Protein AF-A0A1F3W9L9-F1 (afdb_monomer)

Radius of gyration: 32.65 Å; Cα contacts (8 Å, |Δi|>4): 916; chains: 1; bounding box: 76×107×87 Å

Nearest PDB structures (foldseek):
  7aek-assembly1_3A  TM=8.208E-01  e=1.697E-48  Algoriphagus machipongonensis
  7ae0-assembly1_3A  TM=8.235E-01  e=1.722E-38  Algoriphagus machipongonensis
  7b5h-assembly1_AO  TM=8.063E-01  e=1.128E-24  Nostoc sp. PCC 7120 = FACHB-418
  7b5h-assembly1_AP  TM=7.882E-01  e=9.220E-25  Nostoc sp. PCC 7120 = FACHB-418
  7a0g-assembly1_DDD  TM=2.285E-01  e=7.499E-01  Serratia marcescens

Solvent-accessible surface area (backbone atoms only — not comparable to full-atom values): 30531 Å² total; per-residue (Å²): 132,88,85,82,90,69,97,74,92,83,85,80,85,75,80,82,65,73,78,84,68,76,84,72,82,72,50,21,39,30,42,31,29,50,28,56,44,39,34,44,98,87,69,48,74,31,64,60,38,74,39,80,41,69,48,70,69,54,41,39,70,33,26,42,58,57,70,58,44,76,41,46,41,38,43,33,42,38,44,79,49,100,91,44,75,48,75,48,76,47,66,48,73,50,79,60,68,71,59,65,34,34,48,63,34,50,54,34,12,49,61,30,42,36,58,49,33,31,42,22,31,48,44,57,64,92,72,78,66,56,54,67,67,41,50,51,52,28,54,59,45,51,69,78,48,86,74,51,22,30,42,40,53,62,28,46,60,46,37,92,43,69,67,56,42,34,46,51,51,45,51,48,22,49,51,18,51,75,67,69,63,33,33,34,47,37,58,48,70,44,61,47,74,90,80,41,56,37,69,57,51,50,58,66,53,51,72,68,53,76,82,26,53,75,26,49,50,36,40,37,39,27,29,29,22,71,50,65,78,44,58,53,45,68,66,28,47,28,44,25,42,18,77,62,46,35,21,51,59,52,32,43,56,50,44,54,50,51,49,52,52,50,53,50,52,55,50,48,45,64,56,81,81,69,84,85,62,104,62,86,70,79,67,16,48,63,54,41,53,51,48,65,70,36,62,63,55,60,70,69,58,77,46,74,68,51,54,55,54,49,51,50,24,49,49,47,39,47,51,54,47,52,50,50,55,50,50,48,55,53,48,51,44,34,50,42,17,38,47,44,38,28,56,78,51,44,84,85,28,52,69,61,47,56,52,46,54,54,31,50,55,59,41,46,32,48,30,80,30,96,85,28,41,52,60,54,41,42,52,52,50,54,50,52,52,49,51,56,70,66,41,89,46,68,66,53,39,46,42,49,60,76,64,38,95,66,43,61,67,57,50,58,40,48,60,57,44,35,67,70,63,97,86,42,78,45,47,51,58,60,51,46,54,49,29,52,50,49,42,44,53,56,53,70,68,54,57,53,89,72,37,31,76,35,28,15,75,54,20,32,28,33,50,63,61,32,52,84,77,40,48,70,58,37,54,48,52,54,54,47,54,54,64,45,64,43,76,40,68,39,42,37,38,49,52,3,38,47,21,35,37,35,71,74,72,34,80,90,53,77,94,66,98,69,89,71,48,66,51,78,44,49,75,42,89,62,54,75,68,61,42,51,65,33,55,65,37,97,86,69,70,38,34,48,73,51,66,83,66,90,90,71,74,135

Mean predicted aligned error: 10.73 Å

Foldseek 3Di:
DDDDDDDDDDDDDDPPPPPPDDQDQQLAEEEEEAFQAAADPVGDGCAQPKDKDFALVVCCRGGNADDAQQQWEKEWEWDQDPVGTDIDIDIDDRPDDQLGCVRVLRVQLVLLQHGMYIYHHLYHCVVSATDLVSRVSSLVSCLVPQRHAEYHYFSLLRHPDLLSSLVSVLVVLVSCLVVVSHAYEHEFSAADPVVHDRQVSNVVNSPDAPSRCVRYAFADDWFWFLDFGHHDLQSHFYAYFAQDFCALVLLLVQLVVLLVVLVVLLCQQVDPPPPPDPPDPAAHLVRLLVLLPDCVLLVVDDDPVSLVRNLVRLVRHLVSLVVNVVSLVSNVLSLLSLLQLQPVLPPVRVVLNVQLVVLNVQLVLLDVNPQHPSVVLSVLSVVLSVQSVPDPDDVSNVCSAPPPPRHNSVSSVSQQWDDPPPDDIDGSSVSNSVSSVSNSVSSVPDDCVNRTNTGDNRHSGRLVPVCVVPVPVSVVNVVNSSVRIDITTCRSNVSSLCSNCCNPPNNPDDSPPDDRGRGPFRPDAADPVNQVPQADDPSPNHHHYDHDDPPPDD

Structure (mmCIF, N/CA/C/O backbone):
data_AF-A0A1F3W9L9-F1
#
_entry.id   AF-A0A1F3W9L9-F1
#
loop_
_atom_site.group_PDB
_atom_site.id
_atom_site.type_symbol
_atom_site.label_atom_id
_atom_site.label_alt_id
_atom_site.label_comp_id
_atom_site.label_asym_id
_atom_site.label_entity_id
_atom_site.label_seq_id
_atom_site.pdbx_PDB_ins_code
_atom_site.Cartn_x
_atom_site.Cartn_y
_atom_site.Cartn_z
_atom_site.occupancy
_atom_site.B_iso_or_equiv
_atom_site.auth_seq_id
_atom_site.auth_comp_id
_atom_site.auth_asym_id
_atom_site.auth_atom_id
_atom_site.pdbx_PDB_model_num
ATOM 1 N N . MET A 1 1 ? -12.726 -58.773 -26.319 1.00 47.09 1 MET A N 1
ATOM 2 C CA . MET A 1 1 ? -11.944 -59.366 -27.427 1.00 47.09 1 MET A CA 1
ATOM 3 C C . MET A 1 1 ? -12.920 -59.977 -28.413 1.00 47.09 1 MET A C 1
ATOM 5 O O . MET A 1 1 ? -13.779 -60.743 -27.987 1.00 47.09 1 MET A O 1
ATOM 9 N N . ALA A 1 2 ? -12.864 -59.571 -29.681 1.00 46.50 2 ALA A N 1
ATOM 10 C CA . ALA A 1 2 ? -13.741 -60.105 -30.719 1.00 46.50 2 ALA A CA 1
ATOM 11 C C . ALA A 1 2 ? -13.406 -61.583 -30.996 1.00 46.50 2 ALA A C 1
ATOM 13 O O . ALA A 1 2 ? -12.244 -61.976 -30.962 1.00 46.50 2 ALA A O 1
ATOM 14 N N . ASN A 1 3 ? -14.428 -62.410 -31.227 1.00 45.91 3 ASN A N 1
ATOM 15 C CA . ASN A 1 3 ? -14.287 -63.854 -31.424 1.00 45.91 3 ASN A CA 1
ATOM 16 C C . ASN A 1 3 ? -14.466 -64.182 -32.916 1.00 45.91 3 ASN A C 1
ATOM 18 O O . ASN A 1 3 ? -15.595 -64.224 -33.410 1.00 45.91 3 ASN A O 1
ATOM 22 N N . TYR A 1 4 ? -13.366 -64.400 -33.640 1.00 56.25 4 TYR A N 1
ATOM 23 C CA . TYR A 1 4 ? -13.391 -64.730 -35.069 1.00 56.25 4 TYR A CA 1
ATOM 24 C C . TYR A 1 4 ? -13.589 -66.247 -35.266 1.00 56.25 4 TYR A C 1
ATOM 26 O O . TYR A 1 4 ? -12.823 -67.053 -34.746 1.00 56.25 4 TYR A O 1
ATOM 34 N N . LYS A 1 5 ? -14.645 -66.656 -35.989 1.00 53.62 5 LYS A N 1
ATOM 35 C CA . LYS A 1 5 ? -15.079 -68.069 -36.133 1.00 53.62 5 LYS A CA 1
ATOM 36 C C . LYS A 1 5 ? -14.692 -68.744 -37.459 1.00 53.62 5 LYS A C 1
ATOM 38 O O . LYS A 1 5 ? -15.241 -69.793 -37.788 1.00 53.62 5 LYS A O 1
ATOM 43 N N . THR A 1 6 ? -13.752 -68.192 -38.218 1.00 48.81 6 THR A N 1
ATOM 44 C CA . THR A 1 6 ? -13.290 -68.786 -39.487 1.00 48.81 6 THR A CA 1
ATOM 45 C C . THR A 1 6 ? -11.769 -68.714 -39.610 1.00 48.81 6 THR A C 1
ATOM 47 O O . THR A 1 6 ? -11.204 -67.684 -39.248 1.00 48.81 6 THR A O 1
ATOM 50 N N . PRO A 1 7 ? -11.088 -69.758 -40.125 1.00 45.88 7 PRO A N 1
ATOM 51 C CA . PRO A 1 7 ? -9.643 -69.715 -40.332 1.00 45.88 7 PRO A CA 1
ATOM 52 C C . PRO A 1 7 ? -9.288 -68.694 -41.423 1.00 45.88 7 PRO A C 1
ATOM 54 O O . PRO A 1 7 ? -9.678 -68.858 -42.578 1.00 45.88 7 PRO A O 1
ATOM 57 N N . GLY A 1 8 ? -8.552 -67.647 -41.055 1.00 62.88 8 GLY A N 1
ATOM 58 C CA . GLY A 1 8 ? -8.065 -66.594 -41.947 1.00 62.88 8 GLY A CA 1
ATOM 59 C C . GLY A 1 8 ? -7.031 -65.709 -41.243 1.00 62.88 8 GLY A C 1
ATOM 60 O O . GLY A 1 8 ? -6.913 -65.749 -40.019 1.00 62.88 8 GLY A O 1
ATOM 61 N N . VAL A 1 9 ? -6.260 -64.937 -42.013 1.00 56.47 9 VAL A N 1
ATOM 62 C CA . VAL A 1 9 ? -5.343 -63.916 -41.478 1.00 56.47 9 VAL A CA 1
ATOM 63 C C . VAL A 1 9 ? -6.119 -62.607 -41.352 1.00 56.47 9 VAL A C 1
ATOM 65 O O . VAL A 1 9 ? -6.656 -62.120 -42.345 1.00 56.47 9 VAL A O 1
ATOM 68 N N . TYR A 1 10 ? -6.175 -62.049 -40.144 1.00 63.72 10 TYR A N 1
ATOM 69 C CA . TYR A 1 10 ? -6.811 -60.762 -39.862 1.00 63.72 10 TYR A CA 1
ATOM 70 C C . TYR A 1 10 ? -5.734 -59.721 -39.553 1.00 63.72 10 TYR A C 1
ATOM 72 O O . TYR A 1 10 ? -4.790 -60.004 -38.816 1.00 63.72 10 TYR A O 1
ATOM 80 N N . VAL A 1 11 ? -5.876 -58.522 -40.117 1.00 60.47 11 VAL A N 1
ATOM 81 C CA . VAL A 1 11 ? -5.090 -57.347 -39.731 1.00 60.47 11 VAL A CA 1
ATOM 82 C C . VAL A 1 11 ? -5.999 -56.476 -38.875 1.00 60.47 11 VAL A C 1
ATOM 84 O O . VAL A 1 11 ? -7.005 -55.973 -39.369 1.00 60.47 11 VAL A O 1
ATOM 87 N N . GLU A 1 12 ? -5.662 -56.330 -37.596 1.00 52.31 12 GLU A N 1
ATOM 88 C CA . GLU A 1 12 ? -6.276 -55.327 -36.726 1.00 52.31 12 GLU A CA 1
ATOM 89 C C . GLU A 1 12 ? -5.429 -54.053 -36.785 1.00 52.31 12 GLU A C 1
ATOM 91 O O . GLU A 1 12 ? -4.214 -54.082 -36.571 1.00 52.31 12 GLU A O 1
ATOM 96 N N . GLU A 1 13 ? -6.065 -52.930 -37.110 1.00 48.06 13 GLU A N 1
ATOM 97 C CA . GLU A 1 13 ? -5.430 -51.619 -37.057 1.00 48.06 13 GLU A CA 1
ATOM 98 C C . GLU A 1 13 ? -5.276 -51.212 -35.588 1.00 48.06 13 GLU A C 1
ATOM 100 O O . GLU A 1 13 ? -6.225 -50.794 -34.927 1.00 48.06 13 GLU A O 1
ATOM 105 N N . ILE A 1 14 ? -4.066 -51.364 -35.052 1.00 51.84 14 ILE A N 1
ATOM 106 C CA . ILE A 1 14 ? -3.719 -50.783 -33.758 1.00 51.84 14 ILE A CA 1
ATOM 107 C C . ILE A 1 14 ? -3.533 -49.287 -34.006 1.00 51.84 14 ILE A C 1
ATOM 109 O O . ILE A 1 14 ? -2.544 -48.883 -34.622 1.00 51.84 14 ILE A O 1
ATOM 113 N N . THR A 1 15 ? -4.461 -48.452 -33.537 1.00 44.66 15 THR A N 1
ATOM 114 C CA . THR A 1 15 ? -4.269 -47.000 -33.546 1.00 44.66 15 THR A CA 1
ATOM 115 C C . THR A 1 15 ? -3.031 -46.658 -32.719 1.00 44.66 15 THR A C 1
ATOM 117 O O . THR A 1 15 ? -3.077 -46.641 -31.490 1.00 44.66 15 THR A O 1
ATOM 120 N N . LYS A 1 16 ? -1.913 -46.366 -33.393 1.00 47.66 16 LYS A N 1
ATOM 121 C CA . LYS A 1 16 ? -0.747 -45.686 -32.818 1.00 47.66 16 LYS A CA 1
ATOM 122 C C . LYS A 1 16 ? -1.057 -44.195 -32.679 1.00 47.66 16 LYS A C 1
ATOM 124 O O . LYS A 1 16 ? -0.392 -43.363 -33.289 1.00 47.66 16 LYS A O 1
ATOM 129 N N . PHE A 1 17 ? -2.062 -43.840 -31.887 1.00 42.50 17 PHE A N 1
ATOM 130 C CA . PHE A 1 17 ? -1.971 -42.538 -31.246 1.00 42.50 17 PHE A CA 1
ATOM 131 C C . PHE A 1 17 ? -0.954 -42.720 -30.120 1.00 42.50 17 PHE A C 1
ATOM 133 O O . PHE A 1 17 ? -1.131 -43.639 -29.313 1.00 42.50 17 PHE A O 1
ATOM 140 N N . PRO A 1 18 ? 0.155 -41.954 -30.090 1.00 42.69 18 PRO A N 1
ATOM 141 C CA . PRO A 1 18 ? 0.978 -41.931 -28.892 1.00 42.69 18 PRO A CA 1
ATOM 142 C C . PRO A 1 18 ? 0.052 -41.645 -27.701 1.00 42.69 18 PRO A C 1
ATOM 144 O O . PRO A 1 18 ? -0.929 -40.911 -27.877 1.00 42.69 18 PRO A O 1
ATOM 147 N N . PRO A 1 19 ? 0.294 -42.238 -26.517 1.00 36.94 19 PRO A N 1
ATOM 148 C CA . PRO A 1 19 ? -0.439 -41.819 -25.334 1.00 36.94 19 PRO A CA 1
ATOM 149 C C . PRO A 1 19 ? -0.342 -40.295 -25.272 1.00 36.94 19 PRO A C 1
ATOM 151 O O . PRO A 1 19 ? 0.749 -39.746 -25.429 1.00 36.94 19 PRO A O 1
ATOM 154 N N . SER A 1 20 ? -1.483 -39.620 -25.132 1.00 42.19 20 SER A N 1
ATOM 155 C CA . SER A 1 20 ? -1.494 -38.201 -24.801 1.00 42.19 20 SER A CA 1
ATOM 156 C C . SER A 1 20 ? -0.785 -38.091 -23.459 1.00 42.19 20 SER A C 1
ATOM 158 O O . SER A 1 20 ? -1.376 -38.379 -22.421 1.00 42.19 20 SER A O 1
ATOM 160 N N . VAL A 1 21 ? 0.513 -37.799 -23.486 1.00 40.03 21 VAL A N 1
ATOM 161 C CA . VAL A 1 21 ? 1.273 -37.496 -22.282 1.00 40.03 21 VAL A CA 1
ATOM 162 C C . VAL A 1 21 ? 0.632 -36.222 -21.760 1.00 40.03 21 VAL A C 1
ATOM 164 O O . VAL A 1 21 ? 0.587 -35.226 -22.481 1.00 40.03 21 VAL A O 1
ATOM 167 N N . ALA A 1 22 ? 0.038 -36.278 -20.568 1.00 40.41 22 ALA A N 1
ATOM 168 C CA . ALA A 1 22 ? -0.351 -35.059 -19.878 1.00 40.41 22 ALA A CA 1
ATOM 169 C C . ALA A 1 22 ? 0.894 -34.166 -19.852 1.00 40.41 22 ALA A C 1
ATOM 171 O O . ALA A 1 22 ? 1.948 -34.630 -19.413 1.00 40.41 22 ALA A O 1
ATOM 172 N N . GLN A 1 23 ? 0.813 -32.958 -20.413 1.00 52.81 23 GLN A N 1
ATOM 173 C CA . GLN A 1 23 ? 1.910 -32.003 -20.306 1.00 52.81 23 GLN A CA 1
ATOM 174 C C . GLN A 1 23 ? 2.104 -31.738 -18.815 1.00 52.81 23 GLN A C 1
ATOM 176 O O . GLN A 1 23 ? 1.252 -31.130 -18.174 1.00 52.81 23 GLN A O 1
ATOM 181 N N . VAL A 1 24 ? 3.172 -32.300 -18.256 1.00 59.25 24 VAL A N 1
ATOM 182 C CA . VAL A 1 24 ? 3.659 -31.923 -16.936 1.00 59.25 24 VAL A CA 1
ATOM 183 C C . VAL A 1 24 ? 4.387 -30.612 -17.157 1.00 59.25 24 VAL A C 1
ATOM 185 O O . VAL A 1 24 ? 5.250 -30.538 -18.031 1.00 59.25 24 VAL A O 1
ATOM 188 N N . GLU A 1 25 ? 3.978 -29.578 -16.439 1.00 68.50 25 GLU A N 1
ATOM 189 C CA . GLU A 1 25 ? 4.624 -28.271 -16.486 1.00 68.50 25 GLU A CA 1
ATOM 190 C C . GLU A 1 25 ? 6.091 -28.444 -16.072 1.00 68.50 25 GLU A C 1
ATOM 192 O O . GLU A 1 25 ? 6.387 -29.046 -15.042 1.00 68.50 25 GLU A O 1
ATOM 197 N N . THR A 1 26 ? 7.015 -27.982 -16.909 1.00 77.31 26 THR A N 1
ATOM 198 C CA . THR A 1 26 ? 8.465 -28.093 -16.687 1.00 77.31 26 THR A CA 1
ATOM 199 C C . THR A 1 26 ? 9.114 -26.748 -16.377 1.00 77.31 26 THR A C 1
ATOM 201 O O . THR A 1 26 ? 10.250 -26.712 -15.912 1.00 77.31 26 THR A O 1
ATOM 204 N N . ALA A 1 27 ? 8.402 -25.640 -16.587 1.00 86.31 27 ALA A N 1
ATOM 205 C CA . ALA A 1 27 ? 8.792 -24.299 -16.166 1.00 86.31 27 ALA A CA 1
ATOM 206 C C . ALA A 1 27 ? 8.023 -23.895 -14.895 1.00 86.31 27 ALA A C 1
ATOM 208 O O . ALA A 1 27 ? 6.982 -23.247 -14.977 1.00 86.31 27 ALA A O 1
ATOM 209 N N . ILE A 1 28 ? 8.543 -24.293 -13.730 1.00 94.56 28 ILE A N 1
ATOM 210 C CA . ILE A 1 28 ? 7.958 -24.009 -12.414 1.00 94.56 28 ILE A CA 1
ATOM 211 C C . ILE A 1 28 ? 8.902 -23.056 -11.675 1.00 94.56 28 ILE A C 1
ATOM 213 O O . ILE A 1 28 ? 9.947 -23.484 -11.178 1.00 94.56 28 ILE A O 1
ATOM 217 N N . PRO A 1 29 ? 8.592 -21.751 -11.636 1.00 97.25 29 PRO A N 1
ATOM 218 C CA . PRO A 1 29 ? 9.444 -20.776 -10.979 1.00 97.25 29 PRO A CA 1
ATOM 219 C C . PRO A 1 29 ? 9.335 -20.814 -9.461 1.00 97.25 29 PRO A C 1
ATOM 221 O O . PRO A 1 29 ? 8.277 -21.093 -8.904 1.00 97.25 29 PRO A O 1
ATOM 224 N N . ALA A 1 30 ? 10.433 -20.463 -8.804 1.00 98.38 30 ALA A N 1
ATOM 225 C CA . ALA A 1 30 ? 10.489 -20.079 -7.410 1.00 98.38 30 ALA A CA 1
ATOM 226 C C . ALA A 1 30 ? 10.830 -18.591 -7.302 1.00 98.38 30 ALA A C 1
ATOM 228 O O . ALA A 1 30 ? 11.895 -18.156 -7.746 1.00 98.38 30 ALA A O 1
ATOM 229 N N . PHE A 1 31 ? 9.917 -17.838 -6.699 1.00 98.75 31 PHE A N 1
ATOM 230 C CA . PHE A 1 31 ? 10.074 -16.428 -6.384 1.00 98.75 31 PHE A CA 1
ATOM 231 C C . PHE A 1 31 ? 10.563 -16.288 -4.944 1.00 98.75 31 PHE A C 1
ATOM 233 O O . PHE A 1 31 ? 9.927 -16.792 -4.015 1.00 98.75 31 PHE A O 1
ATOM 240 N N . ILE A 1 32 ? 11.700 -15.619 -4.772 1.00 98.69 32 ILE A N 1
ATOM 241 C CA . ILE A 1 32 ? 12.347 -15.402 -3.476 1.00 98.69 32 ILE A CA 1
ATOM 242 C C . ILE A 1 32 ? 12.351 -13.903 -3.186 1.00 98.69 32 ILE A C 1
ATOM 244 O O . ILE A 1 32 ? 12.879 -13.127 -3.983 1.00 98.69 32 ILE A O 1
ATOM 248 N N . GLY A 1 33 ? 11.759 -13.502 -2.062 1.00 97.94 33 GLY A N 1
ATOM 249 C CA . GLY A 1 33 ? 11.661 -12.095 -1.677 1.00 97.94 33 GLY A CA 1
ATOM 250 C C . GLY A 1 33 ? 10.683 -11.853 -0.533 1.00 97.94 33 GLY A C 1
ATOM 251 O O . GLY A 1 33 ? 10.265 -12.790 0.150 1.00 97.94 33 GLY A O 1
ATOM 252 N N . TYR A 1 34 ? 10.377 -10.591 -0.286 1.00 98.19 34 TYR A N 1
ATOM 253 C CA . TYR A 1 34 ? 9.593 -10.129 0.853 1.00 98.19 34 TYR A CA 1
ATOM 254 C C . TYR A 1 34 ? 8.101 -10.163 0.533 1.00 98.19 34 TYR A C 1
ATOM 256 O O . TYR A 1 34 ? 7.682 -10.015 -0.616 1.00 98.19 34 TYR A O 1
ATOM 264 N N . THR A 1 35 ? 7.283 -10.382 1.555 1.00 98.00 35 THR A N 1
ATOM 265 C CA . THR A 1 35 ? 5.821 -10.444 1.437 1.00 98.00 35 THR A CA 1
ATOM 266 C C . THR A 1 35 ? 5.185 -9.724 2.619 1.00 98.00 35 THR A C 1
ATOM 268 O O . THR A 1 35 ? 5.824 -9.583 3.652 1.00 98.00 35 THR A O 1
ATOM 271 N N . GLU A 1 36 ? 3.930 -9.289 2.510 1.00 96.94 36 GLU A N 1
ATOM 272 C CA . GLU A 1 36 ? 3.240 -8.596 3.613 1.00 96.94 36 GLU A CA 1
ATOM 273 C C . GLU A 1 36 ? 3.144 -9.490 4.853 1.00 96.94 36 GLU A C 1
ATOM 275 O O . GLU A 1 36 ? 3.453 -9.091 5.971 1.00 96.94 36 GLU A O 1
ATOM 280 N N . LYS A 1 37 ? 2.747 -10.741 4.625 1.00 95.94 37 LYS A N 1
ATOM 281 C CA . LYS A 1 37 ? 2.620 -11.782 5.643 1.00 95.94 37 LYS A CA 1
ATOM 282 C C . LYS A 1 37 ? 3.157 -13.100 5.112 1.00 95.94 37 LYS A C 1
ATOM 284 O O . LYS A 1 37 ? 3.467 -13.227 3.930 1.00 95.94 37 LYS A O 1
ATOM 289 N N . ALA A 1 38 ? 3.257 -14.105 5.970 1.00 96.81 38 ALA A N 1
ATOM 290 C CA . ALA A 1 38 ? 3.601 -15.462 5.561 1.00 96.81 38 ALA A CA 1
ATOM 291 C C . ALA A 1 38 ? 2.951 -16.457 6.521 1.00 96.81 38 ALA A C 1
ATOM 293 O O . ALA A 1 38 ? 3.578 -16.922 7.473 1.00 96.81 38 ALA A O 1
ATOM 294 N N . GLU A 1 39 ? 1.680 -16.774 6.283 1.00 96.19 39 GLU A N 1
ATOM 295 C CA . GLU A 1 39 ? 0.860 -17.548 7.218 1.00 96.19 39 GLU A CA 1
ATOM 296 C C . GLU A 1 39 ? -0.083 -18.510 6.496 1.00 96.19 39 GLU A C 1
ATOM 298 O O . GLU A 1 39 ? -0.641 -18.215 5.443 1.00 96.19 39 GLU A O 1
ATOM 303 N N . LYS A 1 40 ? -0.287 -19.694 7.074 1.00 93.19 40 LYS A N 1
ATOM 304 C CA . LYS A 1 40 ? -1.323 -20.640 6.656 1.00 93.19 40 LYS A CA 1
ATOM 305 C C . LYS A 1 40 ? -2.675 -20.238 7.242 1.00 93.19 40 LYS A C 1
ATOM 307 O O . LYS A 1 40 ? -2.764 -19.557 8.254 1.00 93.19 40 LYS A O 1
ATOM 312 N N . LEU A 1 41 ? -3.743 -20.818 6.692 1.00 89.31 41 LEU A N 1
ATOM 313 C CA . LEU A 1 41 ? -5.121 -20.621 7.170 1.00 89.31 41 LEU A CA 1
ATOM 314 C C . LEU A 1 41 ? -5.355 -21.009 8.643 1.00 89.31 41 LEU A C 1
ATOM 316 O O . LEU A 1 41 ? -6.348 -20.596 9.228 1.00 89.31 41 LEU A O 1
ATOM 320 N N . ASN A 1 42 ? -4.489 -21.837 9.230 1.00 89.31 42 ASN A N 1
ATOM 321 C CA . ASN A 1 42 ? -4.554 -22.237 10.637 1.00 89.31 42 ASN A CA 1
ATOM 322 C C . ASN A 1 42 ? -3.651 -21.392 11.559 1.00 89.31 42 ASN A C 1
ATOM 324 O O . ASN A 1 42 ? -3.527 -21.745 12.728 1.00 89.31 42 ASN A O 1
ATOM 328 N N . GLY A 1 43 ? -3.011 -20.335 11.044 1.00 87.94 43 GLY A N 1
ATOM 329 C CA . GLY A 1 43 ? -2.093 -19.464 11.786 1.00 87.94 43 GLY A CA 1
ATOM 330 C C . GLY A 1 43 ? -0.644 -19.961 11.862 1.00 87.94 43 GLY A C 1
ATOM 331 O O . GLY A 1 43 ? 0.198 -19.294 12.453 1.00 87.94 43 GLY A O 1
ATOM 332 N N . ASP A 1 44 ? -0.314 -21.118 11.273 1.00 93.12 44 ASP A N 1
ATOM 333 C CA . ASP A 1 44 ? 1.085 -21.555 11.201 1.00 93.12 44 ASP A CA 1
ATOM 334 C C . ASP A 1 44 ? 1.872 -20.656 10.242 1.00 93.12 44 ASP A C 1
ATOM 336 O O . ASP A 1 44 ? 1.438 -20.417 9.114 1.00 93.12 44 ASP A O 1
ATOM 340 N N . THR A 1 45 ? 3.081 -20.261 10.626 1.00 95.50 45 THR A N 1
ATOM 341 C CA . THR A 1 45 ? 3.961 -19.477 9.752 1.00 95.50 45 THR A CA 1
ATOM 342 C C . THR A 1 45 ? 4.396 -20.243 8.488 1.00 95.50 45 THR A C 1
ATOM 344 O O . THR A 1 45 ? 4.561 -21.469 8.486 1.00 95.50 45 THR A O 1
ATOM 347 N N . LEU A 1 46 ? 4.584 -19.491 7.404 1.00 96.44 46 LEU A N 1
ATOM 348 C CA . LEU A 1 46 ? 5.205 -19.874 6.134 1.00 96.44 46 LEU A CA 1
ATOM 349 C C . LEU A 1 46 ? 6.522 -19.120 5.882 1.00 96.44 46 LEU A C 1
ATOM 351 O O . LEU A 1 46 ? 7.105 -19.270 4.809 1.00 96.44 46 LEU A O 1
ATOM 355 N N . ALA A 1 47 ? 7.004 -18.324 6.842 1.00 95.44 47 ALA A N 1
ATOM 356 C CA . ALA A 1 47 ? 8.274 -17.617 6.711 1.00 95.44 47 ALA A CA 1
ATOM 357 C C . ALA A 1 47 ? 9.409 -18.622 6.465 1.00 95.44 47 ALA A C 1
ATOM 359 O O . ALA A 1 47 ? 9.543 -19.611 7.189 1.00 95.44 47 ALA A O 1
ATOM 360 N N . MET A 1 48 ? 10.208 -18.390 5.422 1.00 96.69 48 MET A N 1
ATOM 361 C CA . MET A 1 48 ? 11.297 -19.270 4.978 1.00 96.69 48 MET A CA 1
ATOM 362 C C . MET A 1 48 ? 10.895 -20.709 4.626 1.00 96.69 48 MET A C 1
ATOM 364 O O . MET A 1 48 ? 11.750 -21.594 4.521 1.00 96.69 48 MET A O 1
ATOM 368 N N . ILE A 1 49 ? 9.603 -20.963 4.409 1.00 97.38 49 ILE A N 1
ATOM 369 C CA . ILE A 1 49 ? 9.088 -22.266 3.992 1.00 97.38 49 ILE A CA 1
ATOM 370 C C . ILE A 1 49 ? 8.603 -22.143 2.546 1.00 97.38 49 ILE A C 1
ATOM 372 O O . ILE A 1 49 ? 7.588 -21.484 2.308 1.00 97.38 49 ILE A O 1
ATOM 376 N N . PRO A 1 50 ? 9.278 -22.792 1.575 1.00 97.88 50 PRO A N 1
ATOM 377 C CA . PRO A 1 50 ? 8.814 -22.813 0.196 1.00 97.88 50 PRO A CA 1
ATOM 378 C C . PRO A 1 50 ? 7.376 -23.327 0.097 1.00 97.88 50 PRO A C 1
ATOM 380 O O . PRO A 1 50 ? 7.052 -24.441 0.513 1.00 97.88 50 PRO A O 1
ATOM 383 N N . LYS A 1 51 ? 6.496 -22.503 -0.467 1.00 97.62 51 LYS A N 1
ATOM 384 C CA . LYS A 1 51 ? 5.075 -22.809 -0.613 1.00 97.62 51 LYS A CA 1
ATOM 385 C C . LYS A 1 51 ? 4.695 -22.780 -2.081 1.00 97.62 51 LYS A C 1
ATOM 387 O O . LYS A 1 51 ? 4.746 -21.738 -2.728 1.00 97.62 51 LYS A O 1
ATOM 392 N N . ARG A 1 52 ? 4.247 -23.927 -2.582 1.00 97.31 52 ARG A N 1
ATOM 393 C CA . ARG A 1 52 ? 3.634 -24.030 -3.904 1.00 97.31 52 ARG A CA 1
ATOM 394 C C . ARG A 1 52 ? 2.263 -23.349 -3.908 1.00 97.31 52 ARG A C 1
ATOM 396 O O . ARG A 1 52 ? 1.433 -23.648 -3.041 1.00 97.31 52 ARG A O 1
ATOM 403 N N . ILE A 1 53 ? 2.036 -22.487 -4.893 1.00 96.50 53 ILE A N 1
ATOM 404 C CA . ILE A 1 53 ? 0.764 -21.820 -5.188 1.00 96.50 53 ILE A CA 1
ATOM 405 C C . ILE A 1 53 ? 0.424 -21.968 -6.674 1.00 96.50 53 ILE A C 1
ATOM 407 O O . ILE A 1 53 ? 1.278 -22.316 -7.491 1.00 96.50 53 ILE A O 1
ATOM 411 N N . THR A 1 54 ? -0.829 -21.706 -7.029 1.00 95.12 54 THR A N 1
ATOM 412 C CA . THR A 1 54 ? -1.341 -21.860 -8.401 1.00 95.12 54 THR A CA 1
ATOM 413 C C . THR A 1 54 ? -2.040 -20.622 -8.953 1.00 95.12 54 THR A C 1
ATOM 415 O O . THR A 1 54 ? -2.392 -20.595 -10.130 1.00 95.12 54 THR A O 1
ATOM 418 N N . SER A 1 55 ? -2.251 -19.593 -8.130 1.00 94.00 55 SER A N 1
ATOM 419 C CA . SER A 1 55 ? -2.950 -18.373 -8.530 1.00 94.00 55 SER A CA 1
ATOM 420 C C . SER A 1 55 ? -2.560 -17.180 -7.661 1.00 94.00 55 SER A C 1
ATOM 422 O O . SER A 1 55 ? -2.039 -17.352 -6.558 1.00 94.00 55 SER A O 1
ATOM 424 N N . ILE A 1 56 ? -2.884 -15.972 -8.130 1.00 94.19 56 ILE A N 1
ATOM 425 C CA . ILE A 1 56 ? -2.751 -14.743 -7.339 1.00 94.19 56 ILE A CA 1
ATOM 426 C C . ILE A 1 56 ? -3.654 -14.740 -6.093 1.00 94.19 56 ILE A C 1
ATOM 428 O O . ILE A 1 56 ? -3.230 -14.280 -5.044 1.00 94.19 56 ILE A O 1
ATOM 432 N N . LEU A 1 57 ? -4.844 -15.352 -6.150 1.00 95.69 57 LEU A N 1
ATOM 433 C CA . LEU A 1 57 ? -5.741 -15.437 -4.988 1.00 95.69 57 LEU A CA 1
ATOM 434 C C . LEU A 1 57 ? -5.131 -16.282 -3.858 1.00 95.69 57 LEU A C 1
ATOM 436 O O . LEU A 1 57 ? -5.266 -15.959 -2.678 1.00 95.69 57 LEU A O 1
ATOM 440 N N . GLU A 1 58 ? -4.439 -17.372 -4.207 1.00 97.06 58 GLU A N 1
ATOM 441 C CA . GLU A 1 58 ? -3.680 -18.146 -3.218 1.00 97.06 58 GLU A CA 1
ATOM 442 C C . GLU A 1 58 ? -2.486 -17.356 -2.676 1.00 97.06 58 GLU A C 1
ATOM 444 O O . GLU A 1 58 ? -2.191 -17.471 -1.486 1.00 97.06 58 GLU A O 1
ATOM 449 N N . TYR A 1 59 ? -1.825 -16.550 -3.517 1.00 97.88 59 TYR A N 1
ATOM 450 C CA . TYR A 1 59 ? -0.773 -15.646 -3.058 1.00 97.88 59 TYR A CA 1
ATOM 451 C C . TYR A 1 59 ? -1.321 -14.676 -2.006 1.00 97.88 59 TYR A C 1
ATOM 453 O O . TYR A 1 59 ? -0.840 -14.689 -0.882 1.00 97.88 59 TYR A O 1
ATOM 461 N N . GLU A 1 60 ? -2.376 -13.921 -2.313 1.00 97.06 60 GLU A N 1
ATOM 462 C CA . GLU A 1 60 ? -2.987 -12.948 -1.392 1.00 97.06 60 GLU A CA 1
ATOM 463 C C . GLU A 1 60 ? -3.435 -13.600 -0.076 1.00 97.06 60 GLU A C 1
ATOM 465 O O . GLU A 1 60 ? -3.232 -13.064 1.017 1.00 97.06 60 GLU A O 1
ATOM 470 N N . THR A 1 61 ? -3.983 -14.816 -0.161 1.00 96.38 61 THR A N 1
ATOM 471 C CA . THR A 1 61 ? -4.415 -15.579 1.015 1.00 96.38 61 THR A CA 1
ATOM 472 C C . THR A 1 61 ? -3.257 -15.847 1.981 1.00 96.38 61 THR A C 1
ATOM 474 O O . THR A 1 61 ? -3.409 -15.625 3.183 1.00 96.38 61 THR A O 1
ATOM 477 N N . TYR A 1 62 ? -2.115 -16.323 1.475 1.00 97.56 62 TYR A N 1
ATOM 478 C CA . TYR A 1 62 ? -0.984 -16.766 2.302 1.00 97.56 62 TYR A CA 1
ATOM 479 C C . TYR A 1 62 ? 0.071 -15.685 2.563 1.00 97.56 62 TYR A C 1
ATOM 481 O O . TYR A 1 62 ? 0.749 -15.735 3.590 1.00 97.56 62 TYR A O 1
ATOM 489 N N . PHE A 1 63 ? 0.212 -14.735 1.640 1.00 98.06 63 PHE A N 1
ATOM 490 C CA . PHE A 1 63 ? 1.329 -13.792 1.561 1.00 98.06 63 PHE A CA 1
ATOM 491 C C . PHE A 1 63 ? 0.920 -12.318 1.543 1.00 98.06 63 PHE A C 1
ATOM 493 O O . PHE A 1 63 ? 1.770 -11.466 1.788 1.00 98.06 63 PHE A O 1
ATOM 500 N N . GLY A 1 64 ? -0.367 -12.025 1.330 1.00 96.75 64 GLY A N 1
ATOM 501 C CA . GLY A 1 64 ? -0.905 -10.665 1.379 1.00 96.75 64 GLY A CA 1
ATOM 502 C C . GLY A 1 64 ? -0.723 -9.863 0.087 1.00 96.75 64 GLY A C 1
ATOM 503 O O . GLY A 1 64 ? -0.595 -10.442 -0.994 1.00 96.75 64 GLY A O 1
ATOM 504 N N . THR A 1 65 ? -0.772 -8.538 0.194 1.00 96.94 65 THR A N 1
ATOM 505 C CA . THR A 1 65 ? -0.748 -7.575 -0.919 1.00 96.94 65 THR A CA 1
ATOM 506 C C . THR A 1 65 ? 0.522 -6.717 -0.919 1.00 96.94 65 THR A C 1
ATOM 508 O O . THR A 1 65 ? 1.440 -6.949 -0.136 1.00 96.94 65 THR A O 1
ATOM 511 N N . ALA A 1 66 ? 0.635 -5.756 -1.839 1.00 96.50 66 ALA A N 1
ATOM 512 C CA . ALA A 1 66 ? 1.761 -4.821 -1.863 1.00 96.50 66 ALA A CA 1
ATOM 513 C C . ALA A 1 66 ? 1.812 -3.935 -0.609 1.00 96.50 66 ALA A C 1
ATOM 515 O O . ALA A 1 66 ? 0.790 -3.677 0.022 1.00 96.50 66 ALA A O 1
ATOM 516 N N . ALA A 1 67 ? 3.015 -3.453 -0.290 1.00 95.56 67 ALA A N 1
ATOM 517 C CA . ALA A 1 67 ? 3.203 -2.380 0.676 1.00 95.56 67 ALA A CA 1
ATOM 518 C C . ALA A 1 67 ? 2.575 -1.084 0.142 1.00 95.56 67 ALA A C 1
ATOM 520 O O . ALA A 1 67 ? 2.694 -0.787 -1.050 1.00 95.56 67 ALA A O 1
ATOM 521 N N . ASN A 1 68 ? 1.928 -0.325 1.025 1.00 95.00 68 ASN A N 1
ATOM 522 C CA . ASN A 1 68 ? 1.352 0.966 0.670 1.00 95.00 68 ASN A CA 1
ATOM 523 C C . ASN A 1 68 ? 2.459 1.990 0.404 1.00 95.00 68 ASN A C 1
ATOM 525 O O . ASN A 1 68 ? 3.377 2.146 1.206 1.00 95.00 68 ASN A O 1
ATOM 529 N N . GLU A 1 69 ? 2.349 2.708 -0.709 1.00 94.19 69 GLU A N 1
ATOM 530 C CA . GLU A 1 69 ? 3.144 3.903 -0.963 1.00 94.19 69 GLU A CA 1
ATOM 531 C C . GLU A 1 69 ? 2.691 5.036 -0.035 1.00 94.19 69 GLU A C 1
ATOM 533 O O . GLU A 1 69 ? 1.497 5.296 0.114 1.00 94.19 69 GLU A O 1
ATOM 538 N N . ASP A 1 70 ? 3.657 5.745 0.538 1.00 89.56 70 ASP A N 1
ATOM 539 C CA . ASP A 1 70 ? 3.478 6.819 1.523 1.00 89.56 70 ASP A CA 1
ATOM 540 C C . ASP A 1 70 ? 3.957 8.189 1.005 1.00 89.56 70 ASP A C 1
ATOM 542 O O . ASP A 1 70 ? 3.767 9.216 1.653 1.00 89.56 70 ASP A O 1
ATOM 546 N N . THR A 1 71 ? 4.562 8.231 -0.189 1.00 91.75 71 THR A N 1
ATOM 547 C CA . THR A 1 71 ? 5.132 9.456 -0.779 1.00 91.75 71 THR A CA 1
ATOM 548 C C . THR A 1 71 ? 4.441 9.929 -2.060 1.00 91.75 71 THR A C 1
ATOM 550 O O . THR A 1 71 ? 5.000 10.751 -2.796 1.00 91.75 71 THR A O 1
ATOM 553 N N . ILE A 1 72 ? 3.231 9.436 -2.345 1.00 93.62 72 ILE A N 1
ATOM 554 C CA . ILE A 1 72 ? 2.378 9.974 -3.416 1.00 93.62 72 ILE A CA 1
ATOM 555 C C . ILE A 1 72 ? 1.887 11.359 -2.993 1.00 93.62 72 ILE A C 1
ATOM 557 O O . ILE A 1 72 ? 1.291 11.517 -1.930 1.00 93.62 72 ILE A O 1
ATOM 561 N N . THR A 1 73 ? 2.094 12.364 -3.844 1.00 92.25 73 THR A N 1
ATOM 562 C CA . THR A 1 73 ? 1.610 13.726 -3.588 1.00 92.25 73 THR A CA 1
ATOM 563 C C . THR A 1 73 ? 0.630 14.181 -4.656 1.00 92.25 73 THR A C 1
ATOM 565 O O . THR A 1 73 ? 0.743 13.828 -5.835 1.00 92.25 73 THR A O 1
ATOM 568 N N . VAL A 1 74 ? -0.347 14.978 -4.227 1.00 96.44 74 VAL A N 1
ATOM 569 C CA . VAL A 1 74 ? -1.391 15.529 -5.088 1.00 96.44 74 VAL A CA 1
ATOM 570 C C . VAL A 1 74 ? -1.368 17.044 -4.974 1.00 96.44 74 VAL A C 1
ATOM 572 O O . VAL A 1 74 ? -1.568 17.596 -3.895 1.00 96.44 74 VAL A O 1
ATOM 575 N N . GLU A 1 75 ? -1.151 17.699 -6.106 1.00 95.88 75 GLU A N 1
ATOM 576 C CA . GLU A 1 75 ? -1.161 19.149 -6.263 1.00 95.88 75 GLU A CA 1
ATOM 577 C C . GLU A 1 75 ? -2.421 19.554 -7.042 1.00 95.88 75 GLU A C 1
ATOM 579 O O . GLU A 1 75 ? -2.723 19.004 -8.108 1.00 95.88 75 GLU A O 1
ATOM 584 N N . ILE A 1 76 ? -3.172 20.511 -6.507 1.00 96.44 76 ILE A N 1
ATOM 585 C CA . ILE A 1 76 ? -4.349 21.111 -7.133 1.00 96.44 76 ILE A CA 1
ATOM 586 C C . ILE A 1 76 ? -4.092 22.605 -7.286 1.00 96.44 76 ILE A C 1
ATOM 588 O O . ILE A 1 76 ? -3.785 23.279 -6.307 1.00 96.44 76 ILE A O 1
ATOM 592 N N . ASP A 1 77 ? -4.287 23.126 -8.494 1.00 95.38 77 ASP A N 1
ATOM 593 C CA . ASP A 1 77 ? -4.173 24.556 -8.777 1.00 95.38 77 ASP A CA 1
ATOM 594 C C . ASP A 1 77 ? -5.480 25.092 -9.369 1.00 95.38 77 ASP A C 1
ATOM 596 O O . ASP A 1 77 ? -5.869 24.725 -10.482 1.00 95.38 77 ASP A O 1
ATOM 600 N N . ASP A 1 78 ? -6.127 25.996 -8.635 1.00 94.44 78 ASP A N 1
ATOM 601 C CA . ASP A 1 78 ? -7.347 26.698 -9.025 1.00 94.44 78 ASP A CA 1
ATOM 602 C C . ASP A 1 78 ? -7.025 28.131 -9.483 1.00 94.44 78 ASP A C 1
ATOM 604 O O . ASP A 1 78 ? -6.757 29.047 -8.689 1.00 94.44 78 ASP A O 1
ATOM 608 N N . LEU A 1 79 ? -7.097 28.345 -10.797 1.00 90.31 79 LEU A N 1
ATOM 609 C CA . LEU A 1 79 ? -6.828 29.630 -11.439 1.00 90.31 79 LEU A CA 1
ATOM 610 C C . LEU A 1 79 ? -8.127 30.319 -11.850 1.00 90.31 79 LEU A C 1
ATOM 612 O O . LEU A 1 79 ? -8.963 29.748 -12.551 1.00 90.31 79 LEU A O 1
ATOM 616 N N . LEU A 1 80 ? -8.287 31.586 -11.461 1.00 87.62 80 LEU A N 1
ATOM 617 C CA . LEU A 1 80 ? -9.410 32.397 -11.922 1.00 87.62 80 LEU A CA 1
ATOM 618 C C . LEU A 1 80 ? -9.156 32.893 -13.353 1.00 87.62 80 LEU A C 1
ATOM 620 O O . LEU A 1 80 ? -8.233 33.669 -13.599 1.00 87.62 80 LEU A O 1
ATOM 624 N N . THR A 1 81 ? -10.008 32.481 -14.287 1.00 86.81 81 THR A N 1
ATOM 625 C CA . THR A 1 81 ? -10.003 32.928 -15.687 1.00 86.81 81 THR A CA 1
ATOM 626 C C . THR A 1 81 ? -11.252 33.754 -16.005 1.00 86.81 81 THR A C 1
ATOM 628 O O . THR A 1 81 ? -12.212 33.784 -15.231 1.00 86.81 81 THR A O 1
ATOM 631 N N . ASP A 1 82 ? -11.289 34.380 -17.186 1.00 86.06 82 ASP A N 1
ATOM 632 C CA . ASP A 1 82 ? -12.475 35.100 -17.680 1.00 86.06 82 ASP A CA 1
ATOM 633 C C . ASP A 1 82 ? -13.730 34.202 -17.780 1.00 86.06 82 ASP A C 1
ATOM 635 O O . ASP A 1 82 ? -14.853 34.708 -17.789 1.00 86.06 82 ASP A O 1
ATOM 639 N N . ASN A 1 83 ? -13.552 32.875 -17.830 1.00 81.69 83 ASN A N 1
ATOM 640 C CA . ASN A 1 83 ? -14.623 31.882 -17.944 1.00 81.69 83 ASN A CA 1
ATOM 641 C C . ASN A 1 83 ? -14.954 31.174 -16.614 1.00 81.69 83 ASN A C 1
ATOM 643 O O . ASN A 1 83 ? -15.742 30.227 -16.613 1.00 81.69 83 ASN A O 1
ATOM 647 N N . GLY A 1 84 ? -14.385 31.628 -15.493 1.00 84.06 84 GLY A N 1
ATOM 648 C CA . GLY A 1 84 ? -14.532 31.012 -14.173 1.00 84.06 84 GLY A CA 1
ATOM 649 C C . GLY A 1 84 ? -13.239 30.366 -13.676 1.00 84.06 84 GLY A C 1
ATOM 650 O O . GLY A 1 84 ? -12.159 30.621 -14.208 1.00 84.06 84 GLY A O 1
ATOM 651 N N . THR A 1 85 ? -13.342 29.551 -12.629 1.00 86.19 85 THR A N 1
ATOM 652 C CA . THR A 1 85 ? -12.190 28.845 -12.056 1.00 86.19 85 THR A CA 1
ATOM 653 C C . THR A 1 85 ? -11.835 27.627 -12.907 1.00 86.19 85 THR A C 1
ATOM 655 O O . THR A 1 85 ? -12.671 26.745 -13.105 1.00 86.19 85 THR A O 1
ATOM 658 N N . GLU A 1 86 ? -10.600 27.568 -13.400 1.00 90.94 86 GLU A N 1
ATOM 659 C CA . GLU A 1 86 ? -10.025 26.376 -14.024 1.00 90.94 86 GLU A CA 1
ATOM 660 C C . GLU A 1 86 ? -9.174 25.620 -13.001 1.00 90.94 86 GLU A C 1
ATOM 662 O O . GLU A 1 86 ? -8.280 26.204 -12.391 1.00 90.94 86 GLU A O 1
ATOM 667 N N . ARG A 1 87 ? -9.455 24.320 -12.838 1.00 93.69 87 ARG A N 1
ATOM 668 C CA . ARG A 1 87 ? -8.748 23.423 -11.917 1.00 93.69 87 ARG A CA 1
ATOM 669 C C . ARG A 1 87 ? -7.772 22.516 -12.656 1.00 93.69 87 ARG A C 1
ATOM 671 O O . ARG A 1 87 ? -8.190 21.660 -13.449 1.00 93.69 87 ARG A O 1
ATOM 678 N N . SER A 1 88 ? -6.491 22.640 -12.335 1.00 94.38 88 SER A N 1
ATOM 679 C CA . SER A 1 88 ? -5.460 21.662 -12.679 1.00 94.38 88 SER A CA 1
ATOM 680 C C . SER A 1 88 ? -5.273 20.683 -11.523 1.00 94.38 88 SER A C 1
ATOM 682 O O . SER A 1 88 ? -5.327 21.078 -10.365 1.00 94.38 88 SER A O 1
ATOM 684 N N . ILE A 1 89 ? -5.079 19.403 -11.837 1.00 96.44 89 ILE A N 1
ATOM 685 C CA . ILE A 1 89 ? -4.745 18.368 -10.853 1.00 96.44 89 ILE A CA 1
ATOM 686 C C . ILE A 1 89 ? -3.510 17.661 -11.375 1.00 96.44 89 ILE A C 1
ATOM 688 O O . ILE A 1 89 ? -3.500 17.211 -12.523 1.00 96.44 89 ILE A O 1
ATOM 692 N N . ARG A 1 90 ? -2.490 17.564 -10.532 1.00 95.56 90 ARG A N 1
ATOM 693 C CA . ARG A 1 90 ? -1.251 16.861 -10.814 1.00 95.56 90 ARG A CA 1
ATOM 694 C C . ARG A 1 90 ? -0.995 15.867 -9.694 1.00 95.56 90 ARG A C 1
ATOM 696 O O . ARG A 1 90 ? -0.879 16.241 -8.534 1.00 95.56 90 ARG A O 1
ATOM 703 N N . VAL A 1 91 ? -0.904 14.597 -10.063 1.00 95.81 91 VAL A N 1
ATOM 704 C CA . VAL A 1 91 ? -0.471 13.535 -9.158 1.00 95.81 91 VAL A CA 1
ATOM 705 C C . VAL A 1 91 ? 0.974 13.208 -9.492 1.00 95.81 91 VAL A C 1
ATOM 707 O O . VAL A 1 91 ? 1.313 12.956 -10.651 1.00 95.81 91 VAL A O 1
ATOM 710 N N . ASN A 1 92 ? 1.832 13.249 -8.483 1.00 91.62 92 ASN A N 1
ATOM 711 C CA . ASN A 1 92 ? 3.236 12.910 -8.632 1.00 91.62 92 ASN A CA 1
ATOM 712 C C . ASN A 1 92 ? 3.464 11.427 -8.340 1.00 91.62 92 ASN A C 1
ATOM 714 O O . ASN A 1 92 ? 2.836 10.846 -7.457 1.00 91.62 92 ASN A O 1
ATOM 718 N N . GLN A 1 93 ? 4.411 10.835 -9.069 1.00 88.94 93 GLN A N 1
ATOM 719 C CA . GLN A 1 93 ? 4.977 9.532 -8.717 1.00 88.94 93 GLN A CA 1
ATOM 720 C C . GLN A 1 93 ? 5.513 9.560 -7.275 1.00 88.94 93 GLN A C 1
ATOM 722 O O . GLN A 1 93 ? 6.025 10.610 -6.867 1.00 88.94 93 GLN A O 1
ATOM 727 N N . PRO A 1 94 ? 5.463 8.431 -6.538 1.00 89.69 94 PRO A N 1
ATOM 728 C CA . PRO A 1 94 ? 6.091 8.342 -5.227 1.00 89.69 94 PRO A CA 1
ATOM 729 C C . PRO A 1 94 ? 7.552 8.791 -5.313 1.00 89.69 94 PRO A C 1
ATOM 731 O O . PRO A 1 94 ? 8.316 8.303 -6.154 1.00 89.69 94 PRO A O 1
ATOM 734 N N . SER A 1 95 ? 7.925 9.756 -4.474 1.00 89.44 95 SER A N 1
ATOM 735 C CA . SER A 1 95 ? 9.288 10.305 -4.457 1.00 89.44 95 SER A CA 1
ATOM 736 C C . SER A 1 95 ? 10.314 9.314 -3.898 1.00 89.44 95 SER A C 1
ATOM 738 O O . SER A 1 95 ? 11.473 9.330 -4.312 1.00 89.44 95 SER A O 1
ATOM 740 N N . ALA A 1 96 ? 9.870 8.418 -3.017 1.00 89.88 96 ALA A N 1
ATOM 741 C CA . ALA A 1 96 ? 10.599 7.251 -2.548 1.00 89.88 96 ALA A CA 1
ATOM 742 C C . ALA A 1 96 ? 9.648 6.052 -2.617 1.00 89.88 96 ALA A C 1
ATOM 744 O O . ALA A 1 96 ? 8.711 5.963 -1.830 1.00 89.88 96 ALA A O 1
ATOM 745 N N . LYS A 1 97 ? 9.859 5.175 -3.602 1.00 91.19 97 LYS A N 1
ATOM 746 C CA . LYS A 1 97 ? 9.019 3.989 -3.809 1.00 91.19 97 LYS A CA 1
ATOM 747 C C . LYS A 1 97 ? 9.311 2.940 -2.746 1.00 91.19 97 LYS A C 1
ATOM 749 O O . LYS A 1 97 ? 10.477 2.742 -2.391 1.00 91.19 97 LYS A O 1
ATOM 754 N N . GLN A 1 98 ? 8.283 2.217 -2.319 1.00 93.62 98 GLN A N 1
ATOM 755 C CA . GLN A 1 98 ? 8.476 1.042 -1.477 1.00 93.62 98 GLN A CA 1
ATOM 756 C C . GLN A 1 98 ? 9.368 0.007 -2.195 1.00 93.62 98 GLN A C 1
ATOM 758 O O . GLN A 1 98 ? 9.192 -0.252 -3.391 1.00 93.62 98 GLN A O 1
ATOM 763 N N . PRO A 1 99 ? 10.338 -0.616 -1.500 1.00 93.81 99 PRO A N 1
ATOM 764 C CA . PRO A 1 99 ? 11.321 -1.486 -2.147 1.00 93.81 99 PRO A CA 1
ATOM 765 C C . PRO A 1 99 ? 10.783 -2.893 -2.472 1.00 93.81 99 PRO A C 1
ATOM 767 O O . PRO A 1 99 ? 11.485 -3.698 -3.090 1.00 93.81 99 PRO A O 1
ATOM 770 N N . PHE A 1 100 ? 9.558 -3.210 -2.053 1.00 96.31 100 PHE A N 1
ATOM 771 C CA . PHE A 1 100 ? 8.961 -4.541 -2.131 1.00 96.31 100 PHE A CA 1
ATOM 772 C C . PHE A 1 100 ? 8.141 -4.709 -3.421 1.00 96.31 100 PHE A C 1
ATOM 774 O O . PHE A 1 100 ? 7.013 -4.234 -3.541 1.00 96.31 100 PHE A O 1
ATOM 781 N N . LEU A 1 101 ? 8.709 -5.407 -4.403 1.00 96.44 101 LEU A N 1
ATOM 782 C CA . LEU A 1 101 ? 8.159 -5.610 -5.745 1.00 96.44 101 LEU A CA 1
ATOM 783 C C . LEU A 1 101 ? 7.516 -6.990 -5.945 1.00 96.44 101 LEU A C 1
ATOM 785 O O . LEU A 1 101 ? 6.906 -7.228 -6.992 1.00 96.44 101 LEU A O 1
ATOM 789 N N . MET A 1 102 ? 7.643 -7.903 -4.978 1.00 97.25 102 MET A N 1
ATOM 790 C CA . MET A 1 102 ? 7.141 -9.278 -5.059 1.00 97.25 102 MET A CA 1
ATOM 791 C C . MET A 1 102 ? 5.669 -9.365 -5.494 1.00 97.25 102 MET A C 1
ATOM 793 O O . MET A 1 102 ? 5.370 -10.069 -6.458 1.00 97.25 102 MET A O 1
ATOM 797 N N . TYR A 1 103 ? 4.746 -8.645 -4.847 1.00 98.12 103 TYR A N 1
ATOM 798 C CA . TYR A 1 103 ? 3.316 -8.720 -5.187 1.00 98.12 103 TYR A CA 1
ATOM 799 C C . TYR A 1 103 ? 3.034 -8.277 -6.632 1.00 98.12 103 TYR A C 1
ATOM 801 O O . TYR A 1 103 ? 2.404 -9.008 -7.400 1.00 98.12 103 TYR A O 1
ATOM 809 N N . TYR A 1 104 ? 3.576 -7.129 -7.045 1.00 98.00 104 TYR A N 1
ATOM 810 C CA . TYR A 1 104 ? 3.428 -6.627 -8.414 1.00 98.00 104 TYR A CA 1
ATOM 811 C C . TYR A 1 104 ? 4.070 -7.570 -9.445 1.00 98.00 104 TYR A C 1
ATOM 813 O O . TYR A 1 104 ? 3.516 -7.826 -10.517 1.00 98.00 104 TYR A O 1
ATOM 821 N N . SER A 1 105 ? 5.211 -8.167 -9.097 1.00 97.88 105 SER A N 1
ATOM 822 C CA . SER A 1 105 ? 5.864 -9.206 -9.892 1.00 97.88 105 SER A CA 1
ATOM 823 C C . SER A 1 105 ? 4.993 -10.447 -10.070 1.00 97.88 105 SER A C 1
ATOM 825 O O . SER A 1 105 ? 4.918 -10.984 -11.177 1.00 97.88 105 SER A O 1
ATOM 827 N N . MET A 1 106 ? 4.280 -10.876 -9.027 1.00 98.06 106 MET A N 1
ATOM 828 C CA . MET A 1 106 ? 3.338 -11.991 -9.115 1.00 98.06 106 MET A CA 1
ATOM 829 C C . MET A 1 106 ? 2.154 -11.670 -10.028 1.00 98.06 106 MET A C 1
ATOM 831 O O . MET A 1 106 ? 1.776 -12.506 -10.855 1.00 98.06 106 MET A O 1
ATOM 835 N N . GLN A 1 107 ? 1.602 -10.456 -9.945 1.00 97.88 107 GLN A N 1
ATOM 836 C CA . GLN A 1 107 ? 0.556 -10.005 -10.867 1.00 97.88 107 GLN A CA 1
ATOM 837 C C . GLN A 1 107 ? 1.052 -10.038 -12.318 1.00 97.88 107 GLN A C 1
ATOM 839 O O . GLN A 1 107 ? 0.376 -10.585 -13.195 1.00 97.88 107 GLN A O 1
ATOM 844 N N . LEU A 1 108 ? 2.262 -9.529 -12.570 1.00 97.00 108 LEU A N 1
ATOM 845 C CA . LEU A 1 108 ? 2.870 -9.522 -13.899 1.00 97.00 108 LEU A CA 1
ATOM 846 C C . LEU A 1 108 ? 3.151 -10.942 -14.421 1.00 97.00 108 LEU A C 1
ATOM 848 O O . LEU A 1 108 ? 2.906 -11.224 -15.597 1.00 97.00 108 LEU A O 1
ATOM 852 N N . TYR A 1 109 ? 3.610 -11.853 -13.559 1.00 97.69 109 TYR A N 1
ATOM 853 C CA . TYR A 1 109 ? 3.837 -13.263 -13.881 1.00 97.69 109 TYR A CA 1
ATOM 854 C C . TYR A 1 109 ? 2.547 -13.961 -14.333 1.00 97.69 109 TYR A C 1
ATOM 856 O O . TYR A 1 109 ? 2.486 -14.506 -15.442 1.00 97.69 109 TYR A O 1
ATOM 864 N N . PHE A 1 110 ? 1.487 -13.903 -13.519 1.00 96.19 110 PHE A N 1
ATOM 865 C CA . PHE A 1 110 ? 0.212 -14.543 -13.850 1.00 96.19 110 PHE A CA 1
ATOM 866 C C . PHE A 1 110 ? -0.459 -13.890 -15.067 1.00 96.19 110 PHE A C 1
ATOM 868 O O . PHE A 1 110 ? -0.959 -14.604 -15.940 1.00 96.19 110 PHE A O 1
ATOM 875 N N . ALA A 1 111 ? -0.386 -12.560 -15.210 1.00 94.94 111 ALA A N 1
ATOM 876 C CA . ALA A 1 111 ? -0.895 -11.856 -16.390 1.00 94.94 111 ALA A CA 1
ATOM 877 C C . ALA A 1 111 ? -0.218 -12.323 -17.692 1.00 94.94 111 ALA A C 1
ATOM 879 O O . ALA A 1 111 ? -0.846 -12.352 -18.754 1.00 94.94 111 ALA A O 1
ATOM 880 N N . ASN A 1 112 ? 1.049 -12.745 -17.628 1.00 94.12 112 ASN A N 1
ATOM 881 C CA . ASN A 1 112 ? 1.813 -13.242 -18.774 1.00 94.12 112 ASN A CA 1
ATOM 882 C C . ASN A 1 112 ? 1.684 -14.759 -19.014 1.00 94.12 112 ASN A C 1
ATOM 884 O O . ASN A 1 112 ? 2.342 -15.297 -19.908 1.00 94.12 112 ASN A O 1
ATOM 888 N N . GLY A 1 113 ? 0.758 -15.427 -18.318 1.00 90.06 113 GLY A N 1
ATOM 889 C CA . GLY A 1 113 ? 0.472 -16.856 -18.470 1.00 90.06 113 GLY A CA 1
ATOM 890 C C . GLY A 1 113 ? 1.286 -17.750 -17.540 1.00 90.06 113 GLY A C 1
ATOM 891 O O . GLY A 1 113 ? 1.546 -18.903 -17.884 1.00 90.06 113 GLY A O 1
ATOM 892 N N . GLY A 1 114 ? 1.685 -17.209 -16.389 1.00 91.50 114 GLY A N 1
ATOM 893 C CA . GLY A 1 114 ? 2.257 -17.974 -15.294 1.00 91.50 114 GLY A CA 1
ATOM 894 C C . GLY A 1 114 ? 1.355 -19.128 -14.854 1.00 91.50 114 GLY A C 1
ATOM 895 O O . GLY A 1 114 ? 0.133 -18.992 -14.789 1.00 91.50 114 GLY A O 1
ATOM 896 N N . GLY A 1 115 ? 1.979 -20.269 -14.580 1.00 91.12 115 GLY A N 1
ATOM 897 C CA . GLY A 1 115 ? 1.351 -21.441 -13.977 1.00 91.12 115 GLY A CA 1
ATOM 898 C C . GLY A 1 115 ? 1.733 -21.574 -12.500 1.00 91.12 115 GLY A C 1
ATOM 899 O O . GLY A 1 115 ? 2.137 -20.589 -11.874 1.00 91.12 115 GLY A O 1
ATOM 900 N N . PRO A 1 116 ? 1.650 -22.783 -11.930 1.00 95.12 116 PRO A N 1
ATOM 901 C CA . PRO A 1 116 ? 2.119 -23.055 -10.584 1.00 95.12 116 PRO A CA 1
ATOM 902 C C . PRO A 1 116 ? 3.553 -22.595 -10.340 1.00 95.12 116 PRO A C 1
ATOM 904 O O . PRO A 1 116 ? 4.426 -22.729 -11.196 1.00 95.12 116 PRO A O 1
ATOM 907 N N . CYS A 1 117 ? 3.787 -22.061 -9.151 1.00 97.12 117 CYS A N 1
ATOM 908 C CA . CYS A 1 117 ? 5.079 -21.538 -8.740 1.00 97.12 117 CYS A CA 1
ATOM 909 C C . CYS A 1 117 ? 5.278 -21.721 -7.237 1.00 97.12 117 CYS A C 1
ATOM 911 O O . CYS A 1 117 ? 4.334 -21.985 -6.489 1.00 97.12 117 CYS A O 1
ATOM 913 N N . TYR A 1 118 ? 6.516 -21.566 -6.795 1.00 98.38 118 TYR A N 1
ATOM 914 C CA . TYR A 1 118 ? 6.891 -21.545 -5.393 1.00 98.38 118 TYR A CA 1
ATOM 915 C C . TYR A 1 118 ? 7.126 -20.115 -4.935 1.00 98.38 118 TYR A C 1
ATOM 917 O O . TYR A 1 118 ? 7.764 -19.334 -5.635 1.00 98.38 118 TYR A O 1
ATOM 925 N N . ILE A 1 119 ? 6.639 -19.798 -3.742 1.00 98.62 119 ILE A N 1
ATOM 926 C CA . ILE A 1 119 ? 6.933 -18.550 -3.044 1.00 98.62 119 ILE A CA 1
ATOM 927 C C . ILE A 1 119 ? 7.790 -18.877 -1.831 1.00 98.62 119 ILE A C 1
ATOM 929 O O . ILE A 1 119 ? 7.480 -19.801 -1.072 1.00 98.62 119 ILE A O 1
ATOM 933 N N . ILE A 1 120 ? 8.869 -18.122 -1.670 1.00 98.50 120 ILE A N 1
ATOM 934 C CA . ILE A 1 120 ? 9.732 -18.151 -0.501 1.00 98.50 120 ILE A CA 1
ATOM 935 C C . ILE A 1 120 ? 9.715 -16.740 0.077 1.00 98.50 120 ILE A C 1
ATOM 937 O O . ILE A 1 120 ? 10.397 -15.853 -0.434 1.00 98.50 120 ILE A O 1
ATOM 941 N N . SER A 1 121 ? 8.909 -16.553 1.124 1.00 97.88 121 SER A N 1
ATOM 942 C CA . SER A 1 121 ? 8.886 -15.309 1.894 1.00 97.88 121 SER A CA 1
ATOM 943 C C . SER A 1 121 ? 10.104 -15.257 2.808 1.00 97.88 121 SER A C 1
ATOM 945 O O . SER A 1 121 ? 10.259 -16.126 3.674 1.00 97.88 121 SER A O 1
ATOM 947 N N . VAL A 1 122 ? 10.969 -14.266 2.596 1.00 97.25 122 VAL A N 1
ATOM 948 C CA . VAL A 1 122 ? 12.200 -14.079 3.383 1.00 97.25 122 VAL A CA 1
ATOM 949 C C . VAL A 1 122 ? 12.044 -13.061 4.516 1.00 97.25 122 VAL A C 1
ATOM 951 O O . VAL A 1 122 ? 12.902 -12.994 5.389 1.00 97.25 122 VAL A O 1
ATOM 954 N N . GLY A 1 123 ? 10.936 -12.317 4.545 1.00 95.56 123 GLY A N 1
ATOM 955 C CA . GLY A 1 123 ? 10.651 -11.300 5.554 1.00 95.56 123 GLY A CA 1
ATOM 956 C C . GLY A 1 123 ? 9.374 -10.509 5.258 1.00 95.56 123 GLY A C 1
ATOM 957 O O . GLY A 1 123 ? 8.825 -10.601 4.157 1.00 95.56 123 GLY A O 1
ATOM 958 N N . GLY A 1 124 ? 8.927 -9.750 6.264 1.00 95.25 124 GLY A N 1
ATOM 959 C CA . GLY A 1 124 ? 7.820 -8.790 6.189 1.00 95.25 124 GLY A CA 1
ATOM 960 C C . GLY A 1 124 ? 8.260 -7.395 5.732 1.00 95.25 124 GLY A C 1
ATOM 961 O O . GLY A 1 124 ? 9.456 -7.130 5.597 1.00 95.25 124 GLY A O 1
ATOM 962 N N . TYR A 1 125 ? 7.309 -6.477 5.557 1.00 94.50 125 TYR A N 1
ATOM 963 C CA . TYR A 1 125 ? 7.604 -5.092 5.156 1.00 94.50 125 TYR A CA 1
ATOM 964 C C . TYR A 1 125 ? 8.189 -4.219 6.281 1.00 94.50 125 TYR A C 1
ATOM 966 O O . TYR A 1 125 ? 8.807 -3.196 5.995 1.00 94.50 125 TYR A O 1
ATOM 974 N N . ASP A 1 126 ? 8.084 -4.654 7.541 1.00 80.88 126 ASP A N 1
ATOM 975 C CA . ASP A 1 126 ? 8.454 -3.891 8.748 1.00 80.88 126 ASP A CA 1
ATOM 976 C C . ASP A 1 126 ? 9.919 -3.411 8.791 1.00 80.88 126 ASP A C 1
ATOM 978 O O . ASP A 1 126 ? 10.258 -2.487 9.530 1.00 80.88 126 ASP A O 1
ATOM 982 N N . GLY A 1 127 ? 10.812 -4.034 8.014 1.00 71.44 127 GLY A N 1
ATOM 983 C CA . GLY A 1 127 ? 12.222 -3.644 7.913 1.00 71.44 127 GLY A CA 1
ATOM 984 C C . GLY A 1 127 ? 12.507 -2.514 6.917 1.00 71.44 127 GLY A C 1
ATOM 985 O O . GLY A 1 127 ? 13.610 -1.970 6.937 1.00 71.44 127 GLY A O 1
ATOM 986 N N . GLY A 1 128 ? 11.560 -2.188 6.028 1.00 81.25 128 GLY A N 1
ATOM 987 C CA . GLY A 1 128 ? 11.664 -1.114 5.028 1.00 81.25 128 GLY A CA 1
ATOM 988 C C . GLY A 1 128 ? 12.854 -1.207 4.061 1.00 81.25 128 GLY A C 1
ATOM 989 O O . GLY A 1 128 ? 13.177 -0.236 3.383 1.00 81.25 128 GLY A O 1
ATOM 990 N N . THR A 1 129 ? 13.587 -2.321 4.023 1.00 90.94 129 THR A N 1
ATOM 991 C CA . THR A 1 129 ? 14.816 -2.480 3.232 1.00 90.94 129 THR A CA 1
ATOM 992 C C . THR A 1 129 ? 15.019 -3.944 2.859 1.00 90.94 129 THR A C 1
ATOM 994 O O . THR A 1 129 ? 14.714 -4.839 3.644 1.00 90.94 129 THR A O 1
ATOM 997 N N . ILE A 1 130 ? 15.576 -4.179 1.670 1.00 95.38 130 ILE A N 1
ATOM 998 C CA . ILE A 1 130 ? 15.928 -5.511 1.171 1.00 95.38 130 ILE A CA 1
ATOM 999 C C . ILE A 1 130 ? 17.337 -5.870 1.637 1.00 95.38 130 ILE A C 1
ATOM 1001 O O . ILE A 1 130 ? 18.296 -5.140 1.375 1.00 95.38 130 ILE A O 1
ATOM 1005 N N . LEU A 1 131 ? 17.480 -7.012 2.308 1.00 95.69 131 LEU A N 1
ATOM 1006 C CA . LEU A 1 131 ? 18.761 -7.497 2.807 1.00 95.69 131 LEU A CA 1
ATOM 1007 C C . LEU A 1 131 ? 19.294 -8.636 1.936 1.00 95.69 131 LEU A C 1
ATOM 1009 O O . LEU A 1 131 ? 18.610 -9.621 1.664 1.00 95.69 131 LEU A O 1
ATOM 1013 N N . PHE A 1 132 ? 20.570 -8.534 1.555 1.00 97.38 132 PHE A N 1
ATOM 1014 C CA . PHE A 1 132 ? 21.263 -9.577 0.793 1.00 97.38 132 PHE A CA 1
ATOM 1015 C C . PHE A 1 132 ? 21.212 -10.943 1.496 1.00 97.38 132 PHE A C 1
ATOM 1017 O O . PHE A 1 132 ? 20.950 -11.960 0.857 1.00 97.38 132 PHE A O 1
ATOM 1024 N N . GLY A 1 133 ? 21.423 -10.960 2.818 1.00 97.44 133 GLY A N 1
ATOM 1025 C CA . GLY A 1 133 ? 21.396 -12.183 3.627 1.00 97.44 133 GLY A CA 1
ATOM 1026 C C . GLY A 1 133 ? 20.059 -12.920 3.550 1.00 97.44 133 GLY A C 1
ATOM 1027 O O . GLY A 1 133 ? 20.050 -14.129 3.333 1.00 97.44 133 GLY A O 1
ATOM 1028 N N . ASP A 1 134 ? 18.947 -12.189 3.620 1.00 97.31 134 ASP A N 1
ATOM 1029 C CA . ASP A 1 134 ? 17.601 -12.768 3.602 1.00 97.31 134 ASP A CA 1
ATOM 1030 C C . ASP A 1 134 ? 17.318 -13.463 2.258 1.00 97.31 134 ASP A C 1
ATOM 1032 O O . ASP A 1 134 ? 16.833 -14.597 2.221 1.00 97.31 134 ASP A O 1
ATOM 1036 N N . LEU A 1 135 ? 17.706 -12.839 1.136 1.00 98.31 135 LEU A N 1
ATOM 1037 C CA . LEU A 1 135 ? 17.566 -13.435 -0.200 1.00 98.31 135 LEU A CA 1
ATOM 1038 C C . LEU A 1 135 ? 18.473 -14.662 -0.397 1.00 98.31 135 LEU A C 1
ATOM 1040 O O . LEU A 1 135 ? 18.061 -15.641 -1.027 1.00 98.31 135 LEU A O 1
ATOM 1044 N N . VAL A 1 136 ? 19.690 -14.646 0.158 1.00 98.50 136 VAL A N 1
ATOM 1045 C CA . VAL A 1 136 ? 20.601 -15.806 0.146 1.00 98.50 136 VAL A CA 1
ATOM 1046 C C . VAL A 1 136 ? 20.037 -16.963 0.969 1.00 98.50 136 VAL A C 1
ATOM 1048 O O . VAL A 1 136 ? 20.082 -18.114 0.527 1.00 98.50 136 VAL A O 1
ATOM 1051 N N . ASP A 1 137 ? 19.462 -16.681 2.133 1.00 98.44 137 ASP A N 1
ATOM 1052 C CA . ASP A 1 137 ? 18.834 -17.703 2.964 1.00 98.44 137 ASP A CA 1
ATOM 1053 C C . ASP A 1 137 ? 17.575 -18.278 2.285 1.00 98.44 137 ASP A C 1
ATOM 1055 O O . ASP A 1 137 ? 17.349 -19.493 2.315 1.00 98.44 137 ASP A O 1
ATOM 1059 N N . GLY A 1 138 ? 16.807 -17.450 1.567 1.00 98.38 138 GLY A N 1
ATOM 1060 C CA . GLY A 1 138 ? 15.708 -17.901 0.711 1.00 98.38 138 GLY A CA 1
ATOM 1061 C C . GLY A 1 138 ? 16.170 -18.803 -0.446 1.00 98.38 138 GLY A C 1
ATOM 1062 O O . GLY A 1 138 ? 15.558 -19.842 -0.719 1.00 98.38 138 GLY A O 1
ATOM 1063 N N . LEU A 1 139 ? 17.305 -18.478 -1.077 1.00 98.56 139 LEU A N 1
ATOM 1064 C CA . LEU A 1 139 ? 17.950 -19.329 -2.085 1.00 98.56 139 LEU A CA 1
ATOM 1065 C C . LEU A 1 139 ? 18.387 -20.686 -1.493 1.00 98.56 139 LEU A C 1
ATOM 1067 O O . LEU A 1 139 ? 18.201 -21.742 -2.110 1.00 98.56 139 LEU A O 1
ATOM 1071 N N . ALA A 1 140 ? 18.903 -20.688 -0.263 1.00 98.31 140 ALA A N 1
ATOM 1072 C CA . ALA A 1 140 ? 19.235 -21.916 0.454 1.00 98.31 140 ALA A CA 1
ATOM 1073 C C . ALA A 1 140 ? 17.987 -22.738 0.831 1.00 98.31 140 ALA A C 1
ATOM 1075 O O . ALA A 1 140 ? 18.048 -23.972 0.857 1.00 98.31 140 ALA A O 1
ATOM 1076 N N . ALA A 1 141 ? 16.850 -22.088 1.101 1.00 98.12 141 ALA A N 1
ATOM 1077 C CA . ALA A 1 141 ? 15.584 -22.758 1.379 1.00 98.12 141 ALA A CA 1
ATOM 1078 C C . ALA A 1 141 ? 15.044 -23.489 0.140 1.00 98.12 141 ALA A C 1
ATOM 1080 O O . ALA A 1 141 ? 14.780 -24.691 0.219 1.00 98.12 141 ALA A O 1
ATOM 1081 N N . VAL A 1 142 ? 14.974 -22.822 -1.022 1.00 97.56 142 VAL A N 1
ATOM 1082 C CA . VAL A 1 142 ? 14.486 -23.443 -2.274 1.00 97.56 142 VAL A CA 1
ATOM 1083 C C . VAL A 1 142 ? 15.388 -24.578 -2.769 1.00 97.56 142 VAL A C 1
ATOM 1085 O O . VAL A 1 142 ? 14.950 -25.455 -3.512 1.00 97.56 142 VAL A O 1
ATOM 1088 N N . ARG A 1 143 ? 16.659 -24.606 -2.350 1.00 97.25 143 ARG A N 1
ATOM 1089 C CA . ARG A 1 143 ? 17.589 -25.701 -2.663 1.00 97.25 143 ARG A CA 1
ATOM 1090 C C . ARG A 1 143 ? 17.083 -27.070 -2.189 1.00 97.25 143 ARG A C 1
ATOM 1092 O O . ARG A 1 143 ? 17.509 -28.088 -2.721 1.00 97.25 143 ARG A O 1
ATOM 1099 N N . LYS A 1 144 ? 16.223 -27.100 -1.167 1.00 95.94 144 LYS A N 1
ATOM 1100 C CA . LYS A 1 144 ? 15.671 -28.328 -0.572 1.00 95.94 144 LYS A CA 1
ATOM 1101 C C . LYS A 1 144 ? 14.438 -28.856 -1.314 1.00 95.94 144 LYS A C 1
ATOM 1103 O O . LYS A 1 144 ? 13.970 -29.937 -0.974 1.00 95.94 144 LYS A O 1
ATOM 1108 N N . GLU A 1 145 ? 13.926 -28.099 -2.284 1.00 95.94 145 GLU A N 1
ATOM 1109 C CA . GLU A 1 145 ? 12.762 -28.454 -3.092 1.00 95.94 145 GLU A CA 1
ATOM 1110 C C . GLU A 1 145 ? 13.196 -28.941 -4.481 1.00 95.94 145 GLU A C 1
ATOM 1112 O O . GLU A 1 145 ? 14.018 -28.298 -5.147 1.00 95.94 145 GLU A O 1
ATOM 1117 N N . ASP A 1 146 ? 12.602 -30.054 -4.921 1.00 91.62 146 ASP A N 1
ATOM 1118 C CA . ASP A 1 146 ? 12.948 -30.735 -6.179 1.00 91.62 146 ASP A CA 1
ATOM 1119 C C . ASP A 1 146 ? 12.158 -30.214 -7.399 1.00 91.62 146 ASP A C 1
ATOM 1121 O O . ASP A 1 146 ? 12.589 -30.385 -8.534 1.00 91.62 146 ASP A O 1
ATOM 1125 N N . GLU A 1 147 ? 10.975 -29.620 -7.196 1.00 93.12 147 GLU A N 1
ATOM 1126 C CA . GLU A 1 147 ? 10.083 -29.183 -8.289 1.00 93.12 147 GLU A CA 1
ATOM 1127 C C . GLU A 1 147 ? 10.491 -27.851 -8.965 1.00 93.12 147 GLU A C 1
ATOM 1129 O O . GLU A 1 147 ? 10.284 -27.733 -10.175 1.00 93.12 147 GLU A O 1
ATOM 1134 N N . PRO A 1 148 ? 11.056 -26.842 -8.263 1.00 96.12 148 PRO A N 1
ATOM 1135 C CA . PRO A 1 148 ? 11.435 -25.578 -8.893 1.00 96.12 148 PRO A CA 1
ATOM 1136 C C . PRO A 1 148 ? 12.507 -25.713 -9.980 1.00 96.12 148 PRO A C 1
ATOM 1138 O O . PRO A 1 148 ? 13.619 -26.169 -9.721 1.00 96.12 148 PRO A O 1
ATOM 1141 N N . THR A 1 149 ? 12.207 -25.200 -11.173 1.00 95.62 149 THR A N 1
ATOM 1142 C CA . THR A 1 149 ? 13.116 -25.198 -12.330 1.00 95.62 149 THR A CA 1
ATOM 1143 C C . THR A 1 149 ? 13.566 -23.802 -12.752 1.00 95.62 149 THR A C 1
ATOM 1145 O O . THR A 1 149 ? 14.549 -23.679 -13.484 1.00 95.62 149 THR A O 1
ATOM 1148 N N . LEU A 1 150 ? 12.901 -22.740 -12.283 1.00 97.31 150 LEU A N 1
ATOM 1149 C CA . LEU A 1 150 ? 13.338 -21.355 -12.486 1.00 97.31 150 LEU A CA 1
ATOM 1150 C C . LEU A 1 150 ? 13.566 -20.653 -11.143 1.00 97.31 150 LEU A C 1
ATOM 1152 O O . LEU A 1 150 ? 12.799 -20.859 -10.208 1.00 97.31 150 LEU A O 1
ATOM 1156 N N . LEU A 1 151 ? 14.593 -19.811 -11.052 1.00 98.50 151 LEU A N 1
ATOM 1157 C CA . LEU A 1 151 ? 14.880 -18.971 -9.884 1.00 98.50 151 LEU A CA 1
ATOM 1158 C C . LEU A 1 151 ? 14.705 -17.492 -10.240 1.00 98.50 151 LEU A C 1
ATOM 1160 O O . LEU A 1 151 ? 15.211 -17.053 -11.277 1.00 98.50 151 LEU A O 1
ATOM 1164 N N . LEU A 1 152 ? 13.989 -16.756 -9.386 1.00 98.25 152 LEU A N 1
ATOM 1165 C CA . LEU A 1 152 ? 13.698 -15.331 -9.542 1.00 98.25 152 LEU A CA 1
ATOM 1166 C C . LEU A 1 152 ? 13.825 -14.584 -8.211 1.00 98.25 152 LEU A C 1
ATOM 1168 O O . LEU A 1 152 ? 13.454 -15.112 -7.160 1.00 98.25 152 LEU A O 1
ATOM 1172 N N . PHE A 1 153 ? 14.268 -13.327 -8.292 1.00 98.06 153 PHE A N 1
ATOM 1173 C CA . PHE A 1 153 ? 14.436 -12.429 -7.148 1.00 98.06 153 PHE A CA 1
ATOM 1174 C C . PHE A 1 153 ? 13.779 -11.064 -7.423 1.00 98.06 153 PHE A C 1
ATOM 1176 O O . PHE A 1 153 ? 14.486 -10.103 -7.727 1.00 98.06 153 PHE A O 1
ATOM 1183 N N . PRO A 1 154 ? 12.438 -10.962 -7.346 1.00 96.00 154 PRO A N 1
ATOM 1184 C CA . PRO A 1 154 ? 11.697 -9.738 -7.667 1.00 96.00 154 PRO A CA 1
ATOM 1185 C C . PRO A 1 154 ? 12.200 -8.463 -6.988 1.00 96.00 154 PRO A C 1
ATOM 1187 O O . PRO A 1 154 ? 12.209 -7.406 -7.609 1.00 96.00 154 PRO A O 1
ATOM 1190 N N . ASP A 1 155 ? 12.630 -8.572 -5.731 1.00 96.06 155 ASP A N 1
ATOM 1191 C CA . ASP A 1 155 ? 13.023 -7.420 -4.913 1.00 96.06 155 ASP A CA 1
ATOM 1192 C C . ASP A 1 155 ? 14.515 -7.080 -5.026 1.00 96.06 155 ASP A C 1
ATOM 1194 O O . ASP A 1 155 ? 14.969 -6.088 -4.457 1.00 96.06 155 ASP A O 1
ATOM 1198 N N . ALA A 1 156 ? 15.306 -7.893 -5.739 1.00 95.75 156 ALA A N 1
ATOM 1199 C CA . ALA A 1 156 ? 16.762 -7.762 -5.739 1.00 95.75 156 ALA A CA 1
ATOM 1200 C C . ALA A 1 156 ? 17.229 -6.389 -6.234 1.00 95.75 156 ALA A C 1
ATOM 1202 O O . ALA A 1 156 ? 18.235 -5.889 -5.748 1.00 95.75 156 ALA A O 1
ATOM 1203 N N . THR A 1 157 ? 16.499 -5.747 -7.150 1.00 93.06 157 THR A N 1
ATOM 1204 C CA . THR A 1 157 ? 16.866 -4.428 -7.696 1.00 93.06 157 THR A CA 1
ATOM 1205 C C . THR A 1 157 ? 16.857 -3.308 -6.658 1.00 93.06 157 THR A C 1
ATOM 1207 O O . THR A 1 157 ? 17.387 -2.238 -6.926 1.00 93.06 157 THR A O 1
ATOM 1210 N N . ASN A 1 158 ? 16.278 -3.549 -5.478 1.00 92.88 158 ASN A N 1
ATOM 1211 C CA . ASN A 1 158 ? 16.307 -2.633 -4.338 1.00 92.88 158 ASN A CA 1
ATOM 1212 C C . ASN A 1 158 ? 17.353 -3.032 -3.276 1.00 92.88 158 ASN A C 1
ATOM 1214 O O . ASN A 1 158 ? 17.310 -2.543 -2.146 1.00 92.88 158 ASN A O 1
ATOM 1218 N N . LEU A 1 159 ? 18.307 -3.911 -3.613 1.00 93.19 159 LEU A N 1
ATOM 1219 C CA . LEU A 1 159 ? 19.519 -4.102 -2.817 1.00 93.19 159 LEU A CA 1
ATOM 1220 C C . LEU A 1 159 ? 20.380 -2.835 -2.870 1.00 93.19 159 LEU A C 1
ATOM 1222 O O . LEU A 1 159 ? 20.531 -2.206 -3.910 1.00 93.19 159 LEU A O 1
ATOM 1226 N N . GLY A 1 160 ? 20.981 -2.469 -1.738 1.00 82.81 160 GLY A N 1
ATOM 1227 C CA . GLY A 1 160 ? 21.678 -1.185 -1.603 1.00 82.81 160 GLY A CA 1
ATOM 1228 C C . GLY A 1 160 ? 22.998 -1.049 -2.374 1.00 82.81 160 GLY A C 1
ATOM 1229 O O . GLY A 1 160 ? 23.635 -0.002 -2.263 1.00 82.81 160 GLY A O 1
ATOM 1230 N N . ASN A 1 161 ? 23.463 -2.088 -3.079 1.00 89.50 161 ASN A N 1
ATOM 1231 C CA . ASN A 1 161 ? 24.673 -2.024 -3.898 1.00 89.50 161 ASN A CA 1
ATOM 1232 C C . ASN A 1 161 ? 24.761 -3.127 -4.973 1.00 89.50 161 ASN A C 1
ATOM 1234 O O . ASN A 1 161 ? 24.300 -4.258 -4.792 1.00 89.50 161 ASN A O 1
ATOM 1238 N N . THR A 1 162 ? 25.510 -2.803 -6.026 1.00 92.06 162 THR A N 1
ATOM 1239 C CA . THR A 1 162 ? 25.778 -3.638 -7.202 1.00 92.06 162 THR A CA 1
ATOM 1240 C C . THR A 1 162 ? 26.480 -4.962 -6.901 1.00 92.06 162 THR A C 1
ATOM 1242 O O . THR A 1 162 ? 26.232 -5.968 -7.573 1.00 92.06 162 THR A O 1
ATOM 1245 N N . ASP A 1 163 ? 27.383 -4.986 -5.914 1.00 93.56 163 ASP A N 1
ATOM 1246 C CA . ASP A 1 163 ? 28.145 -6.193 -5.576 1.00 93.56 163 ASP A CA 1
ATOM 1247 C C . ASP A 1 163 ? 27.244 -7.261 -4.949 1.00 93.56 163 ASP A C 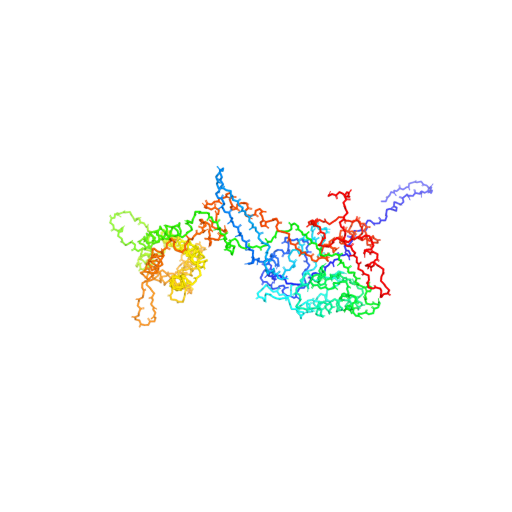1
ATOM 1249 O O . ASP A 1 163 ? 27.337 -8.431 -5.323 1.00 93.56 163 ASP A O 1
ATOM 1253 N N . ASP A 1 164 ? 26.330 -6.862 -4.067 1.00 95.69 164 ASP A N 1
ATOM 1254 C CA . ASP A 1 164 ? 25.327 -7.747 -3.479 1.00 95.69 164 ASP A CA 1
ATOM 1255 C C . ASP A 1 164 ? 24.302 -8.195 -4.531 1.00 95.69 164 ASP A C 1
ATOM 1257 O O . ASP A 1 164 ? 23.990 -9.387 -4.611 1.00 95.69 164 ASP A O 1
ATOM 1261 N N . PHE A 1 165 ? 23.834 -7.283 -5.395 1.00 96.50 165 PHE A N 1
ATOM 1262 C CA . PHE A 1 165 ? 22.888 -7.606 -6.470 1.00 96.50 165 PHE A CA 1
ATOM 1263 C C . PHE A 1 165 ? 23.410 -8.716 -7.392 1.00 96.50 165 PHE A C 1
ATOM 1265 O O . PHE A 1 165 ? 22.801 -9.783 -7.519 1.00 96.50 165 PHE A O 1
ATOM 1272 N N . TYR A 1 166 ? 24.577 -8.519 -8.011 1.00 96.50 166 TYR A N 1
ATOM 1273 C CA . TYR A 1 166 ? 25.153 -9.539 -8.890 1.00 96.50 166 TYR A CA 1
ATOM 1274 C C . TYR A 1 166 ? 25.789 -10.695 -8.109 1.00 96.50 166 TYR A C 1
ATOM 1276 O O . TYR A 1 166 ? 25.878 -11.810 -8.629 1.00 96.50 166 TYR A O 1
ATOM 1284 N N . GLY A 1 167 ? 26.189 -10.478 -6.854 1.00 96.94 167 GLY A N 1
ATOM 1285 C CA . GLY A 1 167 ? 26.598 -11.526 -5.922 1.00 96.94 167 GLY A CA 1
ATOM 1286 C C . GLY A 1 167 ? 25.505 -12.577 -5.732 1.00 96.94 167 GLY A C 1
ATOM 1287 O O . GLY A 1 167 ? 25.785 -13.774 -5.824 1.00 96.94 167 GLY A O 1
ATOM 1288 N N . LEU A 1 168 ? 24.251 -12.142 -5.580 1.00 98.00 168 LEU A N 1
ATOM 1289 C CA . LEU A 1 168 ? 23.088 -13.021 -5.447 1.00 98.00 168 LEU A CA 1
ATOM 1290 C C . LEU A 1 168 ? 22.889 -13.872 -6.707 1.00 98.00 168 LEU A C 1
ATOM 1292 O O . LEU A 1 168 ? 22.730 -15.092 -6.622 1.00 98.00 168 LEU A O 1
ATOM 1296 N N . TYR A 1 169 ? 22.983 -13.261 -7.890 1.00 97.81 169 TYR A N 1
ATOM 1297 C CA . TYR A 1 169 ? 22.884 -13.991 -9.155 1.00 97.81 169 TYR A CA 1
ATOM 1298 C C . TYR A 1 169 ? 24.053 -14.956 -9.390 1.00 97.81 169 TYR A C 1
ATOM 1300 O O . TYR A 1 169 ? 23.828 -16.058 -9.892 1.00 97.81 169 TYR A O 1
ATOM 1308 N N . ASN A 1 170 ? 25.281 -14.610 -8.986 1.00 97.38 170 ASN A N 1
ATOM 1309 C CA . ASN A 1 170 ? 26.423 -15.531 -9.037 1.00 97.38 170 ASN A CA 1
ATOM 1310 C C . ASN A 1 170 ? 26.190 -16.765 -8.134 1.00 97.38 170 ASN A C 1
ATOM 1312 O O . ASN A 1 170 ? 26.508 -17.897 -8.519 1.00 97.38 170 ASN A O 1
ATOM 1316 N N . LEU A 1 171 ? 25.589 -16.580 -6.950 1.00 97.88 171 LEU A N 1
ATOM 1317 C CA . LEU A 1 171 ? 25.194 -17.683 -6.063 1.00 97.88 171 LEU A CA 1
ATOM 1318 C C . LEU A 1 171 ? 24.079 -18.537 -6.682 1.00 97.88 171 LEU A C 1
ATOM 1320 O O . LEU A 1 171 ? 24.178 -19.766 -6.678 1.00 97.88 171 LEU A O 1
ATOM 1324 N N . ALA A 1 172 ? 23.069 -17.910 -7.289 1.00 98.06 172 ALA A N 1
ATOM 1325 C CA . ALA A 1 172 ? 21.998 -18.616 -7.988 1.00 98.06 172 ALA A CA 1
ATOM 1326 C C . ALA A 1 172 ? 22.538 -19.456 -9.159 1.00 98.06 172 ALA A C 1
ATOM 1328 O O . ALA A 1 172 ? 22.228 -20.641 -9.256 1.00 98.06 172 ALA A O 1
ATOM 1329 N N . LEU A 1 173 ? 23.413 -18.890 -9.999 1.00 98.00 173 LEU A N 1
ATOM 1330 C CA . LEU A 1 173 ? 24.088 -19.605 -11.093 1.00 98.00 173 LEU A CA 1
ATOM 1331 C C . LEU A 1 173 ? 24.922 -20.788 -10.590 1.00 98.00 173 LEU A C 1
ATOM 1333 O O . LEU A 1 173 ? 24.953 -21.844 -11.227 1.00 98.00 173 LEU A O 1
ATOM 1337 N N . THR A 1 174 ? 25.586 -20.624 -9.444 1.00 97.69 174 THR A N 1
ATOM 1338 C CA . THR A 1 174 ? 26.341 -21.698 -8.789 1.00 97.69 174 THR A CA 1
ATOM 1339 C C . THR A 1 174 ? 25.413 -22.840 -8.389 1.00 97.69 174 THR A C 1
ATOM 1341 O O . THR A 1 174 ? 25.653 -23.984 -8.769 1.00 97.69 174 THR A O 1
ATOM 1344 N N . GLN A 1 175 ? 24.300 -22.537 -7.720 1.00 97.69 175 GLN A N 1
ATOM 1345 C CA . GLN A 1 175 ? 23.307 -23.544 -7.354 1.00 97.69 175 GLN A CA 1
ATOM 1346 C C . GLN A 1 175 ? 22.690 -24.234 -8.580 1.00 97.69 175 GLN A C 1
ATOM 1348 O O . GLN A 1 175 ? 22.548 -25.457 -8.577 1.00 97.69 175 GLN A O 1
ATOM 1353 N N . CYS A 1 176 ? 22.370 -23.487 -9.642 1.00 97.06 176 CYS A N 1
ATOM 1354 C CA . CYS A 1 176 ? 21.876 -24.064 -10.892 1.00 97.06 176 CYS A CA 1
ATOM 1355 C C . CYS A 1 176 ? 22.883 -25.044 -11.514 1.00 97.06 176 CYS A C 1
ATOM 1357 O O . CYS A 1 176 ? 22.499 -26.114 -11.984 1.00 97.06 176 CYS A O 1
ATOM 1359 N N . ASN A 1 177 ? 24.177 -24.710 -11.495 1.00 96.50 177 ASN A N 1
ATOM 1360 C CA . ASN A 1 177 ? 25.227 -25.592 -12.003 1.00 96.50 177 ASN A CA 1
ATOM 1361 C C . ASN A 1 177 ? 25.380 -26.876 -11.177 1.00 96.50 177 ASN A C 1
ATOM 1363 O O . ASN A 1 177 ? 25.580 -27.944 -11.757 1.00 96.50 177 ASN A O 1
ATOM 1367 N N . GLU A 1 178 ? 25.286 -26.768 -9.853 1.00 96.50 178 GLU A N 1
ATOM 1368 C CA . GLU A 1 178 ? 25.437 -27.897 -8.935 1.00 96.50 178 GLU A CA 1
ATOM 1369 C C . GLU A 1 178 ? 24.267 -28.881 -9.015 1.00 96.50 178 GLU A C 1
ATOM 1371 O O . GLU A 1 178 ? 24.491 -30.091 -9.011 1.00 96.50 178 GLU A O 1
ATOM 1376 N N . LEU A 1 179 ? 23.033 -28.372 -9.074 1.00 96.00 179 LEU A N 1
ATOM 1377 C CA . LEU A 1 179 ? 21.828 -29.205 -9.076 1.00 96.00 179 LEU A CA 1
ATOM 1378 C C . LEU A 1 179 ? 21.413 -29.659 -10.481 1.00 96.00 179 LEU A C 1
ATOM 1380 O O . LEU A 1 179 ? 20.825 -30.726 -10.627 1.00 96.00 179 LEU A O 1
ATOM 1384 N N . GLN A 1 180 ? 21.774 -28.897 -11.520 1.00 94.38 180 GLN A N 1
ATOM 1385 C CA . GLN A 1 180 ? 21.518 -29.205 -12.936 1.00 94.38 180 GLN A CA 1
ATOM 1386 C C . GLN A 1 180 ? 20.035 -29.372 -13.313 1.00 94.38 180 GLN A C 1
ATOM 1388 O O . GLN A 1 180 ? 19.727 -29.842 -14.408 1.00 94.38 180 GLN A O 1
ATOM 1393 N N . ASP A 1 181 ? 19.126 -28.967 -12.429 1.00 91.56 181 ASP A N 1
ATOM 1394 C CA . ASP A 1 181 ? 17.669 -29.074 -12.557 1.00 91.56 181 ASP A CA 1
ATOM 1395 C C . ASP A 1 181 ? 16.974 -27.708 -12.683 1.00 91.56 181 ASP A C 1
ATOM 1397 O O . ASP A 1 181 ? 15.781 -27.645 -12.972 1.00 91.56 181 ASP A O 1
ATOM 1401 N N . ARG A 1 182 ? 17.718 -26.610 -12.501 1.00 93.88 182 ARG A N 1
ATOM 1402 C CA . ARG A 1 182 ? 17.176 -25.251 -12.442 1.00 93.88 182 ARG A CA 1
ATOM 1403 C C . ARG A 1 182 ? 17.984 -24.232 -13.231 1.00 93.88 182 ARG A C 1
ATOM 1405 O O . ARG A 1 182 ? 19.145 -24.447 -13.580 1.00 93.88 182 ARG A O 1
ATOM 1412 N N . PHE A 1 183 ? 17.334 -23.114 -13.518 1.00 96.12 183 PHE A N 1
ATOM 1413 C CA . PHE A 1 183 ? 17.827 -22.025 -14.347 1.00 96.12 183 PHE A CA 1
ATOM 1414 C C . PHE A 1 183 ? 17.445 -20.680 -13.715 1.00 96.12 183 PHE A C 1
ATOM 1416 O O . PHE A 1 183 ? 16.360 -20.551 -13.165 1.00 96.12 183 PHE A O 1
ATOM 1423 N N . THR A 1 184 ? 18.303 -19.664 -13.774 1.00 97.38 184 THR A N 1
ATOM 1424 C CA . THR A 1 184 ? 18.010 -18.348 -13.174 1.00 97.38 184 THR A CA 1
ATOM 1425 C C . THR A 1 184 ? 17.712 -17.294 -14.239 1.00 97.38 184 THR A C 1
ATOM 1427 O O . THR A 1 184 ? 18.395 -17.218 -15.263 1.00 97.38 184 THR A O 1
ATOM 1430 N N . ILE A 1 185 ? 16.672 -16.489 -14.029 1.00 97.38 185 ILE A N 1
ATOM 1431 C CA . ILE A 1 185 ? 16.367 -15.347 -14.897 1.00 97.38 185 ILE A CA 1
ATOM 1432 C C . ILE A 1 185 ? 16.956 -14.108 -14.234 1.00 97.38 185 ILE A C 1
ATOM 1434 O O . ILE A 1 185 ? 16.637 -13.815 -13.088 1.00 97.38 185 ILE A O 1
ATOM 1438 N N . ILE A 1 186 ? 17.845 -13.424 -14.949 1.00 96.50 186 ILE A N 1
ATOM 1439 C CA . ILE A 1 186 ? 18.671 -12.344 -14.413 1.00 96.50 186 ILE A CA 1
ATOM 1440 C C . ILE A 1 186 ? 18.130 -11.005 -14.910 1.00 96.50 186 ILE A C 1
ATOM 1442 O O . ILE A 1 186 ? 18.031 -10.779 -16.118 1.00 96.50 186 ILE A O 1
ATOM 1446 N N . ASP A 1 187 ? 17.811 -10.111 -13.984 1.00 95.38 187 ASP A N 1
ATOM 1447 C CA . ASP A 1 187 ? 17.546 -8.707 -14.291 1.00 95.38 187 ASP A CA 1
ATOM 1448 C C . ASP A 1 187 ? 18.847 -7.894 -14.279 1.00 95.38 187 ASP A C 1
ATOM 1450 O O . ASP A 1 187 ? 19.843 -8.282 -13.664 1.00 95.38 187 ASP A O 1
ATOM 1454 N N . THR A 1 188 ? 18.850 -6.747 -14.954 1.00 93.31 188 THR A N 1
ATOM 1455 C CA . THR A 1 188 ? 19.859 -5.711 -14.701 1.00 93.31 188 THR A CA 1
ATOM 1456 C C . THR A 1 188 ? 19.528 -4.975 -13.402 1.00 93.31 188 THR A C 1
ATOM 1458 O O . THR A 1 188 ? 18.364 -4.887 -13.025 1.00 93.31 188 THR A O 1
ATOM 1461 N N . GLU A 1 189 ? 20.532 -4.442 -12.706 1.00 89.88 189 GLU A N 1
ATOM 1462 C CA . GLU A 1 189 ? 20.303 -3.697 -11.451 1.00 89.88 189 GLU A CA 1
ATOM 1463 C C . GLU A 1 189 ? 19.505 -2.409 -11.693 1.00 89.88 189 GLU A C 1
ATOM 1465 O O . GLU A 1 189 ? 18.582 -2.065 -10.958 1.00 89.88 189 GLU A O 1
ATOM 1470 N N . HIS A 1 190 ? 19.837 -1.728 -12.786 1.00 83.88 190 HIS A N 1
ATOM 1471 C CA . HIS A 1 190 ? 19.222 -0.481 -13.214 1.00 83.88 190 HIS A CA 1
ATOM 1472 C C . HIS A 1 190 ? 18.733 -0.611 -14.658 1.00 83.88 190 HIS A C 1
ATOM 1474 O O . HIS A 1 190 ? 19.042 -1.592 -15.347 1.00 83.88 190 HIS A O 1
ATOM 1480 N N . TYR A 1 191 ? 17.957 0.362 -15.135 1.00 79.00 191 TYR A N 1
ATOM 1481 C CA . TYR A 1 191 ? 17.417 0.331 -16.496 1.00 79.00 191 TYR A CA 1
ATOM 1482 C C . TYR A 1 191 ? 17.926 1.448 -17.407 1.00 79.00 191 TYR A C 1
ATOM 1484 O O . TYR A 1 191 ? 17.894 1.259 -18.621 1.00 79.00 191 TYR A O 1
ATOM 1492 N N . ASP A 1 192 ? 18.410 2.569 -16.876 1.00 72.31 192 ASP A N 1
ATOM 1493 C CA . ASP A 1 192 ? 18.936 3.683 -17.668 1.00 72.31 192 ASP A CA 1
ATOM 1494 C C . ASP A 1 192 ? 20.391 4.015 -17.305 1.00 72.31 192 ASP A C 1
ATOM 1496 O O . ASP A 1 192 ? 20.932 3.532 -16.310 1.00 72.31 192 ASP A O 1
ATOM 1500 N N . GLU A 1 193 ? 21.033 4.813 -18.164 1.00 63.88 193 GLU A N 1
ATOM 1501 C CA . GLU A 1 193 ? 22.415 5.266 -17.967 1.00 63.88 193 GLU A CA 1
ATOM 1502 C C . GLU A 1 193 ? 22.533 6.453 -16.990 1.00 63.88 193 GLU A C 1
ATOM 1504 O O . GLU A 1 193 ? 23.635 6.842 -16.605 1.00 63.88 193 GLU A O 1
ATOM 1509 N N . GLU A 1 194 ? 21.403 7.045 -16.586 1.00 63.72 194 GLU A N 1
ATOM 1510 C CA . GLU A 1 194 ? 21.370 8.116 -15.583 1.00 63.72 194 GLU A CA 1
ATOM 1511 C C . GLU A 1 194 ? 21.533 7.548 -14.167 1.00 63.72 194 GLU A C 1
ATOM 1513 O O . GLU A 1 194 ? 22.115 8.196 -13.295 1.00 63.72 194 GLU A O 1
ATOM 1518 N N . THR A 1 195 ? 21.056 6.320 -13.961 1.00 59.97 195 THR A N 1
ATOM 1519 C CA . THR A 1 195 ? 21.080 5.586 -12.693 1.00 59.97 195 THR A CA 1
ATOM 1520 C C . THR A 1 195 ? 22.238 4.588 -12.576 1.00 59.97 195 THR A C 1
ATOM 1522 O O . THR A 1 195 ? 22.544 4.168 -11.464 1.00 59.97 195 THR A O 1
ATOM 1525 N N . GLY A 1 196 ? 22.939 4.248 -13.667 1.00 70.31 196 GLY A N 1
ATOM 1526 C CA . GLY A 1 196 ? 24.128 3.384 -13.631 1.00 70.31 196 GLY A CA 1
ATOM 1527 C C . GLY A 1 196 ? 24.607 2.943 -15.013 1.00 70.31 196 GLY A C 1
ATOM 1528 O O . GLY A 1 196 ? 24.267 3.554 -16.013 1.00 70.31 196 GLY A O 1
ATOM 1529 N N . THR A 1 197 ? 25.391 1.869 -15.107 1.00 84.00 197 THR A N 1
ATOM 1530 C CA . THR A 1 197 ? 25.848 1.308 -16.393 1.00 84.00 197 THR A CA 1
ATOM 1531 C C . THR A 1 197 ? 25.359 -0.134 -16.540 1.00 84.00 197 THR A C 1
ATOM 1533 O O . THR A 1 197 ? 26.158 -1.071 -16.548 1.00 84.00 197 THR A O 1
ATOM 1536 N N . PRO A 1 198 ? 24.037 -0.363 -16.688 1.00 85.88 198 PRO A N 1
ATOM 1537 C CA . PRO A 1 198 ? 23.413 -1.664 -16.416 1.00 85.88 198 PRO A CA 1
ATOM 1538 C C . PRO A 1 198 ? 23.981 -2.825 -17.239 1.00 85.88 198 PRO A C 1
ATOM 1540 O O . PRO A 1 198 ? 24.047 -3.963 -16.773 1.00 85.88 198 PRO A O 1
ATOM 1543 N N . ILE A 1 199 ? 24.413 -2.544 -18.468 1.00 88.94 199 ILE A N 1
ATOM 1544 C CA . ILE A 1 199 ? 24.996 -3.536 -19.374 1.00 88.94 199 ILE A CA 1
ATOM 1545 C C . ILE A 1 199 ? 26.441 -3.875 -18.994 1.00 88.94 199 ILE A C 1
ATOM 1547 O O . ILE A 1 199 ? 26.828 -5.045 -19.047 1.00 88.94 199 ILE A O 1
ATOM 1551 N N . GLU A 1 200 ? 27.243 -2.869 -18.646 1.00 89.25 200 GLU A N 1
ATOM 1552 C CA . GLU A 1 200 ? 28.647 -3.039 -18.260 1.00 89.25 200 GLU A CA 1
ATOM 1553 C C . GLU A 1 200 ? 28.737 -3.684 -16.877 1.00 89.25 200 GLU A C 1
ATOM 1555 O O . GLU A 1 200 ? 29.414 -4.700 -16.731 1.00 89.25 200 GLU A O 1
ATOM 1560 N N . ASP A 1 201 ? 27.945 -3.200 -15.917 1.00 91.31 201 ASP A N 1
ATOM 1561 C CA . ASP A 1 201 ? 27.887 -3.727 -14.554 1.00 91.31 201 ASP A CA 1
ATOM 1562 C C . ASP A 1 201 ? 27.533 -5.218 -14.546 1.00 91.31 201 ASP A C 1
ATOM 1564 O O . ASP A 1 201 ? 28.248 -6.024 -13.946 1.00 91.31 201 ASP A O 1
ATOM 1568 N N . LEU A 1 202 ? 26.512 -5.634 -15.307 1.00 92.81 202 LEU A N 1
ATOM 1569 C CA . LEU A 1 202 ? 26.178 -7.054 -15.458 1.00 92.81 202 LEU A CA 1
ATOM 1570 C C . LEU A 1 202 ? 27.355 -7.848 -16.034 1.00 92.81 202 LEU A C 1
ATOM 1572 O O . LEU A 1 202 ? 27.700 -8.931 -15.546 1.00 92.81 202 LEU A O 1
ATOM 1576 N N . ARG A 1 203 ? 27.980 -7.333 -17.096 1.00 90.69 203 ARG A N 1
ATOM 1577 C CA . ARG A 1 203 ? 29.077 -8.019 -17.789 1.00 90.69 203 ARG A CA 1
ATOM 1578 C C . ARG A 1 203 ? 30.340 -8.104 -16.945 1.00 90.69 203 ARG A C 1
ATOM 1580 O O . ARG A 1 203 ? 31.072 -9.080 -17.116 1.00 90.69 203 ARG A O 1
ATOM 1587 N N . ASP A 1 204 ? 30.581 -7.168 -16.043 1.00 91.56 204 ASP A N 1
ATOM 1588 C CA . ASP A 1 204 ? 31.773 -7.140 -15.203 1.00 91.56 204 ASP A CA 1
ATOM 1589 C C . ASP A 1 204 ? 31.575 -7.923 -13.901 1.00 91.56 204 ASP A C 1
ATOM 1591 O O . ASP A 1 204 ? 32.473 -8.661 -13.484 1.00 91.56 204 ASP A O 1
ATOM 1595 N N . LYS A 1 205 ? 30.385 -7.841 -13.295 1.00 93.00 205 LYS A N 1
ATOM 1596 C CA . LYS A 1 205 ? 30.103 -8.390 -11.959 1.00 93.00 205 LYS A CA 1
ATOM 1597 C C . LYS A 1 205 ? 29.579 -9.824 -11.963 1.00 93.00 205 LYS A C 1
ATOM 1599 O O . LYS A 1 205 ? 29.815 -10.558 -10.999 1.00 93.00 205 LYS A O 1
ATOM 1604 N N . ILE A 1 206 ? 28.947 -10.285 -13.048 1.00 91.94 206 ILE A N 1
ATOM 1605 C CA . ILE A 1 206 ? 28.691 -11.723 -13.231 1.00 91.94 206 ILE A CA 1
ATOM 1606 C C . ILE A 1 206 ? 30.029 -12.408 -13.502 1.00 91.94 206 ILE A C 1
ATOM 1608 O O . ILE A 1 206 ? 30.550 -12.365 -14.615 1.00 91.94 206 ILE A O 1
ATOM 1612 N N . SER A 1 207 ? 30.630 -13.008 -12.481 1.00 85.81 207 SER A N 1
ATOM 1613 C CA . SER A 1 207 ? 32.038 -13.424 -12.497 1.00 85.81 207 SER A CA 1
ATOM 1614 C C . SER A 1 207 ? 32.237 -14.908 -12.804 1.00 85.81 207 SER A C 1
ATOM 1616 O O . SER A 1 207 ? 33.362 -15.323 -13.092 1.00 85.81 207 SER A O 1
ATOM 1618 N N . ASN A 1 208 ? 31.169 -15.714 -12.786 1.00 84.88 208 ASN A N 1
ATOM 1619 C CA . ASN A 1 208 ? 31.292 -17.147 -13.018 1.00 84.88 208 ASN A CA 1
ATOM 1620 C C . ASN A 1 208 ? 31.758 -17.496 -14.448 1.00 84.88 208 ASN A C 1
ATOM 1622 O O . ASN A 1 208 ? 31.509 -16.788 -15.427 1.00 84.88 208 ASN A O 1
ATOM 1626 N N . GLU A 1 209 ? 32.401 -18.657 -14.574 1.00 86.75 209 GLU A N 1
ATOM 1627 C CA . GLU A 1 209 ? 32.870 -19.189 -15.854 1.00 86.75 209 GLU A CA 1
ATOM 1628 C C . GLU A 1 209 ? 31.724 -19.706 -16.745 1.00 86.75 209 GLU A C 1
ATOM 1630 O O . GLU A 1 209 ? 30.579 -19.870 -16.314 1.00 86.75 209 GLU A O 1
ATOM 1635 N N . LYS A 1 210 ? 32.055 -20.039 -18.002 1.00 84.31 210 LYS A N 1
ATOM 1636 C CA . LYS A 1 210 ? 31.108 -20.512 -19.031 1.00 84.31 210 LYS A CA 1
ATOM 1637 C C . LYS A 1 210 ? 30.226 -21.680 -18.584 1.00 84.31 210 LYS A C 1
ATOM 1639 O O . LYS A 1 210 ? 29.080 -21.772 -19.016 1.00 84.31 210 LYS A O 1
ATOM 1644 N N . ASP A 1 211 ? 30.741 -22.556 -17.724 1.00 88.06 211 ASP A N 1
ATOM 1645 C CA . ASP A 1 211 ? 29.983 -23.701 -17.224 1.00 88.06 211 ASP A CA 1
ATOM 1646 C C . ASP A 1 211 ? 28.867 -23.336 -16.244 1.00 88.06 211 ASP A C 1
ATOM 1648 O O . ASP A 1 211 ? 27.926 -24.112 -16.094 1.00 88.06 211 ASP A O 1
ATOM 1652 N N . TYR A 1 212 ? 28.922 -22.159 -15.629 1.00 92.62 212 TYR A N 1
ATOM 1653 C CA . TYR A 1 212 ? 27.899 -21.667 -14.710 1.00 92.62 212 TYR A CA 1
ATOM 1654 C C . TYR A 1 212 ? 26.912 -20.752 -15.430 1.00 92.62 212 TYR A C 1
ATOM 1656 O O . TYR A 1 212 ? 25.709 -20.980 -15.366 1.00 92.62 212 TYR A O 1
ATOM 1664 N N . ILE A 1 213 ? 27.409 -19.771 -16.194 1.00 91.44 213 ILE A N 1
ATOM 1665 C CA . ILE A 1 213 ? 26.557 -18.764 -16.854 1.00 91.44 213 ILE A CA 1
ATOM 1666 C C . ILE A 1 213 ? 25.596 -19.366 -17.893 1.00 91.44 213 ILE A C 1
ATOM 1668 O O . ILE A 1 213 ? 24.598 -18.742 -18.231 1.00 91.44 213 ILE A O 1
ATOM 1672 N N . LYS A 1 214 ? 25.842 -20.597 -18.370 1.00 92.00 214 LYS A N 1
ATOM 1673 C CA . LYS A 1 214 ? 24.910 -21.328 -19.250 1.00 92.00 214 LYS A CA 1
ATOM 1674 C C . LYS A 1 214 ? 23.568 -21.675 -18.587 1.00 92.00 214 LYS A C 1
ATOM 1676 O O . LYS A 1 214 ? 22.645 -22.063 -19.297 1.00 92.00 214 LYS A O 1
ATOM 1681 N N . TYR A 1 215 ? 23.473 -21.556 -17.262 1.00 95.31 215 TYR A N 1
ATOM 1682 C CA . TYR A 1 215 ? 22.255 -21.777 -16.481 1.00 95.31 215 TYR A CA 1
ATOM 1683 C C . TYR A 1 215 ? 21.501 -20.481 -16.139 1.00 95.31 215 TYR A C 1
ATOM 1685 O O . TYR A 1 215 ? 20.657 -20.490 -15.242 1.00 95.31 215 TYR A O 1
ATOM 1693 N N . GLY A 1 216 ? 21.793 -19.367 -16.818 1.00 94.69 216 GLY A N 1
ATOM 1694 C CA . GLY A 1 216 ? 21.014 -18.143 -16.665 1.00 94.69 216 GLY A CA 1
ATOM 1695 C C . GLY A 1 216 ? 20.760 -17.395 -17.967 1.00 94.69 216 GLY A C 1
ATOM 1696 O O . GLY A 1 216 ? 21.455 -17.588 -18.966 1.00 94.69 216 GLY A O 1
ATOM 1697 N N . ALA A 1 217 ? 19.733 -16.546 -17.959 1.00 94.38 217 ALA A N 1
ATOM 1698 C CA . ALA A 1 217 ? 19.411 -15.642 -19.060 1.00 94.38 217 ALA A CA 1
ATOM 1699 C C . ALA A 1 217 ? 19.126 -14.246 -18.518 1.00 94.38 217 ALA A C 1
ATOM 1701 O O . ALA A 1 217 ? 18.229 -14.081 -17.695 1.00 94.38 217 ALA A O 1
ATOM 1702 N N . ALA A 1 218 ? 19.865 -13.256 -19.016 1.00 94.75 218 ALA A N 1
ATOM 1703 C CA . ALA A 1 218 ? 19.663 -11.860 -18.660 1.00 94.75 218 ALA A CA 1
ATOM 1704 C C . ALA A 1 218 ? 18.628 -11.186 -19.569 1.00 94.75 218 ALA A C 1
ATOM 1706 O O . ALA A 1 218 ? 18.633 -11.435 -20.781 1.00 94.75 218 ALA A O 1
ATOM 1707 N N . TYR A 1 219 ? 17.786 -10.320 -19.006 1.00 94.50 219 TYR A N 1
ATOM 1708 C CA . TYR A 1 219 ? 16.775 -9.542 -19.726 1.00 94.50 219 TYR A CA 1
ATOM 1709 C C . TYR A 1 219 ? 16.886 -8.048 -19.413 1.00 94.50 219 TYR A C 1
ATOM 1711 O O . TYR A 1 219 ? 17.114 -7.658 -18.275 1.00 94.50 219 TYR A O 1
ATOM 1719 N N . TYR A 1 220 ? 16.720 -7.219 -20.444 1.00 92.94 220 TYR A N 1
ATOM 1720 C CA . TYR A 1 220 ? 16.804 -5.758 -20.365 1.00 92.94 220 TYR A CA 1
ATOM 1721 C C . TYR A 1 220 ? 15.903 -5.122 -21.439 1.00 92.94 220 TYR A C 1
ATOM 1723 O O . TYR A 1 220 ? 15.827 -5.675 -22.542 1.00 92.94 220 TYR A O 1
ATOM 1731 N N . PRO A 1 221 ? 15.245 -3.973 -21.198 1.00 93.38 221 PRO A N 1
ATOM 1732 C CA . PRO A 1 221 ? 15.247 -3.157 -19.980 1.00 93.38 221 PRO A CA 1
ATOM 1733 C C . PRO A 1 221 ? 14.049 -3.469 -19.067 1.00 93.38 221 PRO A C 1
ATOM 1735 O O . PRO A 1 221 ? 13.323 -4.440 -19.296 1.00 93.38 221 PRO A O 1
ATOM 1738 N N . PHE A 1 222 ? 13.843 -2.640 -18.039 1.00 95.31 222 PHE A N 1
ATOM 1739 C CA . PHE A 1 222 ? 12.654 -2.692 -17.181 1.00 95.31 222 PHE A CA 1
ATOM 1740 C C . PHE A 1 222 ? 11.387 -2.339 -17.966 1.00 95.31 222 PHE A C 1
ATOM 1742 O O . PHE A 1 222 ? 11.430 -1.843 -19.097 1.00 95.31 222 PHE A O 1
ATOM 1749 N N . LEU A 1 223 ? 10.240 -2.627 -17.361 1.00 95.38 223 LEU A N 1
ATOM 1750 C CA . LEU A 1 223 ? 8.925 -2.530 -17.975 1.00 95.38 223 LEU A CA 1
ATOM 1751 C C . LEU A 1 223 ? 8.069 -1.531 -17.196 1.00 95.38 223 LEU A C 1
ATOM 1753 O O . LEU A 1 223 ? 7.894 -1.684 -15.992 1.00 95.38 223 LEU A O 1
ATOM 1757 N N . GLU A 1 224 ? 7.505 -0.539 -17.883 1.00 94.75 224 GLU A N 1
ATOM 1758 C CA . GLU A 1 224 ? 6.420 0.276 -17.329 1.00 94.75 224 GLU A CA 1
ATOM 1759 C C . GLU A 1 224 ? 5.108 -0.496 -17.471 1.00 94.75 224 GLU A C 1
ATOM 1761 O O . GLU A 1 224 ? 4.767 -0.953 -18.568 1.00 94.75 224 GLU A O 1
ATOM 1766 N N . THR A 1 225 ? 4.374 -0.649 -16.373 1.00 95.56 225 THR A N 1
ATOM 1767 C CA . THR A 1 225 ? 3.160 -1.468 -16.306 1.00 95.56 225 THR A CA 1
ATOM 1768 C C . THR A 1 225 ? 1.907 -0.639 -16.046 1.00 95.56 225 THR A C 1
ATOM 1770 O O . THR A 1 225 ? 1.991 0.518 -15.647 1.00 95.56 225 THR A O 1
ATOM 1773 N N . ILE A 1 226 ? 0.743 -1.245 -16.295 1.00 94.56 226 ILE A N 1
ATOM 1774 C CA . ILE A 1 226 ? -0.584 -0.688 -15.964 1.00 94.56 226 ILE A CA 1
ATOM 1775 C C . ILE A 1 226 ? -1.076 -1.120 -14.572 1.00 94.56 226 ILE A C 1
ATOM 1777 O O . ILE A 1 226 ? -2.277 -1.106 -14.322 1.00 94.56 226 ILE A O 1
ATOM 1781 N N . LEU A 1 227 ? -0.182 -1.644 -13.730 1.00 94.81 227 LEU A N 1
ATOM 1782 C CA . LEU A 1 227 ? -0.535 -2.069 -12.381 1.00 94.81 227 LEU A CA 1
ATOM 1783 C C . LEU A 1 227 ? -0.785 -0.842 -11.503 1.00 94.81 227 LEU A C 1
ATOM 1785 O O . LEU A 1 227 ? -0.098 0.165 -11.651 1.00 94.81 227 LEU A O 1
ATOM 1789 N N . ASP A 1 228 ? -1.741 -0.961 -10.588 1.00 94.44 228 ASP A N 1
ATOM 1790 C CA . ASP A 1 228 ? -2.098 0.110 -9.662 1.00 94.44 228 ASP A CA 1
ATOM 1791 C C . ASP A 1 228 ? -1.220 0.041 -8.409 1.00 94.44 228 ASP A C 1
ATOM 1793 O O . ASP A 1 228 ? -1.024 -1.039 -7.843 1.00 94.44 228 ASP A O 1
ATOM 1797 N N . TYR A 1 229 ? -0.717 1.192 -7.960 1.00 94.81 229 TYR A N 1
ATOM 1798 C CA . TYR A 1 229 ? -0.037 1.296 -6.672 1.00 94.81 229 TYR A CA 1
ATOM 1799 C C . TYR A 1 229 ? -1.004 0.957 -5.531 1.00 94.81 229 TYR A C 1
ATOM 1801 O O . TYR A 1 229 ? -2.159 1.383 -5.539 1.00 94.81 229 TYR A O 1
ATOM 1809 N N . ALA A 1 230 ? -0.527 0.222 -4.529 1.00 95.06 230 ALA A N 1
ATOM 1810 C CA . ALA A 1 230 ? -1.179 0.154 -3.228 1.00 95.06 230 ALA A CA 1
ATOM 1811 C C . ALA A 1 230 ? -0.864 1.438 -2.452 1.00 95.06 230 ALA A C 1
ATOM 1813 O O . ALA A 1 230 ? 0.278 1.894 -2.445 1.00 95.06 230 ALA A O 1
ATOM 1814 N N . TYR A 1 231 ? -1.872 2.043 -1.837 1.00 95.12 231 TYR A N 1
ATOM 1815 C CA . TYR A 1 231 ? -1.737 3.254 -1.035 1.00 95.12 231 TYR A CA 1
ATOM 1816 C C . TYR A 1 231 ? -2.924 3.362 -0.076 1.00 95.12 231 TYR A C 1
ATOM 1818 O O . TYR A 1 231 ? -3.996 2.809 -0.341 1.00 95.12 231 TYR A O 1
ATOM 1826 N N . ASP A 1 232 ? -2.750 4.109 1.012 1.00 94.62 232 ASP A N 1
ATOM 1827 C CA . ASP A 1 232 ? -3.854 4.508 1.881 1.00 94.62 232 ASP A CA 1
ATOM 1828 C C . ASP A 1 232 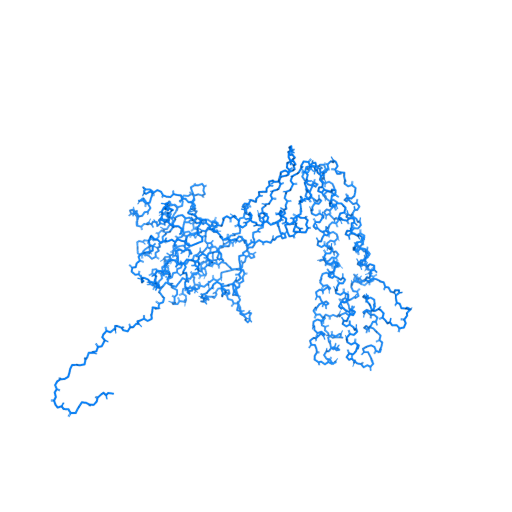? -4.329 5.918 1.494 1.00 94.62 232 ASP A C 1
ATOM 1830 O O . ASP A 1 232 ? -3.549 6.869 1.437 1.00 94.62 232 ASP A O 1
ATOM 1834 N N . GLU A 1 233 ? -5.628 6.079 1.219 1.00 93.94 233 GLU A N 1
ATOM 1835 C CA . GLU A 1 233 ? -6.229 7.396 0.965 1.00 93.94 233 GLU A CA 1
ATOM 1836 C C . GLU A 1 233 ? -6.109 8.327 2.187 1.00 93.94 233 GLU A C 1
ATOM 1838 O O . GLU A 1 233 ? -6.168 9.550 2.041 1.00 93.94 233 GLU A O 1
ATOM 1843 N N . GLY A 1 234 ? -5.949 7.766 3.388 1.00 90.75 234 GLY A N 1
ATOM 1844 C CA . GLY A 1 234 ? -5.610 8.495 4.598 1.00 90.75 234 GLY A CA 1
ATOM 1845 C C . GLY A 1 234 ? -4.259 9.193 4.488 1.00 90.75 234 GLY A C 1
ATOM 1846 O O . GLY A 1 234 ? -4.163 10.352 4.871 1.00 90.75 234 GLY A O 1
ATOM 1847 N N . ASP A 1 235 ? -3.233 8.568 3.924 1.00 89.88 235 ASP A N 1
ATOM 1848 C CA . ASP A 1 235 ? -1.866 9.110 3.959 1.00 89.88 235 ASP A CA 1
ATOM 1849 C C . ASP A 1 235 ? -1.580 10.147 2.866 1.00 89.88 235 ASP A C 1
ATOM 1851 O O . ASP A 1 235 ? -0.621 10.913 2.953 1.00 89.88 235 ASP A O 1
ATOM 1855 N N . ILE A 1 236 ? -2.456 10.249 1.864 1.00 92.31 236 ILE A N 1
ATOM 1856 C CA . ILE A 1 236 ? -2.314 11.225 0.782 1.00 92.31 236 ILE A CA 1
ATOM 1857 C C . ILE A 1 236 ? -2.865 12.584 1.219 1.00 92.31 236 ILE A C 1
ATOM 1859 O O . ILE A 1 236 ? -4.079 12.794 1.265 1.00 92.31 236 ILE A O 1
ATOM 1863 N N . ILE A 1 237 ? -1.964 13.533 1.470 1.00 90.56 237 ILE A N 1
ATOM 1864 C CA . ILE A 1 237 ? -2.296 14.929 1.778 1.00 90.56 237 ILE A CA 1
ATOM 1865 C C . ILE A 1 237 ? -2.384 15.747 0.484 1.00 90.56 237 ILE A C 1
ATOM 1867 O O . ILE A 1 237 ? -1.494 15.702 -0.369 1.00 90.56 237 ILE A O 1
ATOM 1871 N N . ILE A 1 238 ? -3.460 16.520 0.349 1.00 94.19 238 ILE A N 1
ATOM 1872 C CA . ILE A 1 238 ? -3.708 17.389 -0.801 1.00 94.19 238 ILE A CA 1
ATOM 1873 C C . ILE A 1 238 ? -3.034 18.746 -0.595 1.00 94.19 238 ILE A C 1
ATOM 1875 O O . ILE A 1 238 ? -3.311 19.446 0.378 1.00 94.19 238 ILE A O 1
ATOM 1879 N N . GLN A 1 239 ? -2.209 19.155 -1.553 1.00 94.06 239 GLN A N 1
ATOM 1880 C CA . GLN A 1 239 ? -1.727 20.528 -1.675 1.00 94.06 239 GLN A CA 1
ATOM 1881 C C . GLN A 1 239 ? -2.656 21.264 -2.634 1.00 94.06 239 GLN A C 1
ATOM 1883 O O . GLN A 1 239 ? -2.801 20.851 -3.783 1.00 94.06 239 GLN A O 1
ATOM 1888 N N . HIS A 1 240 ? -3.328 22.316 -2.173 1.00 94.75 240 HIS A N 1
ATOM 1889 C CA . HIS A 1 240 ? -4.302 23.034 -2.991 1.00 94.75 240 HIS A CA 1
ATOM 1890 C C . HIS A 1 240 ? -4.015 24.530 -2.988 1.00 94.75 240 HIS A C 1
ATOM 1892 O O . HIS A 1 240 ? -4.313 25.228 -2.022 1.00 94.75 240 HIS A O 1
ATOM 1898 N N . THR A 1 241 ? -3.530 25.026 -4.120 1.00 94.38 241 THR A N 1
ATOM 1899 C CA . THR A 1 241 ? -3.335 26.449 -4.379 1.00 94.38 241 THR A CA 1
ATOM 1900 C C . THR A 1 241 ? -4.566 27.032 -5.069 1.00 94.38 241 THR A C 1
ATOM 1902 O O . THR A 1 241 ? -5.026 26.513 -6.083 1.00 94.38 241 THR A O 1
ATOM 1905 N N . ALA A 1 242 ? -5.086 28.151 -4.576 1.00 93.12 242 ALA A N 1
ATOM 1906 C CA . ALA A 1 242 ? -6.210 28.870 -5.159 1.00 93.12 242 ALA A CA 1
ATOM 1907 C C . ALA A 1 242 ? -5.998 30.390 -5.125 1.00 93.12 242 ALA A C 1
ATOM 1909 O O . ALA A 1 242 ? -5.344 30.946 -4.248 1.00 93.12 242 ALA A O 1
ATOM 1910 N N . THR A 1 243 ? -6.627 31.099 -6.067 1.00 88.12 243 THR A N 1
ATOM 1911 C CA . THR A 1 243 ? -6.592 32.579 -6.101 1.00 88.12 243 THR A CA 1
ATOM 1912 C C . THR A 1 243 ? -7.374 33.218 -4.940 1.00 88.12 243 THR A C 1
ATOM 1914 O O . THR A 1 243 ? -7.122 34.365 -4.573 1.00 88.12 243 THR A O 1
ATOM 1917 N N . ASN A 1 244 ? -8.353 32.500 -4.383 1.00 86.75 244 ASN A N 1
ATOM 1918 C CA . ASN A 1 244 ? -9.146 32.941 -3.241 1.00 86.75 244 ASN A CA 1
ATOM 1919 C C . ASN A 1 244 ? -8.808 32.065 -2.022 1.00 86.75 244 ASN A C 1
ATOM 1921 O O . ASN A 1 244 ? -9.303 30.936 -1.977 1.00 86.75 244 ASN A O 1
ATOM 1925 N N . PRO A 1 245 ? -7.999 32.555 -1.065 1.00 88.44 245 PRO A N 1
ATOM 1926 C CA . PRO A 1 245 ? -7.626 31.782 0.113 1.00 88.44 245 PRO A CA 1
ATOM 1927 C C . PRO A 1 245 ? -8.836 31.542 1.017 1.00 88.44 245 PRO A C 1
ATOM 1929 O O . PRO A 1 245 ? -9.470 32.488 1.500 1.00 88.44 245 PRO A O 1
ATOM 1932 N N . ILE A 1 246 ? -9.190 30.272 1.206 1.00 91.38 246 ILE A N 1
ATOM 1933 C CA . ILE A 1 246 ? -10.342 29.858 2.020 1.00 91.38 246 ILE A CA 1
ATOM 1934 C C . ILE A 1 246 ? -10.054 28.659 2.925 1.00 91.38 246 ILE A C 1
ATOM 1936 O O . ILE A 1 246 ? -10.895 28.363 3.772 1.00 91.38 246 ILE A O 1
ATOM 1940 N N . ALA A 1 247 ? -8.898 28.000 2.798 1.00 92.38 247 ALA A N 1
ATOM 1941 C CA . ALA A 1 247 ? -8.560 26.792 3.551 1.00 92.38 247 ALA A CA 1
ATOM 1942 C C . ALA A 1 247 ? -8.701 26.992 5.066 1.00 92.38 247 ALA A C 1
ATOM 1944 O O . ALA A 1 247 ? -9.466 26.294 5.736 1.00 92.38 247 ALA A O 1
ATOM 1945 N N . LEU A 1 248 ? -8.027 28.015 5.599 1.00 91.75 248 LEU A N 1
ATOM 1946 C CA . LEU A 1 248 ? -7.999 28.291 7.030 1.00 91.75 248 LEU A CA 1
ATOM 1947 C C . LEU A 1 248 ? -9.364 28.763 7.534 1.00 91.75 248 LEU A C 1
ATOM 1949 O O . LEU A 1 248 ? -9.746 28.474 8.668 1.00 91.75 248 LEU A O 1
ATOM 1953 N N . LYS A 1 249 ? -10.114 29.491 6.698 1.00 91.81 249 LYS A N 1
ATOM 1954 C CA . LYS A 1 249 ? -11.473 29.930 7.030 1.00 91.81 249 LYS A CA 1
ATOM 1955 C C . LYS A 1 249 ? -12.416 28.731 7.166 1.00 91.81 249 LYS A C 1
ATOM 1957 O O . LYS A 1 249 ? -13.105 28.638 8.177 1.00 91.81 249 LYS A O 1
ATOM 1962 N N . THR A 1 250 ? -12.429 27.834 6.184 1.00 92.75 250 THR A N 1
ATOM 1963 C CA . THR A 1 250 ? -13.277 26.638 6.209 1.00 92.75 250 THR A CA 1
ATOM 1964 C C . THR A 1 250 ? -12.916 25.745 7.393 1.00 92.75 250 THR A C 1
ATOM 1966 O O . THR A 1 250 ? -13.801 25.329 8.134 1.00 92.75 250 THR A O 1
ATOM 1969 N N . ALA A 1 251 ? -11.624 25.516 7.642 1.00 93.00 251 ALA A N 1
ATOM 1970 C CA . ALA A 1 251 ? -11.200 24.667 8.751 1.00 93.00 251 ALA A CA 1
ATOM 1971 C C . ALA A 1 251 ? -11.582 25.240 10.131 1.00 93.00 251 ALA A C 1
ATOM 1973 O O . ALA A 1 251 ? -11.991 24.494 11.018 1.00 93.00 251 ALA A O 1
ATOM 1974 N N . LYS A 1 252 ? -11.540 26.572 10.306 1.00 92.25 252 LYS A N 1
ATOM 1975 C CA . LYS A 1 252 ? -12.081 27.247 11.505 1.00 92.25 252 LYS A CA 1
ATOM 1976 C C . LYS A 1 252 ? -13.568 26.950 11.702 1.00 92.25 252 LYS A C 1
ATOM 1978 O O . LYS A 1 252 ? -13.963 26.545 12.790 1.00 92.25 252 LYS A O 1
ATOM 1983 N N . GLU A 1 253 ? -14.378 27.163 10.663 1.00 93.56 253 GLU A N 1
ATOM 1984 C CA . GLU A 1 253 ? -15.832 26.956 10.717 1.00 93.56 253 GLU A CA 1
ATOM 1985 C C . GLU A 1 253 ? -16.170 25.486 11.033 1.00 93.56 253 GLU A C 1
ATOM 1987 O O . GLU A 1 253 ? -17.035 25.214 11.869 1.00 93.56 253 GLU A O 1
ATOM 1992 N N . ASN A 1 254 ? -15.433 24.540 10.443 1.00 94.12 254 ASN A N 1
ATOM 1993 C CA . ASN A 1 254 ? -15.607 23.110 10.699 1.00 94.12 254 ASN A CA 1
ATOM 1994 C C . ASN A 1 254 ? -15.197 22.713 12.124 1.00 94.12 254 ASN A C 1
ATOM 1996 O O . ASN A 1 254 ? -15.926 21.970 12.774 1.00 94.12 254 ASN A O 1
ATOM 2000 N N . LEU A 1 255 ? -14.078 23.226 12.650 1.00 95.31 255 LEU A N 1
ATOM 2001 C CA . LEU A 1 255 ? -13.652 22.952 14.030 1.00 95.31 255 LEU A CA 1
ATOM 2002 C C . LEU A 1 255 ? -14.638 23.501 15.066 1.00 95.31 255 LEU A C 1
ATOM 2004 O O . LEU A 1 255 ? -14.891 22.852 16.081 1.00 95.31 255 LEU A O 1
ATOM 2008 N N . GLU A 1 256 ? -15.225 24.673 14.816 1.00 93.88 256 GLU A N 1
ATOM 2009 C CA . GLU A 1 256 ? -16.280 25.225 15.672 1.00 93.88 256 GLU A CA 1
ATOM 2010 C C . GLU A 1 256 ? -17.529 24.327 15.671 1.00 93.88 256 GLU A C 1
ATOM 2012 O O . GLU A 1 256 ? -18.099 24.071 16.735 1.00 93.88 256 GLU A O 1
ATOM 2017 N N . ALA A 1 257 ? -17.929 23.798 14.509 1.00 94.69 257 ALA A N 1
ATOM 2018 C CA . ALA A 1 257 ? -19.042 22.856 14.399 1.00 94.69 257 ALA A CA 1
ATOM 2019 C C . ALA A 1 257 ? -18.748 21.519 15.105 1.00 94.69 257 ALA A C 1
ATOM 2021 O O . ALA A 1 257 ? -19.538 21.089 15.947 1.00 94.69 257 ALA A O 1
ATOM 2022 N N . LEU A 1 258 ? -17.583 20.917 14.844 1.00 94.12 258 LEU A N 1
ATOM 2023 C CA . LEU A 1 258 ? -17.146 19.661 15.464 1.00 94.12 258 LEU A CA 1
ATOM 2024 C C . LEU A 1 258 ? -17.053 19.777 16.988 1.00 94.12 258 LEU A C 1
ATOM 2026 O O . LEU A 1 258 ? -17.463 18.869 17.708 1.00 94.12 258 LEU A O 1
ATOM 2030 N N . SER A 1 259 ? -16.580 20.915 17.505 1.00 92.50 259 SER A N 1
ATOM 2031 C CA . SER A 1 259 ? -16.564 21.158 18.948 1.00 92.50 259 SER A CA 1
ATOM 2032 C C . SER A 1 259 ? -17.975 21.150 19.543 1.00 92.50 259 SER A C 1
ATOM 2034 O O . SER A 1 259 ? -18.183 20.581 20.613 1.00 92.50 259 SER A O 1
ATOM 2036 N N . LEU A 1 260 ? -18.972 21.725 18.862 1.00 89.31 260 LEU A N 1
ATOM 2037 C CA . LEU A 1 260 ? -20.364 21.695 19.324 1.00 89.31 260 LEU A CA 1
ATOM 2038 C C . LEU A 1 260 ? -20.966 20.283 19.279 1.00 89.31 260 LEU A C 1
ATOM 2040 O O . LEU A 1 260 ? -21.676 19.898 20.212 1.00 89.31 260 LEU A O 1
ATOM 2044 N N . GLU A 1 261 ? -20.679 19.516 18.229 1.00 90.06 261 GLU A N 1
ATOM 2045 C CA . GLU A 1 261 ? -21.118 18.121 18.079 1.00 90.06 261 GLU A CA 1
ATOM 2046 C C . GLU A 1 261 ? -20.526 17.226 19.173 1.00 90.06 261 GLU A C 1
ATOM 2048 O O . GLU A 1 261 ? -21.257 16.499 19.856 1.00 90.06 261 GLU A O 1
ATOM 2053 N N . MET A 1 262 ? -19.227 17.365 19.437 1.00 87.81 262 MET A N 1
ATOM 2054 C CA . MET A 1 262 ? -18.539 16.647 20.506 1.00 87.81 262 MET A CA 1
ATOM 2055 C C . MET A 1 262 ? -19.079 17.023 21.885 1.00 87.81 262 MET A C 1
ATOM 2057 O O . MET A 1 262 ? -19.382 16.146 22.695 1.00 87.81 262 MET A O 1
ATOM 2061 N N . ASN A 1 263 ? -19.319 18.315 22.134 1.00 82.88 263 ASN A N 1
ATOM 2062 C CA . ASN A 1 263 ? -19.956 18.774 23.370 1.00 82.88 263 ASN A CA 1
ATOM 2063 C C . ASN A 1 263 ? -21.341 18.140 23.564 1.00 82.88 263 ASN A C 1
ATOM 2065 O O . ASN A 1 263 ? -21.701 17.761 24.684 1.00 82.88 263 ASN A O 1
ATOM 2069 N N . SER A 1 264 ? -22.126 18.032 22.488 1.00 81.38 264 SER A N 1
ATOM 2070 C CA . SER A 1 264 ? -23.446 17.398 22.508 1.00 81.38 264 SER A CA 1
ATOM 2071 C C . SER A 1 264 ? -23.347 15.904 22.820 1.00 81.38 264 SER A C 1
ATOM 2073 O O . SER A 1 264 ? -24.079 15.418 23.681 1.00 81.38 264 SER A O 1
ATOM 2075 N N . THR A 1 265 ? -22.414 15.197 22.181 1.00 83.44 265 THR A N 1
ATOM 2076 C CA . THR A 1 265 ? -22.179 13.755 22.371 1.00 83.44 265 THR A CA 1
ATOM 2077 C C . THR A 1 265 ? -21.773 13.454 23.814 1.00 83.44 265 THR A C 1
ATOM 2079 O O . THR A 1 265 ? -22.431 12.672 24.502 1.00 83.44 265 THR A O 1
ATOM 2082 N N . ILE A 1 266 ? -20.785 14.188 24.334 1.00 78.12 266 ILE A N 1
ATOM 2083 C CA . ILE A 1 266 ? -20.332 14.094 25.729 1.00 78.12 266 ILE A CA 1
ATOM 2084 C C . ILE A 1 266 ? -21.475 14.401 26.705 1.00 78.12 266 ILE A C 1
ATOM 2086 O O . ILE A 1 266 ? -21.671 13.696 27.697 1.00 78.12 266 ILE A O 1
ATOM 2090 N N . SER A 1 267 ? -22.260 15.448 26.436 1.00 74.75 267 SER A N 1
ATOM 2091 C CA . SER A 1 267 ? -23.403 15.804 27.286 1.00 74.75 267 SER A CA 1
ATOM 2092 C C . SER A 1 267 ? -24.475 14.713 27.286 1.00 74.75 267 SER A C 1
ATOM 2094 O O . SER A 1 267 ? -25.060 14.440 28.335 1.00 74.75 267 SER A O 1
ATOM 2096 N N . GLY A 1 268 ? -24.711 14.078 26.134 1.00 70.25 268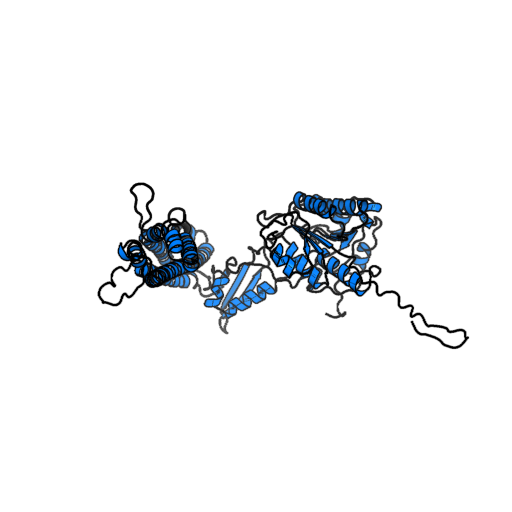 GLY A N 1
ATOM 2097 C CA . GLY A 1 268 ? -25.596 12.925 25.987 1.00 70.25 268 GLY A CA 1
ATOM 2098 C C . GLY A 1 268 ? -25.150 11.762 26.868 1.00 70.25 268 GLY A C 1
ATOM 2099 O O . GLY A 1 268 ? -25.929 11.297 27.696 1.00 70.25 268 GLY A O 1
ATOM 2100 N N . MET A 1 269 ? -23.871 11.386 26.792 1.00 72.69 269 MET A N 1
ATOM 2101 C CA . MET A 1 269 ? -23.283 10.312 27.604 1.00 72.69 269 MET A CA 1
ATOM 2102 C C . MET A 1 269 ? -23.411 10.553 29.119 1.00 72.69 269 MET A C 1
ATOM 2104 O O . MET A 1 269 ? -23.524 9.595 29.886 1.00 72.69 269 MET A O 1
ATOM 2108 N N . ARG A 1 270 ? -23.418 11.824 29.559 1.00 65.56 270 ARG A N 1
ATOM 2109 C CA . ARG A 1 270 ? -23.493 12.239 30.976 1.00 65.56 270 ARG A CA 1
ATOM 2110 C C . ARG A 1 270 ? -24.917 12.467 31.511 1.00 65.56 270 ARG A C 1
ATOM 2112 O O . ARG A 1 270 ? -25.071 12.724 32.710 1.00 65.56 270 ARG A O 1
ATOM 2119 N N . ASN A 1 271 ? -25.956 12.451 30.675 1.00 59.22 271 ASN A N 1
ATOM 2120 C CA . ASN A 1 271 ? -27.287 12.918 31.078 1.00 59.22 271 ASN A CA 1
ATOM 2121 C C . ASN A 1 271 ? -28.025 11.940 32.017 1.00 59.22 271 ASN A C 1
ATOM 2123 O O . ASN A 1 271 ? -28.635 10.973 31.587 1.00 59.22 271 ASN A O 1
ATOM 2127 N N . THR A 1 272 ? -28.078 12.266 33.308 1.00 47.16 272 THR A N 1
ATOM 2128 C CA . THR A 1 272 ? -28.778 11.497 34.360 1.00 47.16 272 THR A CA 1
ATOM 2129 C C . THR A 1 272 ? -30.259 11.883 34.562 1.00 47.16 272 THR A C 1
ATOM 2131 O O . THR A 1 272 ? -30.914 11.383 35.475 1.00 47.16 272 THR A O 1
ATOM 2134 N N . ALA A 1 273 ? -30.827 12.798 33.763 1.00 41.53 273 ALA A N 1
ATOM 2135 C CA . ALA A 1 273 ? -32.078 13.495 34.100 1.00 41.53 273 ALA A CA 1
ATOM 2136 C C . ALA A 1 273 ? -33.385 12.939 33.485 1.00 41.53 273 ALA A C 1
ATOM 2138 O O . ALA A 1 273 ? -34.414 13.609 33.584 1.00 41.53 273 ALA A O 1
ATOM 2139 N N . ASN A 1 274 ? -33.418 11.729 32.913 1.00 41.03 274 ASN A N 1
ATOM 2140 C CA . ASN A 1 274 ? -34.645 11.146 32.331 1.00 41.03 274 ASN A CA 1
ATOM 2141 C C . ASN A 1 274 ? -35.290 10.018 33.163 1.00 41.03 274 ASN A C 1
ATOM 2143 O O . ASN A 1 274 ? -35.869 9.077 32.624 1.00 41.03 274 ASN A O 1
ATOM 2147 N N . ILE A 1 275 ? -35.302 10.164 34.493 1.00 35.28 275 ILE A N 1
ATOM 2148 C CA . ILE A 1 275 ? -36.020 9.264 35.416 1.00 35.28 275 ILE A CA 1
ATOM 2149 C C . ILE A 1 275 ? -37.230 9.971 36.053 1.00 35.28 275 ILE A C 1
ATOM 2151 O O . ILE A 1 275 ? -37.356 10.023 37.270 1.00 35.28 275 ILE A O 1
ATOM 2155 N N . ILE A 1 276 ? -38.156 10.532 35.266 1.00 36.69 276 ILE A N 1
ATOM 2156 C CA . ILE A 1 276 ? -39.539 10.758 35.742 1.00 36.69 276 ILE A CA 1
ATOM 2157 C C . ILE A 1 276 ? -40.544 10.538 34.600 1.00 36.69 276 ILE A C 1
ATOM 2159 O O . ILE A 1 276 ? -41.221 11.459 34.155 1.00 36.69 276 ILE A O 1
ATOM 2163 N N . ALA A 1 277 ? -40.684 9.298 34.139 1.00 30.95 277 ALA A N 1
ATOM 2164 C CA . ALA A 1 277 ? -41.942 8.770 33.606 1.00 30.95 277 ALA A CA 1
ATOM 2165 C C . ALA A 1 277 ? -41.850 7.241 33.571 1.00 30.95 277 ALA A C 1
ATOM 2167 O O . ALA A 1 277 ? -40.803 6.683 33.276 1.00 30.95 277 ALA A O 1
ATOM 2168 N N . SER A 1 278 ? -42.940 6.556 33.902 1.00 34.69 278 SER A N 1
ATOM 2169 C CA . SER A 1 278 ? -43.059 5.103 34.099 1.00 34.69 278 SER A CA 1
ATOM 2170 C C . SER A 1 278 ? -42.934 4.244 32.824 1.00 34.69 278 SER A C 1
ATOM 2172 O O . SER A 1 278 ? -43.625 3.240 32.673 1.00 34.69 278 SER A O 1
ATOM 2174 N N . THR A 1 279 ? -42.049 4.630 31.915 1.00 35.12 279 THR A N 1
ATOM 2175 C CA . THR A 1 279 ? -41.540 3.848 30.788 1.00 35.12 279 THR A CA 1
ATOM 2176 C C . THR A 1 279 ? -40.069 4.236 30.658 1.00 35.12 279 THR A C 1
ATOM 2178 O O . THR A 1 279 ? -39.820 5.393 30.323 1.00 35.12 279 THR A O 1
ATOM 2181 N N . PRO A 1 280 ? -39.107 3.354 30.981 1.00 32.88 280 PRO A N 1
ATOM 2182 C CA . PRO A 1 280 ? -37.692 3.698 30.903 1.00 32.88 280 PRO A CA 1
ATOM 2183 C C . PRO A 1 280 ? -37.353 4.073 29.460 1.00 32.88 280 PRO A C 1
ATOM 2185 O O . PRO A 1 280 ? -37.445 3.246 28.554 1.00 32.88 280 PRO A O 1
ATOM 2188 N N . THR A 1 281 ? -37.019 5.339 29.244 1.00 41.09 281 THR A N 1
ATOM 2189 C CA . THR A 1 281 ? -36.295 5.773 28.050 1.00 41.09 281 THR A CA 1
ATOM 2190 C C . THR A 1 281 ? -34.826 5.553 28.384 1.00 41.09 281 THR A C 1
ATOM 2192 O O . THR A 1 281 ? -34.229 6.360 29.085 1.00 41.09 281 THR A O 1
ATOM 2195 N N . TYR A 1 282 ? -34.330 4.376 28.010 1.00 43.69 282 TYR A N 1
ATOM 2196 C CA . TYR A 1 282 ? -32.944 3.917 28.134 1.00 43.69 282 TYR A CA 1
ATOM 2197 C C . TYR A 1 282 ? -31.973 4.847 27.367 1.00 43.69 282 TYR A C 1
ATOM 2199 O O . TYR A 1 282 ? -32.403 5.386 26.345 1.00 43.69 282 TYR A O 1
ATOM 2207 N N . GLY A 1 283 ? -30.712 5.017 27.813 1.00 52.75 283 GLY A N 1
ATOM 2208 C CA . GLY A 1 283 ? -29.637 5.456 26.899 1.00 52.75 283 GLY A CA 1
ATOM 2209 C C . GLY A 1 283 ? -28.449 6.284 27.425 1.00 52.75 283 GLY A C 1
ATOM 2210 O O . GLY A 1 283 ? -28.031 7.192 26.713 1.00 52.75 283 GLY A O 1
ATOM 2211 N N . THR A 1 284 ? -27.868 6.027 28.607 1.00 61.66 284 THR A N 1
ATOM 2212 C CA . THR A 1 284 ? -26.577 6.641 29.018 1.00 61.66 284 THR A CA 1
ATOM 2213 C C . THR A 1 284 ? -25.622 5.659 29.715 1.00 61.66 284 THR A C 1
ATOM 2215 O O . THR A 1 284 ? -26.057 4.650 30.270 1.00 61.66 284 THR A O 1
ATOM 2218 N N 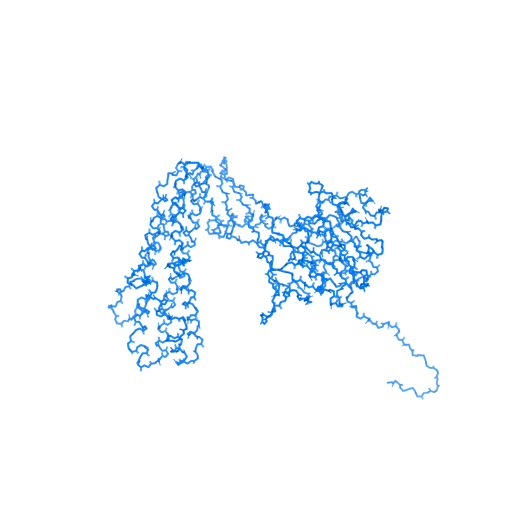. ILE A 1 285 ? -24.310 5.952 29.747 1.00 65.88 285 ILE A N 1
ATOM 2219 C CA . ILE A 1 285 ? -23.310 5.148 30.496 1.00 65.88 285 ILE A CA 1
ATOM 2220 C C . ILE A 1 285 ? -23.675 5.076 31.981 1.00 65.88 285 ILE A C 1
ATOM 2222 O O . ILE A 1 285 ? -23.519 4.034 32.616 1.00 65.88 285 ILE A O 1
ATOM 2226 N N . ALA A 1 286 ? -24.216 6.169 32.527 1.00 65.44 286 ALA A N 1
ATOM 2227 C CA . ALA A 1 286 ? -24.733 6.200 33.888 1.00 65.44 286 ALA A CA 1
ATOM 2228 C C . ALA A 1 286 ? -25.848 5.159 34.100 1.00 65.44 286 ALA A C 1
ATOM 2230 O O . ALA A 1 286 ? -25.828 4.453 35.108 1.00 65.44 286 ALA A O 1
ATOM 2231 N N . ASP A 1 287 ? -26.756 4.997 33.132 1.00 68.50 287 ASP A N 1
ATOM 2232 C CA . ASP A 1 287 ? -27.809 3.976 33.184 1.00 68.50 287 ASP A CA 1
ATOM 2233 C C . ASP A 1 287 ? -27.237 2.558 33.070 1.00 68.50 287 ASP A C 1
ATOM 2235 O O . ASP A 1 287 ? -27.697 1.651 33.764 1.00 68.50 287 ASP A O 1
ATOM 2239 N N . ALA A 1 288 ? -26.226 2.345 32.219 1.00 72.31 288 ALA A N 1
ATOM 2240 C CA . ALA A 1 288 ? -25.551 1.052 32.094 1.00 72.31 288 ALA A CA 1
ATOM 2241 C C . ALA A 1 288 ? -24.861 0.651 33.413 1.00 72.31 288 ALA A C 1
ATOM 2243 O O . ALA A 1 288 ? -25.024 -0.479 33.881 1.00 72.31 288 ALA A O 1
ATOM 2244 N N . LEU A 1 289 ? -24.162 1.595 34.054 1.00 69.56 289 LEU A N 1
ATOM 2245 C CA . LEU A 1 289 ? -23.538 1.412 35.366 1.00 69.56 289 LEU A CA 1
ATOM 2246 C C . LEU A 1 289 ? -24.580 1.148 36.462 1.00 69.56 289 LEU A C 1
ATOM 2248 O O . LEU A 1 289 ? -24.434 0.198 37.234 1.00 69.56 289 LEU A O 1
ATOM 2252 N N . GLU A 1 290 ? -25.660 1.934 36.522 1.00 68.31 290 GLU A N 1
ATOM 2253 C CA . GLU A 1 290 ? -26.750 1.711 37.480 1.00 68.31 290 GLU A CA 1
ATOM 2254 C C . GLU A 1 290 ? -27.400 0.333 37.271 1.00 68.31 290 GLU A C 1
ATOM 2256 O O . GLU A 1 290 ? -27.694 -0.382 38.238 1.00 68.31 290 GLU A O 1
ATOM 2261 N N . PHE A 1 291 ? -27.564 -0.087 36.012 1.00 70.50 291 PHE A N 1
ATOM 2262 C CA . PHE A 1 291 ? -28.129 -1.385 35.674 1.00 70.50 291 PHE A CA 1
ATOM 2263 C C . PHE A 1 291 ? -27.270 -2.545 36.192 1.00 70.50 291 PHE A C 1
ATOM 2265 O O . PHE A 1 291 ? -27.831 -3.494 36.746 1.00 70.50 291 PHE A O 1
ATOM 2272 N N . ILE A 1 292 ? -25.939 -2.466 36.059 1.00 66.81 292 ILE A N 1
ATOM 2273 C CA . ILE A 1 292 ? -24.998 -3.493 36.541 1.00 66.81 292 ILE A CA 1
ATOM 2274 C C . ILE A 1 292 ? -25.012 -3.592 38.075 1.00 66.81 292 ILE A C 1
ATOM 2276 O O . ILE A 1 292 ? -25.012 -4.696 38.623 1.00 66.81 292 ILE A O 1
ATOM 2280 N N . VAL A 1 293 ? -25.047 -2.455 38.779 1.00 58.44 293 VAL A N 1
ATOM 2281 C CA . VAL A 1 293 ? -24.822 -2.390 40.237 1.00 58.44 293 VAL A CA 1
ATOM 2282 C C . VAL A 1 293 ? -26.081 -2.707 41.064 1.00 58.44 293 VAL A C 1
ATOM 2284 O O . VAL A 1 293 ? -25.984 -3.056 42.245 1.00 58.44 293 VAL A O 1
ATOM 2287 N N . ALA A 1 294 ? -27.285 -2.632 40.487 1.00 56.69 294 ALA A N 1
ATOM 2288 C CA . ALA A 1 294 ? -28.512 -2.828 41.256 1.00 56.69 294 ALA A CA 1
ATOM 2289 C C . ALA A 1 294 ? -28.730 -4.300 41.716 1.00 56.69 294 ALA A C 1
ATOM 2291 O O . ALA A 1 294 ? -28.684 -5.229 40.898 1.00 56.69 294 ALA A O 1
ATOM 2292 N N . PRO A 1 295 ? -29.096 -4.548 42.998 1.00 47.72 295 PRO A N 1
ATOM 2293 C CA . PRO A 1 295 ? -29.176 -5.894 43.589 1.00 47.72 295 PRO A CA 1
ATOM 2294 C C . PRO A 1 295 ? -30.144 -6.869 42.903 1.00 47.72 295 PRO A C 1
ATOM 2296 O O . PRO A 1 295 ? -30.004 -8.078 43.047 1.00 47.72 295 PRO A O 1
ATOM 2299 N N . SER A 1 296 ? -31.148 -6.371 42.182 1.00 51.66 296 SER A N 1
ATOM 2300 C CA . SER A 1 296 ? -32.163 -7.180 41.493 1.00 51.66 296 SER A CA 1
ATOM 2301 C C . SER A 1 296 ? -31.858 -7.444 40.020 1.00 51.66 296 SER A C 1
ATOM 2303 O O . SER A 1 296 ? -32.459 -8.347 39.440 1.00 51.66 296 SER A O 1
ATOM 2305 N N . ASN A 1 297 ? -30.954 -6.675 39.411 1.00 56.44 297 ASN A N 1
ATOM 2306 C CA . ASN A 1 297 ? -30.767 -6.675 37.959 1.00 56.44 297 ASN A CA 1
ATOM 2307 C C . ASN A 1 297 ? -29.849 -7.821 37.511 1.00 56.44 297 ASN A C 1
ATOM 2309 O O . ASN A 1 297 ? -30.144 -8.478 36.510 1.00 56.44 297 ASN A O 1
ATOM 2313 N N . PHE A 1 298 ? -28.857 -8.155 38.348 1.00 58.09 298 PHE A N 1
ATOM 2314 C CA . PHE A 1 298 ? -28.037 -9.369 38.243 1.00 58.09 298 PHE A CA 1
ATOM 2315 C C . PHE A 1 298 ? -27.945 -10.194 39.546 1.00 58.09 298 PHE A C 1
ATOM 2317 O O . PHE A 1 298 ? -27.680 -11.394 39.494 1.00 58.09 298 PHE A O 1
ATOM 2324 N N . GLY A 1 299 ? -28.231 -9.599 40.713 1.00 46.53 299 GLY A N 1
ATOM 2325 C CA . GLY A 1 299 ? -28.100 -10.234 42.038 1.00 46.53 299 GLY A CA 1
ATOM 2326 C C . GLY A 1 299 ? -29.348 -10.941 42.599 1.00 46.53 299 GLY A C 1
ATOM 2327 O O . GLY A 1 299 ? -29.328 -11.367 43.753 1.00 46.53 299 GLY A O 1
ATOM 2328 N N . GLY A 1 300 ? -30.434 -11.076 41.824 1.00 47.72 300 GLY A N 1
ATOM 2329 C CA . GLY A 1 300 ? -31.684 -11.718 42.276 1.00 47.72 300 GLY A CA 1
ATOM 2330 C C . GLY A 1 300 ? -32.129 -12.937 41.457 1.00 47.72 300 GLY A C 1
ATOM 2331 O O . GLY A 1 300 ? -32.631 -13.906 42.024 1.00 47.72 300 GLY A O 1
ATOM 2332 N N . SER A 1 301 ? -31.948 -12.901 40.133 1.00 51.78 301 SER A N 1
ATOM 2333 C CA . SER A 1 301 ? -31.989 -14.029 39.181 1.00 51.78 301 SER A CA 1
ATOM 2334 C C . SER A 1 301 ? -31.732 -13.485 37.771 1.00 51.78 301 SER A C 1
ATOM 2336 O O . SER A 1 301 ? -32.450 -12.590 37.328 1.00 51.78 301 SER A O 1
ATOM 2338 N N . TYR A 1 302 ? -30.744 -14.025 37.050 1.00 54.28 302 TYR A N 1
ATOM 2339 C CA . TYR A 1 302 ? -30.518 -13.701 35.635 1.00 54.28 302 TYR A CA 1
ATOM 2340 C C . TYR A 1 302 ? -31.757 -14.079 34.798 1.00 54.28 302 TYR A C 1
ATOM 2342 O O . TYR A 1 302 ? -32.200 -15.228 34.825 1.00 54.28 302 TYR A O 1
ATOM 2350 N N . SER A 1 303 ? -32.301 -13.126 34.034 1.00 58.78 303 SER A N 1
ATOM 2351 C CA . SER A 1 303 ? -33.441 -13.321 33.124 1.00 58.78 303 SER A CA 1
ATOM 2352 C C . SER A 1 303 ? -33.085 -12.843 31.711 1.00 58.78 303 SER A C 1
ATOM 2354 O O . SER A 1 303 ? -32.423 -11.809 31.593 1.00 58.78 303 SER A O 1
ATOM 2356 N N . PRO A 1 304 ? -33.548 -13.517 30.636 1.00 60.44 304 PRO A N 1
ATOM 2357 C CA . PRO A 1 304 ? -33.345 -13.067 29.256 1.00 60.44 304 PRO A CA 1
ATOM 2358 C C . PRO A 1 304 ? -33.724 -11.599 29.017 1.00 60.44 304 PRO A C 1
ATOM 2360 O O . PRO A 1 304 ? -33.027 -10.901 28.292 1.00 60.44 304 PRO A O 1
ATOM 2363 N N . THR A 1 305 ? -34.783 -11.108 29.671 1.00 62.81 305 THR A N 1
ATOM 2364 C CA . THR A 1 305 ? -35.234 -9.712 29.560 1.00 62.81 305 THR A CA 1
ATOM 2365 C C . THR A 1 305 ? -34.196 -8.719 30.086 1.00 62.81 305 THR A C 1
ATOM 2367 O O . THR A 1 305 ? -33.946 -7.713 29.433 1.00 62.81 305 THR A O 1
ATOM 2370 N N . ASN A 1 306 ? -33.538 -9.022 31.211 1.00 69.50 306 ASN A N 1
ATOM 2371 C CA . ASN A 1 306 ? -32.510 -8.150 31.790 1.00 69.50 306 ASN A CA 1
ATOM 2372 C C . ASN A 1 306 ? -31.265 -8.097 30.896 1.00 69.50 306 ASN A C 1
ATOM 2374 O O . ASN A 1 306 ? -30.681 -7.035 30.720 1.00 69.50 306 ASN A O 1
ATOM 2378 N N . THR A 1 307 ? -30.893 -9.229 30.289 1.00 70.38 307 THR A N 1
ATOM 2379 C CA . THR A 1 307 ? -29.790 -9.286 29.320 1.00 70.38 307 THR A CA 1
ATOM 2380 C C . THR A 1 307 ? -30.088 -8.436 28.088 1.00 70.38 307 THR A C 1
ATOM 2382 O O . THR A 1 307 ? -29.227 -7.680 27.659 1.00 70.38 307 THR A O 1
ATOM 2385 N N . THR A 1 308 ? -31.299 -8.520 27.531 1.00 75.50 308 THR A N 1
ATOM 2386 C CA . THR A 1 308 ? -31.687 -7.696 26.377 1.00 75.50 308 THR A CA 1
ATOM 2387 C C . THR A 1 308 ? -31.652 -6.204 26.705 1.00 75.50 308 THR A C 1
ATOM 2389 O O . THR A 1 308 ? -31.139 -5.428 25.909 1.00 75.50 308 THR A O 1
ATOM 2392 N N . THR A 1 309 ? -32.154 -5.802 27.874 1.00 77.25 309 THR A N 1
ATOM 2393 C CA . THR A 1 309 ? -32.125 -4.400 28.309 1.00 77.25 309 THR A CA 1
ATOM 2394 C C . THR A 1 309 ? -30.702 -3.885 28.530 1.00 77.25 309 THR A C 1
ATOM 2396 O O . THR A 1 309 ? -30.383 -2.793 28.077 1.00 77.25 309 THR A O 1
ATOM 2399 N N . PHE A 1 310 ? -29.838 -4.669 29.179 1.00 76.31 310 PHE A N 1
ATOM 2400 C CA . PHE A 1 310 ? -28.440 -4.289 29.379 1.00 76.31 310 PHE A CA 1
ATOM 2401 C C . PHE A 1 310 ? -27.676 -4.163 28.060 1.00 76.31 310 PHE A C 1
ATOM 2403 O O . PHE A 1 310 ? -26.967 -3.188 27.858 1.00 76.31 310 PHE A O 1
ATOM 2410 N N . LEU A 1 311 ? -27.847 -5.128 27.148 1.00 79.38 311 LEU A N 1
ATOM 2411 C CA . LEU A 1 311 ? -27.196 -5.087 25.839 1.00 79.38 311 LEU A CA 1
ATOM 2412 C C . LEU A 1 311 ? -27.626 -3.869 25.018 1.00 79.38 311 LEU A C 1
ATOM 2414 O O . LEU A 1 311 ? -26.797 -3.348 24.290 1.00 79.38 311 LEU A O 1
ATOM 2418 N N . ALA A 1 312 ? -28.874 -3.406 25.152 1.00 80.88 312 ALA A N 1
ATOM 2419 C CA . ALA A 1 312 ? -29.319 -2.170 24.510 1.00 80.88 312 ALA A CA 1
ATOM 2420 C C . ALA A 1 312 ? -28.589 -0.941 25.079 1.00 80.88 312 ALA A C 1
ATOM 2422 O O . ALA A 1 312 ? -28.039 -0.163 24.316 1.00 80.88 312 ALA A O 1
ATOM 2423 N N . LEU A 1 313 ? -28.495 -0.823 26.409 1.00 78.81 313 LEU A N 1
ATOM 2424 C CA . LEU A 1 313 ? -27.745 0.263 27.060 1.00 78.81 313 LEU A CA 1
ATOM 2425 C C . LEU A 1 313 ? -26.249 0.245 26.709 1.00 78.81 313 LEU A C 1
ATOM 2427 O O . LEU A 1 313 ? -25.633 1.295 26.553 1.00 78.81 313 LEU A O 1
ATOM 2431 N N . LEU A 1 314 ? -25.664 -0.950 26.601 1.00 81.69 314 LEU A N 1
ATOM 2432 C CA . LEU A 1 314 ? -24.276 -1.131 26.185 1.00 81.69 314 LEU A CA 1
ATOM 2433 C C . LEU A 1 314 ? -24.078 -0.778 24.705 1.00 81.69 314 LEU A C 1
ATOM 2435 O O . LEU A 1 314 ? -23.089 -0.134 24.376 1.00 81.69 314 LEU A O 1
ATOM 2439 N N . ASP A 1 315 ? -25.007 -1.178 23.830 1.00 85.06 315 ASP A N 1
ATOM 2440 C CA . ASP A 1 315 ? -24.992 -0.813 22.409 1.00 85.06 315 ASP A CA 1
ATOM 2441 C C . ASP A 1 315 ? -25.069 0.728 22.250 1.00 85.06 315 ASP A C 1
ATOM 2443 O O . ASP A 1 315 ? -24.265 1.279 21.504 1.00 85.06 315 ASP A O 1
ATOM 2447 N N . ASP A 1 316 ? -25.920 1.431 23.013 1.00 82.56 316 ASP A N 1
ATOM 2448 C CA . ASP A 1 316 ? -26.022 2.907 22.996 1.00 82.56 316 ASP A CA 1
ATOM 2449 C C . ASP A 1 316 ? -24.719 3.601 23.471 1.00 82.56 316 ASP A C 1
ATOM 2451 O O . ASP A 1 316 ? -24.296 4.630 22.930 1.00 82.56 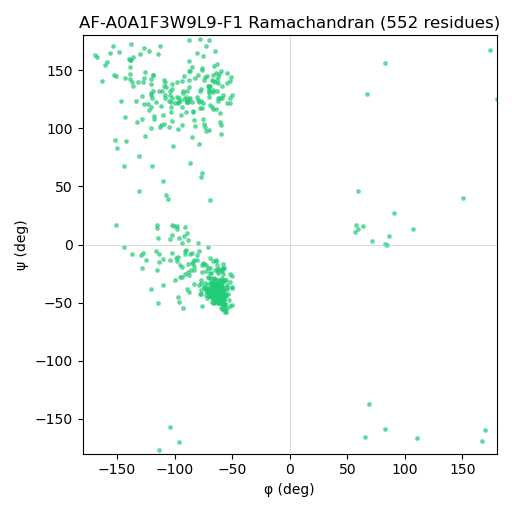316 ASP A O 1
ATOM 2455 N N . ALA A 1 317 ? -24.061 3.043 24.497 1.00 79.69 317 ALA A N 1
ATOM 2456 C CA . ALA A 1 317 ? -22.782 3.551 24.997 1.00 79.69 317 ALA A CA 1
ATOM 2457 C C . ALA A 1 317 ? -21.652 3.361 23.972 1.00 79.69 317 ALA A C 1
ATOM 2459 O O . ALA A 1 317 ? -20.879 4.290 23.734 1.00 79.69 317 ALA A O 1
ATOM 2460 N N . ILE A 1 318 ? -21.586 2.183 23.343 1.00 86.12 318 ILE A N 1
ATOM 2461 C CA . ILE A 1 318 ? -20.642 1.874 22.260 1.00 86.12 318 ILE A CA 1
ATOM 2462 C C . ILE A 1 318 ? -20.878 2.805 21.065 1.00 86.12 318 ILE A C 1
ATOM 2464 O O . ILE A 1 318 ? -19.918 3.345 20.526 1.00 86.12 318 ILE A O 1
ATOM 2468 N N . GLU A 1 319 ? -22.134 3.055 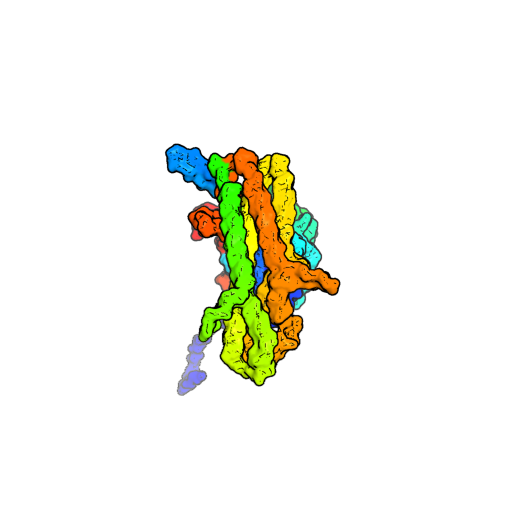20.681 1.00 87.06 319 GLU A N 1
ATOM 2469 C CA . GLU A 1 319 ? -22.474 3.988 19.599 1.00 87.06 319 GLU A CA 1
ATOM 2470 C C . GLU A 1 319 ? -21.972 5.407 19.901 1.00 87.06 319 GLU A C 1
ATOM 2472 O O . GLU A 1 319 ? -21.335 6.031 19.055 1.00 87.06 319 GLU A O 1
ATOM 2477 N N . SER A 1 320 ? -22.165 5.891 21.131 1.00 84.31 320 SER A N 1
ATOM 2478 C CA . SER A 1 320 ? -21.675 7.215 21.543 1.00 84.31 320 SER A CA 1
ATOM 2479 C C . SER A 1 320 ? -20.143 7.315 21.527 1.00 84.31 320 SER A C 1
ATOM 2481 O O . SER A 1 320 ? -19.593 8.336 21.119 1.00 84.31 320 SER A O 1
ATOM 2483 N N . LEU A 1 321 ? -19.437 6.263 21.957 1.00 86.25 321 LEU A N 1
ATOM 2484 C CA . LEU A 1 321 ? -17.972 6.201 21.903 1.00 86.25 321 LEU A CA 1
ATOM 2485 C C . LEU A 1 321 ? -17.452 6.123 20.461 1.00 86.25 321 LEU A C 1
ATOM 2487 O O . LEU A 1 321 ? -16.469 6.779 20.124 1.00 86.25 321 LEU A O 1
ATOM 2491 N N . SER A 1 322 ? -18.128 5.362 19.600 1.00 90.62 322 SER A N 1
ATOM 2492 C CA . SER A 1 322 ? -17.817 5.275 18.170 1.00 90.62 322 SER A CA 1
ATOM 2493 C C . SER A 1 322 ? -17.999 6.628 17.470 1.00 90.62 322 SER A C 1
ATOM 2495 O O . SER A 1 322 ? -17.151 7.045 16.676 1.00 90.62 322 SER A O 1
ATOM 2497 N N . GLU A 1 323 ? -19.052 7.363 17.830 1.00 89.50 323 GLU A N 1
ATOM 2498 C CA . GLU A 1 323 ? -19.280 8.733 17.374 1.00 89.50 323 GLU A CA 1
ATOM 2499 C C . GLU A 1 323 ? -18.162 9.678 17.855 1.00 89.50 323 GLU A C 1
ATOM 2501 O O . GLU A 1 323 ? -17.613 10.433 17.053 1.00 89.50 323 GLU A O 1
ATOM 2506 N N . LEU A 1 324 ? -17.727 9.584 19.121 1.00 88.88 324 LEU A N 1
ATOM 2507 C CA . LEU A 1 324 ? -16.571 10.350 19.615 1.00 88.88 324 LEU A CA 1
ATOM 2508 C C . LEU A 1 324 ? -15.275 10.022 18.861 1.00 88.88 324 LEU A C 1
ATOM 2510 O O . LEU A 1 324 ? -14.518 10.936 18.538 1.00 88.88 324 LEU A O 1
ATOM 2514 N N . SER A 1 325 ? -15.019 8.749 18.556 1.00 90.81 325 SER A N 1
ATOM 2515 C CA . SER A 1 325 ? -13.838 8.331 17.784 1.00 90.81 325 SER A CA 1
ATOM 2516 C C . SER A 1 325 ? -13.888 8.863 16.339 1.00 90.81 325 SER A C 1
ATOM 2518 O O . SER A 1 325 ? -12.890 9.331 15.783 1.00 90.81 325 SER A O 1
ATOM 2520 N N . THR A 1 326 ? -15.083 8.927 15.744 1.00 91.69 326 THR A N 1
ATOM 2521 C CA . THR A 1 326 ? -15.299 9.578 14.441 1.00 91.69 326 THR A CA 1
ATOM 2522 C C . THR A 1 326 ? -15.025 11.084 14.517 1.00 91.69 326 THR A C 1
ATOM 2524 O O . THR A 1 326 ? -14.301 11.639 13.686 1.00 91.69 326 THR A O 1
ATOM 2527 N N . GLN A 1 327 ? -15.544 11.754 15.546 1.00 92.62 327 GLN A N 1
ATOM 2528 C CA . GLN A 1 327 ? -15.329 13.183 15.778 1.00 92.62 327 GLN A CA 1
ATOM 2529 C C . GLN A 1 327 ? -13.861 13.514 16.090 1.00 92.62 327 GLN A C 1
ATOM 2531 O O . GLN A 1 327 ? -13.384 14.565 15.652 1.00 92.62 327 GLN A O 1
ATOM 2536 N N . LYS A 1 328 ? -13.117 12.621 16.766 1.00 93.06 328 LYS A N 1
ATOM 2537 C CA . LYS A 1 328 ? -11.651 12.701 16.907 1.00 93.06 328 LYS A CA 1
ATOM 2538 C C . LYS A 1 328 ? -11.001 12.777 15.534 1.00 93.06 328 LYS A C 1
ATOM 2540 O O . LYS A 1 328 ? -10.310 13.751 15.246 1.00 93.06 328 LYS A O 1
ATOM 2545 N N . SER A 1 329 ? -11.247 11.782 14.684 1.00 91.62 329 SER A N 1
ATOM 2546 C CA . SER A 1 329 ? -10.652 11.697 13.346 1.00 91.62 329 SER A CA 1
ATOM 2547 C C . SER A 1 329 ? -10.963 12.936 12.499 1.00 91.62 329 SER A C 1
ATOM 2549 O O . SER A 1 329 ? -10.064 13.515 11.890 1.00 91.62 329 SER A O 1
ATOM 2551 N N . ASN A 1 330 ? -12.212 13.409 12.520 1.00 92.25 330 ASN A N 1
ATOM 2552 C CA . ASN A 1 330 ? -12.616 14.631 11.819 1.00 92.25 330 ASN A CA 1
ATOM 2553 C C . ASN A 1 330 ? -11.905 15.876 12.367 1.00 92.25 330 ASN A C 1
ATOM 2555 O O . ASN A 1 330 ? -11.417 16.693 11.590 1.00 92.25 330 ASN A O 1
ATOM 2559 N N . THR A 1 331 ? -11.788 15.997 13.692 1.00 94.19 331 THR A N 1
ATOM 2560 C CA . THR A 1 331 ? -11.065 17.101 14.340 1.00 94.19 331 THR A CA 1
ATOM 2561 C C . THR A 1 331 ? -9.599 17.113 13.922 1.00 94.19 331 THR A C 1
ATOM 2563 O O . THR A 1 331 ? -9.089 18.159 13.530 1.00 94.19 331 THR A O 1
ATOM 2566 N N . LEU A 1 332 ? -8.924 15.961 13.962 1.00 92.50 332 LEU A N 1
ATOM 2567 C CA . LEU A 1 332 ? -7.519 15.853 13.569 1.00 92.50 332 LEU A CA 1
ATOM 2568 C C . LEU A 1 332 ? -7.323 16.235 12.099 1.00 92.50 332 LEU A C 1
ATOM 2570 O O . LEU A 1 332 ? -6.409 16.990 11.793 1.00 92.50 332 LEU A O 1
ATOM 2574 N N . ASN A 1 333 ? -8.216 15.805 11.205 1.00 91.56 333 ASN A N 1
ATOM 2575 C CA . ASN A 1 333 ? -8.153 16.180 9.791 1.00 91.56 333 ASN A CA 1
ATOM 2576 C C . ASN A 1 333 ? -8.265 17.696 9.574 1.00 91.56 333 ASN A C 1
ATOM 2578 O O . ASN A 1 333 ? -7.535 18.252 8.755 1.00 91.56 333 ASN A O 1
ATOM 2582 N N . GLU A 1 334 ? -9.148 18.378 10.307 1.00 93.88 334 GLU A N 1
ATOM 2583 C CA . GLU A 1 334 ? -9.246 19.840 10.236 1.00 93.88 334 GLU A CA 1
ATOM 2584 C C . GLU A 1 334 ? -8.025 20.532 10.852 1.00 93.88 334 GLU A C 1
ATOM 2586 O O . GLU A 1 334 ? -7.550 21.532 10.317 1.00 93.88 334 GLU A O 1
ATOM 2591 N N . VAL A 1 335 ? -7.480 20.003 11.952 1.00 94.44 335 VAL A N 1
ATOM 2592 C CA . VAL A 1 335 ? -6.248 20.528 12.560 1.00 94.44 335 VAL A CA 1
ATOM 2593 C C . VAL A 1 335 ? -5.066 20.406 11.600 1.00 94.44 335 VAL A C 1
ATOM 2595 O O . VAL A 1 335 ? -4.327 21.375 11.445 1.00 94.44 335 VAL A O 1
ATOM 2598 N N . GLU A 1 336 ? -4.907 19.274 10.916 1.00 91.31 336 GLU A N 1
ATOM 2599 C CA . GLU A 1 336 ? -3.856 19.098 9.907 1.00 91.31 336 GLU A CA 1
ATOM 2600 C C . GLU A 1 336 ? -4.051 20.042 8.709 1.00 91.31 336 GLU A C 1
ATOM 2602 O O . GLU A 1 336 ? -3.085 20.649 8.245 1.00 91.31 336 GLU A O 1
ATOM 2607 N N . ALA A 1 337 ? -5.294 20.278 8.273 1.00 92.31 337 ALA A N 1
ATOM 2608 C CA . ALA A 1 337 ? -5.590 21.273 7.239 1.00 92.31 337 ALA A CA 1
ATOM 2609 C C . ALA A 1 337 ? -5.186 22.700 7.663 1.00 92.31 337 ALA A C 1
ATOM 2611 O O . ALA A 1 337 ? -4.619 23.465 6.872 1.00 92.31 337 ALA A O 1
ATOM 2612 N N . VAL A 1 338 ? -5.426 23.055 8.932 1.00 93.31 338 VAL A N 1
ATOM 2613 C CA . VAL A 1 338 ? -4.961 24.320 9.518 1.00 93.31 338 VAL A CA 1
ATOM 2614 C C . VAL A 1 338 ? -3.434 24.371 9.570 1.00 93.31 338 VAL A C 1
ATOM 2616 O O . VAL A 1 338 ? -2.855 25.373 9.154 1.00 93.31 338 VAL A O 1
ATOM 2619 N N . LEU A 1 339 ? -2.778 23.321 10.070 1.00 92.25 339 LEU A N 1
ATOM 2620 C CA . LEU A 1 339 ? -1.321 23.257 10.196 1.00 92.25 339 LEU A CA 1
ATOM 2621 C C . LEU A 1 339 ? -0.634 23.392 8.838 1.00 92.25 339 LEU A C 1
ATOM 2623 O O . LEU A 1 339 ? 0.275 24.208 8.716 1.00 92.25 339 LEU A O 1
ATOM 2627 N N . ALA A 1 340 ? -1.093 22.658 7.823 1.00 90.25 340 ALA A N 1
ATOM 2628 C CA . ALA A 1 340 ? -0.584 22.766 6.459 1.00 90.25 340 ALA A CA 1
ATOM 2629 C C . ALA A 1 340 ? -0.702 24.204 5.944 1.00 90.25 340 ALA A C 1
ATOM 2631 O O . ALA A 1 340 ? 0.296 24.807 5.560 1.00 90.25 340 ALA A O 1
ATOM 2632 N N . SER A 1 341 ? -1.897 24.792 6.063 1.00 89.69 341 SER A N 1
ATOM 2633 C CA . SER A 1 341 ? -2.154 26.143 5.562 1.00 89.69 341 SER A CA 1
ATOM 2634 C C . SER A 1 341 ? -1.289 27.205 6.245 1.00 89.69 341 SER A C 1
ATOM 2636 O O . SER A 1 341 ? -0.807 28.128 5.600 1.00 89.69 341 SER A O 1
ATOM 2638 N N . ILE A 1 342 ? -1.078 27.071 7.556 1.00 90.12 342 ILE A N 1
ATOM 2639 C CA . ILE A 1 342 ? -0.268 27.999 8.344 1.00 90.12 342 ILE A CA 1
ATOM 2640 C C . ILE A 1 342 ? 1.237 27.797 8.065 1.00 90.12 342 ILE A C 1
ATOM 2642 O O . ILE A 1 342 ? 1.988 28.774 8.040 1.00 90.12 342 ILE A O 1
ATOM 2646 N N . ASN A 1 343 ? 1.696 26.557 7.864 1.00 87.62 343 ASN A N 1
ATOM 2647 C CA . ASN A 1 343 ? 3.106 26.236 7.615 1.00 87.62 343 ASN A CA 1
ATOM 2648 C C . ASN A 1 343 ? 3.629 26.797 6.284 1.00 87.62 343 ASN A C 1
ATOM 2650 O O . ASN A 1 343 ? 4.806 27.166 6.212 1.00 87.62 343 ASN A O 1
ATOM 2654 N N . ASP A 1 344 ? 2.764 26.942 5.278 1.00 85.38 344 ASP A N 1
ATOM 2655 C CA . ASP A 1 344 ? 3.115 27.533 3.977 1.00 85.38 344 ASP A CA 1
ATOM 2656 C C . ASP A 1 344 ? 3.621 28.987 4.095 1.00 85.38 344 ASP A C 1
ATOM 2658 O O . ASP A 1 344 ? 4.387 29.470 3.260 1.00 85.38 344 ASP A O 1
ATOM 2662 N N . GLU A 1 345 ? 3.276 29.676 5.186 1.00 82.12 345 GLU A N 1
ATOM 2663 C CA . GLU A 1 345 ? 3.580 31.096 5.416 1.00 82.12 345 GLU A CA 1
ATOM 2664 C C . GLU A 1 345 ? 4.897 31.318 6.199 1.00 82.12 345 GLU A C 1
ATOM 2666 O O . GLU A 1 345 ? 5.314 32.449 6.488 1.00 82.12 345 GLU A O 1
ATOM 2671 N N . GLY A 1 346 ? 5.608 30.236 6.537 1.00 77.94 346 GLY A N 1
ATOM 2672 C CA . GLY A 1 346 ? 6.980 30.275 7.046 1.00 77.94 346 GLY A CA 1
ATOM 2673 C C . GLY A 1 346 ? 7.137 30.874 8.462 1.00 77.94 346 GLY A C 1
ATOM 2674 O O . GLY A 1 346 ? 6.374 30.554 9.372 1.00 77.94 346 GLY A O 1
ATOM 2675 N N . PRO A 1 347 ? 8.149 31.732 8.734 1.00 78.31 347 PRO A N 1
ATOM 2676 C CA . PRO A 1 347 ? 8.491 32.157 10.102 1.00 78.31 347 PRO A CA 1
ATOM 2677 C C . PRO A 1 347 ? 7.390 32.915 10.859 1.00 78.31 347 PRO A C 1
ATOM 2679 O O . PRO A 1 347 ? 7.433 32.988 12.087 1.00 78.31 347 PRO A O 1
ATOM 2682 N N . VAL A 1 348 ? 6.425 33.505 10.146 1.00 72.12 348 VAL A N 1
ATOM 2683 C CA . VAL A 1 348 ? 5.313 34.279 10.732 1.00 72.12 348 VAL A CA 1
ATOM 2684 C C . VAL A 1 348 ? 4.351 33.374 11.513 1.00 72.12 348 VAL A C 1
ATOM 2686 O O . VAL A 1 348 ? 3.693 33.820 12.452 1.00 72.12 348 VAL A O 1
ATOM 2689 N N . ALA A 1 349 ? 4.328 32.092 11.162 1.00 82.25 349 ALA A N 1
ATOM 2690 C CA . ALA A 1 349 ? 3.425 31.082 11.680 1.00 82.25 349 ALA A CA 1
ATOM 2691 C C . ALA A 1 349 ? 3.972 30.276 12.872 1.00 82.25 349 ALA A C 1
ATOM 2693 O O . ALA A 1 349 ? 3.188 29.698 13.624 1.00 82.25 349 ALA A O 1
ATOM 2694 N N . ALA A 1 350 ? 5.293 30.254 13.082 1.00 85.38 350 ALA A N 1
ATOM 2695 C CA . ALA A 1 350 ? 5.968 29.256 13.923 1.00 85.38 350 ALA A CA 1
ATOM 2696 C C . ALA A 1 350 ? 5.425 29.133 15.363 1.00 85.38 350 ALA A C 1
ATOM 2698 O O . ALA A 1 350 ? 5.356 28.035 15.909 1.00 85.38 350 ALA A O 1
ATOM 2699 N N . ALA A 1 351 ? 5.022 30.244 15.990 1.00 87.75 351 ALA A N 1
ATOM 2700 C CA . ALA A 1 351 ? 4.455 30.212 17.341 1.00 87.75 351 ALA A CA 1
ATOM 2701 C C . ALA A 1 351 ? 3.036 29.617 17.378 1.00 87.75 351 ALA A C 1
ATOM 2703 O O . ALA A 1 351 ? 2.702 28.895 18.314 1.00 87.75 351 ALA A O 1
ATOM 2704 N N . THR A 1 352 ? 2.212 29.917 16.370 1.00 89.62 352 THR A N 1
ATOM 2705 C CA . THR A 1 352 ? 0.853 29.368 16.239 1.00 89.62 352 THR A CA 1
ATOM 2706 C C . THR A 1 352 ? 0.907 27.879 15.923 1.00 89.62 352 THR A C 1
ATOM 2708 O O . THR A 1 352 ? 0.155 27.120 16.522 1.00 89.62 352 THR A O 1
ATOM 2711 N N . VAL A 1 353 ? 1.830 27.466 15.047 1.00 92.00 353 VAL A N 1
ATOM 2712 C CA . VAL A 1 353 ? 2.085 26.056 14.710 1.00 92.00 353 VAL A CA 1
ATOM 2713 C C . VAL A 1 353 ? 2.439 25.272 15.966 1.00 92.00 353 VAL A C 1
ATOM 2715 O O . VAL A 1 353 ? 1.701 24.369 16.337 1.00 92.00 353 VAL A O 1
ATOM 2718 N N . ALA A 1 354 ? 3.475 25.696 16.697 1.00 93.00 354 ALA A N 1
ATOM 2719 C CA . ALA A 1 354 ? 3.910 24.997 17.906 1.00 93.00 354 ALA A CA 1
ATOM 2720 C C . ALA A 1 354 ? 2.810 24.917 18.982 1.00 93.00 354 ALA A C 1
ATOM 2722 O O . ALA A 1 354 ? 2.703 23.923 19.698 1.00 93.00 354 ALA A O 1
ATOM 2723 N N . ALA A 1 355 ? 1.983 25.961 19.115 1.00 94.00 355 ALA A N 1
ATOM 2724 C CA . ALA A 1 355 ? 0.852 25.949 20.039 1.00 94.00 355 ALA A CA 1
ATOM 2725 C C . ALA A 1 355 ? -0.249 24.969 19.600 1.00 94.00 355 ALA A C 1
ATOM 2727 O O . ALA A 1 355 ? -0.813 24.275 20.445 1.00 94.00 355 ALA A O 1
ATOM 2728 N N . LEU A 1 356 ? -0.554 24.918 18.300 1.00 94.81 356 LEU A N 1
ATOM 2729 C CA . LEU A 1 356 ? -1.579 24.038 17.749 1.00 94.81 356 LEU A CA 1
ATOM 2730 C C . LEU A 1 356 ? -1.142 22.570 17.764 1.00 94.81 356 LEU A C 1
ATOM 2732 O O . LEU A 1 356 ? -1.942 21.728 18.152 1.00 94.81 356 LEU A O 1
ATOM 2736 N N . GLU A 1 357 ? 0.115 22.268 17.436 1.00 95.19 357 GLU A N 1
ATOM 2737 C CA . GLU A 1 357 ? 0.692 20.921 17.562 1.00 95.19 357 GLU A CA 1
ATOM 2738 C C . GLU A 1 357 ? 0.606 20.424 19.010 1.00 95.19 357 GLU A C 1
ATOM 2740 O O . GLU A 1 357 ? 0.084 19.343 19.262 1.00 95.19 357 GLU A O 1
ATOM 2745 N N . ALA A 1 358 ? 1.000 21.249 19.987 1.00 95.75 358 ALA A N 1
ATOM 2746 C CA . ALA A 1 358 ? 0.894 20.877 21.397 1.00 95.75 358 ALA A CA 1
ATOM 2747 C C . ALA A 1 358 ? -0.564 20.638 21.843 1.00 95.75 358 ALA A C 1
ATOM 2749 O O . ALA A 1 358 ? -0.835 19.724 22.625 1.00 95.75 358 ALA A O 1
ATOM 2750 N N . ALA A 1 359 ? -1.512 21.449 21.357 1.00 95.88 359 ALA A N 1
ATOM 2751 C CA . ALA A 1 359 ? -2.934 21.277 21.652 1.00 95.88 359 ALA A CA 1
ATOM 2752 C C . ALA A 1 359 ? -3.518 20.020 20.986 1.00 95.88 359 ALA A C 1
ATOM 2754 O O . ALA A 1 359 ? -4.282 19.300 21.627 1.00 95.88 359 ALA A O 1
ATOM 2755 N N . ARG A 1 360 ? -3.122 19.731 19.738 1.00 95.56 360 ARG A N 1
ATOM 2756 C CA . ARG A 1 360 ? -3.462 18.503 19.007 1.00 95.56 360 ARG A CA 1
ATOM 2757 C C . ARG A 1 360 ? -2.986 17.271 19.764 1.00 95.56 360 ARG A C 1
ATOM 2759 O O . ARG A 1 360 ? -3.784 16.375 20.002 1.00 95.56 360 ARG A O 1
ATOM 2766 N N . ASP A 1 361 ? -1.722 17.247 20.177 1.00 93.31 361 ASP A N 1
ATOM 2767 C CA . ASP A 1 361 ? -1.134 16.097 20.871 1.00 93.31 361 ASP A CA 1
ATOM 2768 C C . ASP A 1 361 ? -1.805 15.875 22.240 1.00 93.31 361 ASP A C 1
ATOM 2770 O O . ASP A 1 361 ? -2.092 14.745 22.626 1.00 93.31 361 ASP A O 1
ATOM 2774 N N . THR A 1 362 ? -2.146 16.958 22.950 1.00 91.50 362 THR A N 1
ATOM 2775 C CA . THR A 1 362 ? -2.892 16.884 24.222 1.00 91.50 362 THR A CA 1
ATOM 2776 C C . THR A 1 362 ? -4.321 16.363 24.027 1.00 91.50 362 THR A C 1
ATOM 2778 O O . THR A 1 362 ? -4.825 15.614 24.860 1.00 91.50 362 THR A O 1
ATOM 2781 N N . PHE A 1 363 ? -4.983 16.756 22.937 1.00 92.38 363 PHE A N 1
ATOM 2782 C CA . PHE A 1 363 ? -6.298 16.235 22.563 1.00 92.38 363 PHE A CA 1
ATOM 2783 C C . PHE A 1 363 ? -6.230 14.753 22.173 1.00 92.38 363 PHE A C 1
ATOM 2785 O O . PHE A 1 363 ? -7.096 13.977 22.567 1.00 92.38 363 PHE A O 1
ATOM 2792 N N . LEU A 1 364 ? -5.188 14.347 21.447 1.00 91.19 364 LEU A N 1
ATOM 2793 C CA . LEU A 1 364 ? -4.989 12.965 21.020 1.00 91.19 364 LEU A CA 1
ATOM 2794 C C . LEU A 1 364 ? -4.791 12.017 22.216 1.00 91.19 364 LEU A C 1
ATOM 2796 O O . LEU A 1 364 ? -5.437 10.973 22.277 1.00 91.19 364 LEU A O 1
ATOM 2800 N N . GLU A 1 365 ? -4.046 12.459 23.236 1.00 87.50 365 GLU A N 1
ATOM 2801 C CA . GLU A 1 365 ? -3.861 11.746 24.513 1.00 87.50 365 GLU A CA 1
ATOM 2802 C C . GLU A 1 365 ? -5.188 11.467 25.253 1.00 87.50 365 GLU A C 1
ATOM 2804 O O . GLU A 1 365 ? -5.225 10.607 26.132 1.00 87.50 365 GLU A O 1
ATOM 2809 N N . ASN A 1 366 ? -6.299 12.144 24.916 1.00 85.12 366 ASN A N 1
ATOM 2810 C CA . ASN A 1 366 ? -7.616 11.771 25.443 1.00 85.12 366 ASN A CA 1
ATOM 2811 C C . ASN A 1 366 ? -8.136 10.427 24.900 1.00 85.12 366 ASN A C 1
ATOM 2813 O O . ASN A 1 366 ? -9.022 9.838 25.517 1.00 85.12 366 ASN A O 1
ATOM 2817 N N . PHE A 1 367 ? -7.618 9.946 23.770 1.00 87.62 367 PHE A N 1
ATOM 2818 C CA . PHE A 1 367 ? -8.152 8.791 23.051 1.00 87.62 367 PHE A CA 1
ATOM 2819 C C . PHE A 1 367 ? -7.206 7.593 23.016 1.00 87.62 367 PHE A C 1
ATOM 2821 O O . PHE A 1 367 ? -7.636 6.491 23.353 1.00 87.62 367 PHE A O 1
ATOM 2828 N N . ASP A 1 368 ? -5.948 7.809 22.626 1.00 84.44 368 ASP A N 1
ATOM 2829 C CA . ASP A 1 368 ? -4.922 6.764 22.457 1.00 84.44 368 ASP A CA 1
ATOM 2830 C C . ASP A 1 368 ? -3.745 6.915 23.438 1.00 84.44 368 ASP A C 1
ATOM 2832 O O . ASP A 1 368 ? -2.693 6.285 23.296 1.00 84.44 368 ASP A O 1
ATOM 2836 N N . GLY A 1 369 ? -3.946 7.743 24.461 1.00 79.38 369 GLY A N 1
ATOM 2837 C CA . GLY A 1 369 ? -2.952 8.064 25.461 1.00 79.38 369 GLY A CA 1
ATOM 2838 C C . GLY A 1 369 ? -2.759 6.995 26.530 1.00 79.38 369 GLY A C 1
ATOM 2839 O O . GLY A 1 369 ? -3.461 5.993 26.638 1.00 79.38 369 GLY A O 1
ATOM 2840 N N . THR A 1 370 ? -1.799 7.252 27.412 1.00 70.56 370 THR A N 1
ATOM 2841 C CA . THR A 1 370 ? -1.606 6.456 28.638 1.00 70.56 370 THR A CA 1
ATOM 2842 C C . THR A 1 370 ? -2.530 6.899 29.770 1.00 70.56 370 THR A C 1
ATOM 2844 O O . THR A 1 370 ? -2.775 6.139 30.711 1.00 70.56 370 THR A O 1
ATOM 2847 N N . THR A 1 371 ? -3.017 8.139 29.690 1.00 64.00 371 THR A N 1
ATOM 2848 C CA . THR A 1 371 ? -3.876 8.762 30.702 1.00 64.00 371 THR A CA 1
ATOM 2849 C C . THR A 1 371 ? -5.348 8.455 30.456 1.00 64.00 371 THR A C 1
ATOM 2851 O O . THR A 1 371 ? -6.080 8.183 31.406 1.00 64.00 371 THR A O 1
ATOM 2854 N N . TYR A 1 372 ? -5.766 8.481 29.191 1.00 67.50 372 TYR A N 1
ATOM 2855 C CA . TYR A 1 372 ? -7.129 8.221 28.749 1.00 67.50 372 TYR A CA 1
ATOM 2856 C C . TYR A 1 372 ? -7.089 7.323 27.516 1.00 67.50 372 TYR A C 1
ATOM 2858 O O . TYR A 1 372 ? -6.257 7.515 26.634 1.00 67.50 372 TYR A O 1
ATOM 2866 N N . ARG A 1 373 ? -7.972 6.325 27.480 1.00 78.56 373 ARG A N 1
ATOM 2867 C CA . ARG A 1 373 ? -7.918 5.231 26.504 1.00 78.56 373 ARG A CA 1
ATOM 2868 C C . ARG A 1 373 ? -9.285 5.025 25.852 1.00 78.56 373 ARG A C 1
ATOM 2870 O O . ARG A 1 373 ? -9.772 3.906 25.808 1.00 78.56 373 ARG A O 1
ATOM 2877 N N . ILE A 1 374 ? -9.951 6.108 25.427 1.00 83.25 374 ILE A N 1
ATOM 2878 C CA . ILE A 1 374 ? -11.330 6.060 24.894 1.00 83.25 374 ILE A CA 1
ATOM 2879 C C . ILE A 1 374 ? -11.453 5.046 23.749 1.00 83.25 374 ILE A C 1
ATOM 2881 O O . ILE A 1 374 ? -12.418 4.282 23.731 1.00 83.25 374 ILE A O 1
ATOM 2885 N N . ASP A 1 375 ? -10.478 5.004 22.835 1.00 89.06 375 ASP A N 1
ATOM 2886 C CA . ASP A 1 375 ? -10.510 4.073 21.700 1.00 89.06 375 ASP A CA 1
ATOM 2887 C C . ASP A 1 375 ? -10.339 2.612 22.156 1.00 89.06 375 ASP A C 1
ATOM 2889 O O . ASP A 1 375 ? -11.010 1.714 21.651 1.00 89.06 375 ASP A O 1
ATOM 2893 N N . GLU A 1 376 ? -9.509 2.361 23.167 1.00 88.94 376 GLU A N 1
ATOM 2894 C CA . GLU A 1 376 ? -9.359 1.018 23.734 1.00 88.94 376 GLU A CA 1
ATOM 2895 C C . GLU A 1 376 ? -10.563 0.599 24.574 1.00 88.94 376 GLU A C 1
ATOM 2897 O O . GLU A 1 376 ? -10.978 -0.552 24.515 1.00 88.94 376 GLU A O 1
ATOM 2902 N N . ILE A 1 377 ? -11.159 1.519 25.336 1.00 85.69 377 ILE A N 1
ATOM 2903 C CA . ILE A 1 377 ? -12.392 1.255 26.080 1.00 85.69 377 ILE A CA 1
ATOM 2904 C C . ILE A 1 377 ? -13.498 0.859 25.097 1.00 85.69 377 ILE A C 1
ATOM 2906 O O . ILE A 1 377 ? -14.232 -0.096 25.348 1.00 85.69 377 ILE A O 1
ATOM 2910 N N . LEU A 1 378 ? -13.602 1.545 23.953 1.00 89.94 378 LEU A N 1
ATOM 2911 C CA . LEU A 1 378 ? -14.512 1.161 22.874 1.00 89.94 378 LEU A CA 1
ATOM 2912 C C . LEU A 1 378 ? -14.244 -0.282 22.407 1.00 89.94 378 LEU A C 1
ATOM 2914 O O . LEU A 1 378 ? -15.168 -1.097 22.418 1.00 89.94 378 LEU A O 1
ATOM 2918 N N . GLU A 1 379 ? -12.996 -0.630 22.085 1.00 92.19 379 GLU A N 1
ATOM 2919 C CA . GLU A 1 379 ? -12.613 -1.988 21.658 1.00 92.19 379 GLU A CA 1
ATOM 2920 C C . GLU A 1 379 ? -12.911 -3.056 22.733 1.00 92.19 379 GLU A C 1
ATOM 2922 O O . GLU A 1 379 ? -13.460 -4.132 22.450 1.00 92.19 379 GLU A O 1
ATOM 2927 N N . ASN A 1 380 ? -12.605 -2.754 23.996 1.00 90.50 380 ASN A N 1
ATOM 2928 C CA . ASN A 1 380 ? -12.864 -3.626 25.138 1.00 90.50 380 ASN A CA 1
ATOM 2929 C C . ASN A 1 380 ? -14.367 -3.863 25.317 1.00 90.50 380 ASN A C 1
ATOM 2931 O O . ASN A 1 380 ? -14.805 -5.008 25.489 1.00 90.50 380 ASN A O 1
ATOM 2935 N N . LEU A 1 381 ? -15.182 -2.807 25.232 1.00 88.25 381 LEU A N 1
ATOM 2936 C CA . LEU A 1 381 ? -16.636 -2.907 25.328 1.00 88.25 381 LEU A CA 1
ATOM 2937 C C . LEU A 1 381 ? -17.237 -3.667 24.143 1.00 88.25 381 LEU A C 1
ATOM 2939 O O . LEU A 1 381 ? -18.126 -4.492 24.357 1.00 88.25 381 LEU A O 1
ATOM 2943 N N . GLU A 1 382 ? -16.741 -3.484 22.918 1.00 92.44 382 GLU A N 1
ATOM 2944 C CA . GLU A 1 382 ? -17.157 -4.268 21.747 1.00 92.44 382 GLU A CA 1
ATOM 2945 C C . GLU A 1 382 ? -16.823 -5.760 21.896 1.00 92.44 382 GLU A C 1
ATOM 2947 O O . GLU A 1 382 ? -17.648 -6.638 21.588 1.00 92.44 382 GLU A O 1
ATOM 2952 N N . THR A 1 383 ? -15.643 -6.059 22.441 1.00 91.56 383 THR A N 1
ATOM 2953 C CA . THR A 1 383 ? -15.207 -7.420 22.769 1.00 91.56 383 THR A CA 1
ATOM 2954 C C . THR A 1 383 ? -16.132 -8.052 23.808 1.00 91.56 383 THR A C 1
ATOM 2956 O O . THR A 1 383 ? -16.654 -9.155 23.602 1.00 91.56 383 THR A O 1
ATOM 2959 N N . LEU A 1 384 ? -16.397 -7.346 24.908 1.00 87.00 384 LEU A N 1
ATOM 2960 C CA . LEU A 1 384 ? -17.294 -7.797 25.974 1.00 87.00 384 LEU A CA 1
ATOM 2961 C C . LEU A 1 384 ? -18.728 -7.979 25.469 1.00 87.00 384 LEU A C 1
ATOM 2963 O O . LEU A 1 384 ? -19.361 -9.003 25.732 1.00 87.00 384 LEU A O 1
ATOM 2967 N N . ARG A 1 385 ? -19.222 -7.042 24.660 1.00 88.38 385 ARG A N 1
ATOM 2968 C CA . ARG A 1 385 ? -20.529 -7.108 23.999 1.00 88.38 385 ARG A CA 1
ATOM 2969 C C . ARG A 1 385 ? -20.646 -8.335 23.099 1.00 88.38 385 ARG A C 1
ATOM 2971 O O . ARG A 1 385 ? -21.687 -8.996 23.090 1.00 88.38 385 ARG A O 1
ATOM 2978 N N . THR A 1 386 ? -19.588 -8.681 22.371 1.00 90.25 386 THR A N 1
ATOM 2979 C CA . THR A 1 386 ? -19.543 -9.881 21.523 1.00 90.25 386 THR A CA 1
ATOM 2980 C C . THR A 1 386 ? -19.574 -11.165 22.352 1.00 90.25 386 THR A C 1
ATOM 2982 O O . THR A 1 386 ? -20.357 -12.068 22.042 1.00 90.25 386 THR A O 1
ATOM 2985 N N . LYS A 1 387 ? -18.796 -11.241 23.441 1.00 87.38 387 LYS A N 1
ATOM 2986 C CA . LYS A 1 387 ? -18.837 -12.373 24.386 1.00 87.38 387 LYS A CA 1
ATOM 2987 C C . LYS A 1 387 ? -20.250 -12.566 24.952 1.00 87.38 387 LYS A C 1
ATOM 2989 O O . LYS A 1 387 ? -20.832 -13.637 24.785 1.00 87.38 387 LYS A O 1
ATOM 2994 N N . LEU A 1 388 ? -20.861 -11.494 25.464 1.00 83.56 388 LEU A N 1
ATOM 2995 C CA . LEU A 1 388 ? -22.212 -11.516 26.041 1.00 83.56 388 LEU A CA 1
ATOM 2996 C C . LEU A 1 388 ? -23.299 -11.965 25.051 1.00 83.56 388 LEU A C 1
ATOM 2998 O O . LEU A 1 388 ? -24.264 -12.628 25.449 1.00 83.56 388 LEU A O 1
ATOM 3002 N N . LYS A 1 389 ? -23.163 -11.620 23.760 1.00 85.25 389 LYS A N 1
ATOM 3003 C CA . LYS A 1 389 ? -24.075 -12.080 22.695 1.00 85.25 389 LYS A CA 1
ATOM 3004 C C . LYS A 1 389 ? -23.904 -13.566 22.376 1.00 85.25 389 LYS A C 1
ATOM 3006 O O . LYS A 1 389 ? -24.893 -14.228 22.058 1.00 85.25 389 LYS A O 1
ATOM 3011 N N . ASN A 1 390 ? -22.682 -14.083 22.470 1.00 85.94 390 ASN A N 1
ATOM 3012 C CA . ASN A 1 390 ? -22.354 -15.469 22.136 1.00 85.94 390 ASN A CA 1
ATOM 3013 C C . ASN A 1 390 ? -22.602 -16.455 23.286 1.00 85.94 390 ASN A C 1
ATOM 3015 O O . ASN A 1 390 ? -22.693 -17.664 23.055 1.00 85.94 390 ASN A O 1
ATOM 3019 N N . ASP A 1 391 ? -22.756 -15.968 24.514 1.00 82.94 391 ASP A N 1
ATOM 3020 C CA . ASP A 1 391 ? -23.008 -16.824 25.664 1.00 82.94 391 ASP A CA 1
ATOM 3021 C C . ASP A 1 391 ? -24.325 -17.599 25.552 1.00 82.94 391 ASP A C 1
ATOM 3023 O O . ASP A 1 391 ? -25.432 -17.062 25.457 1.00 82.94 391 ASP A O 1
ATOM 3027 N N . SER A 1 392 ? -24.217 -18.921 25.647 1.00 76.62 392 SER A N 1
ATOM 3028 C CA . SER A 1 392 ? -25.348 -19.830 25.440 1.00 76.62 392 SER A CA 1
ATOM 3029 C C . SER A 1 392 ? -26.337 -19.883 26.612 1.00 76.62 392 SER A C 1
ATOM 3031 O O . SER A 1 392 ? -27.467 -20.348 26.449 1.00 76.62 392 SER A O 1
ATOM 3033 N N . ASN A 1 393 ? -25.944 -19.429 27.808 1.00 75.75 393 ASN A N 1
ATOM 3034 C CA . ASN A 1 393 ? -26.759 -19.540 29.017 1.00 75.75 393 ASN A CA 1
ATOM 3035 C C . ASN A 1 393 ? -26.448 -18.442 30.049 1.00 75.75 393 ASN A C 1
ATOM 3037 O O . ASN A 1 393 ? -25.500 -17.677 29.913 1.00 75.75 393 ASN A O 1
ATOM 3041 N N . ALA A 1 394 ? -27.286 -18.364 31.084 1.00 70.81 394 ALA A N 1
ATOM 3042 C CA . ALA A 1 394 ? -27.201 -17.336 32.117 1.00 70.81 394 ALA A CA 1
ATOM 3043 C C . ALA A 1 394 ? -25.931 -17.414 32.985 1.00 70.81 394 ALA A C 1
ATOM 3045 O O . ALA A 1 394 ? -25.488 -16.381 33.471 1.00 70.81 394 ALA A O 1
ATOM 3046 N N . THR A 1 395 ? -25.348 -18.602 33.171 1.00 75.00 395 THR A N 1
ATOM 3047 C CA . THR A 1 395 ? -24.132 -18.790 33.977 1.00 75.00 395 THR A CA 1
ATOM 3048 C C . THR A 1 395 ? -22.900 -18.252 33.259 1.00 75.00 395 THR A C 1
ATOM 3050 O O . THR A 1 395 ? -22.120 -17.547 33.881 1.00 75.00 395 THR A O 1
ATOM 3053 N N . LEU A 1 396 ? -22.763 -18.513 31.954 1.00 76.88 396 LEU A N 1
ATOM 3054 C CA . LEU A 1 396 ? -21.661 -17.961 31.154 1.00 76.88 396 LEU A CA 1
ATOM 3055 C C . LEU A 1 396 ? -21.742 -16.434 31.071 1.00 76.88 396 LEU A C 1
ATOM 3057 O O . LEU A 1 396 ? -20.764 -15.763 31.361 1.00 76.88 396 LEU A O 1
ATOM 3061 N N . ARG A 1 397 ? -22.943 -15.883 30.838 1.00 75.12 397 ARG A N 1
ATOM 3062 C CA . ARG A 1 397 ? -23.152 -14.424 30.881 1.00 75.12 397 ARG A CA 1
ATOM 3063 C C . ARG A 1 397 ? -22.775 -13.811 32.220 1.00 75.12 397 ARG A C 1
ATOM 3065 O O . ARG A 1 397 ? -22.235 -12.713 32.262 1.00 75.12 397 ARG A O 1
ATOM 3072 N N . GLN A 1 398 ? -23.086 -14.502 33.316 1.00 73.38 398 GLN A N 1
ATOM 3073 C CA . GLN A 1 398 ? -22.675 -14.062 34.642 1.00 73.38 398 GLN A CA 1
ATOM 3074 C C . GLN A 1 398 ? -21.156 -14.058 34.779 1.00 73.38 398 GLN A C 1
ATOM 3076 O O . GLN A 1 398 ? -20.600 -13.072 35.245 1.00 73.38 398 GLN A O 1
ATOM 3081 N N . GLU A 1 399 ? -20.496 -15.125 34.336 1.00 75.62 399 GLU A N 1
ATOM 3082 C CA . GLU A 1 399 ? -19.040 -15.245 34.342 1.00 75.62 399 GLU A CA 1
ATOM 3083 C C . GLU A 1 399 ? -18.371 -14.141 33.508 1.00 75.62 399 GLU A C 1
ATOM 3085 O O . GLU A 1 399 ? -17.440 -13.509 33.995 1.00 75.62 399 GLU A O 1
ATOM 3090 N N . THR A 1 400 ? -18.902 -13.813 32.326 1.00 77.31 400 THR A N 1
ATOM 3091 C CA . THR A 1 400 ? -18.406 -12.710 31.486 1.00 77.31 400 THR A CA 1
ATOM 3092 C C . THR A 1 400 ? -18.543 -11.339 32.152 1.00 77.31 400 THR A C 1
ATOM 3094 O O . THR A 1 400 ? -17.657 -10.507 32.013 1.00 77.31 400 THR A O 1
ATOM 3097 N N . VAL A 1 401 ? -19.618 -11.082 32.903 1.00 73.19 401 VAL A N 1
ATOM 3098 C CA . VAL A 1 401 ? -19.787 -9.795 33.606 1.00 73.19 401 VAL A CA 1
ATOM 3099 C C . VAL A 1 401 ? -18.927 -9.715 34.870 1.00 73.19 401 VAL A C 1
ATOM 3101 O O . VAL A 1 401 ? -18.409 -8.651 35.188 1.00 73.19 401 VAL A O 1
ATOM 3104 N N . THR A 1 402 ? -18.805 -10.809 35.630 1.00 70.19 402 THR A N 1
ATOM 3105 C CA . THR A 1 402 ? -18.218 -10.763 36.982 1.00 70.19 402 THR A CA 1
ATOM 3106 C C . THR A 1 402 ? -16.793 -11.294 37.085 1.00 70.19 402 THR A C 1
ATOM 3108 O O . THR A 1 402 ? -16.189 -11.194 38.153 1.00 70.19 402 THR A O 1
ATOM 3111 N N . SER A 1 403 ? -16.288 -11.983 36.065 1.00 69.94 403 SER A N 1
ATOM 3112 C CA . SER A 1 403 ? -15.059 -12.783 36.170 1.00 69.94 403 SER A CA 1
ATOM 3113 C C . SER A 1 403 ? -14.189 -12.774 34.912 1.00 69.94 403 SER A C 1
ATOM 3115 O O . SER A 1 403 ? -13.116 -13.376 34.936 1.00 69.94 403 SER A O 1
ATOM 3117 N N . ASP A 1 404 ? -14.613 -12.102 33.840 1.00 79.94 404 ASP A N 1
ATOM 3118 C CA . ASP A 1 404 ? -13.758 -11.865 32.678 1.00 79.94 404 ASP A CA 1
ATOM 3119 C C . ASP A 1 404 ? -12.548 -10.999 33.085 1.00 79.94 404 ASP A C 1
ATOM 3121 O O . ASP A 1 404 ? -12.694 -10.104 33.923 1.00 79.94 404 ASP A O 1
ATOM 3125 N N . PRO A 1 405 ? -11.344 -11.259 32.541 1.00 81.69 405 PRO A N 1
ATOM 3126 C CA . PRO A 1 405 ? -10.187 -10.397 32.766 1.00 81.69 405 PRO A CA 1
ATOM 3127 C C . PRO A 1 405 ? -10.430 -8.932 32.378 1.00 81.69 405 PRO A C 1
ATOM 3129 O O . PRO A 1 405 ? -9.830 -8.054 32.992 1.00 81.69 405 PRO A O 1
ATOM 3132 N N . LEU A 1 406 ? -11.293 -8.686 31.385 1.00 83.00 406 LEU A N 1
ATOM 3133 C CA . LEU A 1 406 ? -11.808 -7.362 31.045 1.00 83.00 406 LEU A CA 1
ATOM 3134 C C . LEU A 1 406 ? -13.096 -7.119 31.838 1.00 83.00 406 LEU A C 1
ATOM 3136 O O . LEU A 1 406 ? -14.101 -7.799 31.631 1.00 83.00 406 LEU A O 1
ATOM 3140 N N . ASN A 1 407 ? -13.085 -6.160 32.761 1.00 82.00 407 ASN A N 1
ATOM 3141 C CA . ASN A 1 407 ? -14.234 -5.898 33.619 1.00 82.00 407 ASN A CA 1
ATOM 3142 C C . ASN A 1 407 ? -15.112 -4.791 33.029 1.00 82.00 407 ASN A C 1
ATOM 3144 O O . ASN A 1 407 ? -14.746 -3.623 33.040 1.00 82.00 407 ASN A O 1
ATOM 3148 N N . ILE A 1 408 ? -16.318 -5.150 32.590 1.00 78.38 408 ILE A N 1
ATOM 3149 C CA . ILE A 1 408 ? -17.253 -4.209 31.957 1.00 78.38 408 ILE A CA 1
ATOM 3150 C C . ILE A 1 408 ? -17.633 -3.006 32.834 1.00 78.38 408 ILE A C 1
ATOM 3152 O O . ILE A 1 408 ? -17.907 -1.931 32.311 1.00 78.38 408 ILE A O 1
ATOM 3156 N N . GLN A 1 409 ? -17.681 -3.171 34.159 1.00 76.06 409 GLN A N 1
ATOM 3157 C CA . GLN A 1 409 ? -17.979 -2.071 35.072 1.00 76.06 409 GLN A CA 1
ATOM 3158 C C . GLN A 1 409 ? -16.803 -1.097 35.151 1.00 76.06 409 GLN A C 1
ATOM 3160 O O . GLN A 1 409 ? -17.036 0.109 35.185 1.00 76.06 409 GLN A O 1
ATOM 3165 N N . ASP A 1 410 ? -15.578 -1.620 35.176 1.00 77.88 410 ASP A N 1
ATOM 3166 C CA . ASP A 1 410 ? -14.364 -0.807 35.211 1.00 77.88 410 ASP A CA 1
ATOM 3167 C C . ASP A 1 410 ? -14.214 -0.034 33.888 1.00 77.88 410 ASP A C 1
ATOM 3169 O O . ASP A 1 410 ? -14.102 1.188 33.920 1.00 77.88 410 ASP A O 1
ATOM 3173 N N . GLU A 1 411 ? -14.389 -0.699 32.737 1.00 81.81 411 GLU A N 1
ATOM 3174 C CA . GLU A 1 411 ? -14.351 -0.051 31.412 1.00 81.81 411 GLU A CA 1
ATOM 3175 C C . GLU A 1 411 ? -15.401 1.069 31.279 1.00 81.81 411 GLU A C 1
ATOM 3177 O O . GLU A 1 411 ? -15.103 2.160 30.803 1.00 81.81 411 GLU A O 1
ATOM 3182 N N . LEU A 1 412 ? -16.641 0.844 31.739 1.00 77.19 412 LEU A N 1
ATOM 3183 C CA . LEU A 1 412 ? -17.686 1.878 31.716 1.00 77.19 412 LEU A CA 1
ATOM 3184 C C . LEU A 1 412 ? -17.395 3.037 32.682 1.00 77.19 412 LEU A C 1
ATOM 3186 O O . LEU A 1 412 ? -17.794 4.175 32.420 1.00 77.19 412 LEU A O 1
ATOM 3190 N N . LEU A 1 413 ? -16.740 2.762 33.814 1.00 74.62 413 LEU A N 1
ATOM 3191 C CA . LEU A 1 413 ? -16.379 3.780 34.797 1.00 74.62 413 LEU A CA 1
ATOM 3192 C C . LEU A 1 413 ? -15.236 4.667 34.293 1.00 74.62 413 LEU A C 1
ATOM 3194 O O . LEU A 1 413 ? -15.294 5.884 34.493 1.00 74.62 413 LEU A O 1
ATOM 3198 N N . ASP A 1 414 ? -14.263 4.082 33.595 1.00 74.94 414 ASP A N 1
ATOM 3199 C CA . ASP A 1 414 ? -13.105 4.783 33.036 1.00 74.94 414 ASP A CA 1
ATOM 3200 C C . ASP A 1 414 ? -13.496 5.836 31.981 1.00 74.94 414 ASP A C 1
ATOM 3202 O O . ASP A 1 414 ? -12.778 6.820 31.799 1.00 74.94 414 ASP A O 1
ATOM 3206 N N . ILE A 1 415 ? -14.684 5.724 31.370 1.00 69.06 415 ILE A N 1
ATOM 3207 C CA . ILE A 1 415 ? -15.239 6.757 30.475 1.00 69.06 415 ILE A CA 1
ATOM 3208 C C . ILE A 1 415 ? -15.604 8.044 31.236 1.00 69.06 415 ILE A C 1
ATOM 3210 O O . ILE A 1 415 ? -15.521 9.145 30.691 1.00 69.06 415 ILE A O 1
ATOM 3214 N N . ILE A 1 416 ? -16.052 7.924 32.491 1.00 63.31 416 ILE A N 1
ATOM 3215 C CA . ILE A 1 416 ? -16.574 9.048 33.286 1.00 63.31 416 ILE A CA 1
ATOM 3216 C C . ILE A 1 416 ? -15.495 9.609 34.215 1.00 63.31 416 ILE A C 1
ATOM 3218 O O . ILE A 1 416 ? -15.338 10.825 34.328 1.00 63.31 416 ILE A O 1
ATOM 3222 N N . THR A 1 417 ? -14.760 8.738 34.904 1.00 60.97 417 THR A N 1
ATOM 3223 C CA . THR A 1 417 ? -13.697 9.132 35.831 1.00 60.97 417 THR A CA 1
ATOM 3224 C C . THR A 1 417 ? -12.578 8.111 35.821 1.00 60.97 417 THR A C 1
ATOM 3226 O O . THR A 1 417 ? -12.803 6.964 36.194 1.00 60.97 417 THR A O 1
ATOM 3229 N N . TYR A 1 418 ? -11.363 8.559 35.527 1.00 48.22 418 TYR A N 1
ATOM 3230 C CA . TYR A 1 418 ? -10.168 7.734 35.645 1.00 48.22 418 TYR A CA 1
ATOM 3231 C C . TYR A 1 418 ? -9.454 8.022 36.970 1.00 48.22 418 TYR A C 1
ATOM 3233 O O . TYR A 1 418 ? -9.377 9.173 37.415 1.00 48.22 418 TYR A O 1
ATOM 3241 N N . THR A 1 419 ? -8.934 6.988 37.636 1.00 41.09 419 THR A N 1
ATOM 3242 C CA . THR A 1 419 ? -8.217 7.146 38.912 1.00 41.09 419 THR A CA 1
ATOM 3243 C C . THR A 1 419 ? -6.720 6.881 38.732 1.00 41.09 419 THR A C 1
ATOM 3245 O O . THR A 1 419 ? -6.282 5.734 38.670 1.00 41.09 419 THR A O 1
ATOM 3248 N N . LEU A 1 420 ? -5.906 7.942 38.707 1.00 36.41 420 LEU A N 1
ATOM 3249 C CA . LEU A 1 420 ? -4.442 7.848 38.636 1.00 36.41 420 LEU A CA 1
ATOM 3250 C C . LEU A 1 420 ? -3.865 7.515 40.021 1.00 36.41 420 LEU A C 1
ATOM 3252 O O . LEU A 1 420 ? -3.494 8.394 40.801 1.00 36.41 420 LEU A O 1
ATOM 3256 N N . GLY A 1 421 ? -3.790 6.224 40.345 1.00 42.97 421 GLY A N 1
ATOM 3257 C CA . GLY A 1 421 ? -3.265 5.760 41.631 1.00 42.97 421 GLY A CA 1
ATOM 3258 C C . GLY A 1 421 ? -4.130 6.174 42.832 1.00 42.97 421 GLY A C 1
ATOM 3259 O O . GLY A 1 421 ? -5.287 6.557 42.705 1.00 42.97 421 GLY A O 1
ATOM 3260 N N . VAL A 1 422 ? -3.603 6.057 44.055 1.00 33.19 422 VAL A N 1
ATOM 3261 C CA . VAL A 1 422 ? -4.421 6.255 45.266 1.00 33.19 422 VAL A CA 1
ATOM 3262 C C . VAL A 1 422 ? -4.758 7.740 45.474 1.00 33.19 422 VAL A C 1
ATOM 3264 O O . VAL A 1 422 ? -3.975 8.477 46.069 1.00 33.19 422 VAL A O 1
ATOM 3267 N N . GLY A 1 423 ? -5.957 8.154 45.054 1.00 36.25 423 GLY A N 1
ATOM 3268 C CA . GLY A 1 423 ? -6.605 9.394 45.501 1.00 36.25 423 GLY A CA 1
ATOM 3269 C C . GLY A 1 423 ? -6.668 10.562 44.511 1.00 36.25 423 GLY A C 1
ATOM 3270 O O . GLY A 1 423 ? -6.996 11.666 44.944 1.00 36.25 423 GLY A O 1
ATOM 3271 N N . VAL A 1 424 ? -6.389 10.355 43.219 1.00 41.59 424 VAL A N 1
ATOM 3272 C CA . VAL A 1 424 ? -6.560 11.379 42.170 1.00 41.59 424 VAL A CA 1
ATOM 3273 C C . VAL A 1 424 ? -7.598 10.902 41.155 1.00 41.59 424 VAL A C 1
ATOM 3275 O O . VAL A 1 424 ? -7.317 9.990 40.387 1.00 41.59 424 VAL A O 1
ATOM 3278 N N . SER A 1 425 ? -8.788 11.508 41.162 1.00 49.56 425 SER A N 1
ATOM 3279 C CA . SER A 1 425 ? -9.828 11.297 40.146 1.00 49.56 425 SER A CA 1
ATOM 3280 C C . SER A 1 425 ? -9.777 12.405 39.098 1.00 49.56 425 SER A C 1
ATOM 3282 O O . SER A 1 425 ? -9.921 13.579 39.453 1.00 49.56 425 SER A O 1
ATOM 3284 N N . VAL A 1 426 ? -9.608 12.039 37.834 1.00 51.25 426 VAL A N 1
ATOM 3285 C CA . VAL A 1 426 ? -9.689 12.937 36.676 1.00 51.25 426 VAL A CA 1
ATOM 3286 C C . VAL A 1 426 ? -10.971 12.634 35.893 1.00 51.25 426 VAL A C 1
ATOM 3288 O O . VAL A 1 426 ? -11.356 11.474 35.776 1.00 51.25 426 VAL A O 1
ATOM 3291 N N . ASP A 1 427 ? -11.662 13.666 35.402 1.00 65.44 427 ASP A N 1
ATOM 3292 C CA . ASP A 1 427 ? -12.877 13.526 34.583 1.00 65.44 427 ASP A CA 1
ATOM 3293 C C . ASP A 1 427 ? -12.472 13.642 33.110 1.00 65.44 427 ASP A C 1
ATOM 3295 O O . ASP A 1 427 ? -12.272 14.749 32.602 1.00 65.44 427 ASP A O 1
ATOM 3299 N N . ALA A 1 428 ? -12.345 12.491 32.444 1.00 63.69 428 ALA A N 1
ATOM 3300 C CA . ALA A 1 428 ? -11.900 12.384 31.054 1.00 63.69 428 ALA A CA 1
ATOM 3301 C C . ALA A 1 428 ? -12.749 13.246 30.107 1.00 63.69 428 ALA A C 1
ATOM 3303 O O . ALA A 1 428 ? -12.233 13.854 29.171 1.00 63.69 428 ALA A O 1
ATOM 3304 N N . THR A 1 429 ? -14.048 13.373 30.393 1.00 66.38 429 THR A N 1
ATOM 3305 C CA . THR A 1 429 ? -14.954 14.186 29.581 1.00 66.38 429 THR A CA 1
ATOM 3306 C C . THR A 1 429 ? -14.741 15.683 29.787 1.00 66.38 429 THR A C 1
ATOM 3308 O O . THR A 1 429 ? -14.888 16.456 28.847 1.00 66.38 429 THR A O 1
ATOM 3311 N N . THR A 1 430 ? -14.365 16.119 30.991 1.00 73.62 430 THR A N 1
ATOM 3312 C CA . THR A 1 430 ? -14.044 17.529 31.260 1.00 73.62 430 THR A CA 1
ATOM 3313 C C . THR A 1 430 ? -12.730 17.937 30.593 1.00 73.62 430 THR A C 1
ATOM 3315 O O . THR A 1 430 ? -12.658 19.020 30.010 1.00 73.62 430 THR A O 1
ATOM 3318 N N . ASP A 1 431 ? -11.721 17.066 30.626 1.00 77.56 431 ASP A N 1
ATOM 3319 C CA . ASP A 1 431 ? -10.436 17.320 29.971 1.00 77.56 431 ASP A CA 1
ATOM 3320 C C . ASP A 1 431 ? -10.572 17.307 28.443 1.00 77.56 431 ASP A C 1
ATOM 3322 O O . ASP A 1 431 ? -10.071 18.218 27.788 1.00 77.56 431 ASP A O 1
ATOM 3326 N N . LEU A 1 432 ? -11.332 16.363 27.875 1.00 81.44 432 LEU A N 1
ATOM 3327 C CA . LEU A 1 432 ? -11.625 16.328 26.439 1.00 81.44 432 LEU A CA 1
ATOM 3328 C C . LEU A 1 432 ? -12.302 17.623 25.958 1.00 81.44 432 LEU A C 1
ATOM 3330 O O . LEU A 1 432 ? -11.861 18.220 24.976 1.00 81.44 432 LEU A O 1
ATOM 3334 N N . LEU A 1 433 ? -13.315 18.111 26.691 1.00 82.69 433 LEU A N 1
ATOM 3335 C CA . LEU A 1 433 ? -13.986 19.391 26.413 1.00 82.69 433 LEU A CA 1
ATOM 3336 C C . LEU A 1 433 ? -13.021 20.586 26.485 1.00 82.69 433 LEU A C 1
ATOM 3338 O O . LEU A 1 433 ? -13.099 21.511 25.671 1.00 82.69 433 LEU A O 1
ATOM 3342 N N . ALA A 1 434 ? -12.112 20.589 27.461 1.00 87.31 434 ALA A N 1
ATOM 3343 C CA . ALA A 1 434 ? -11.111 21.640 27.596 1.00 87.31 434 ALA A CA 1
ATOM 3344 C C . ALA A 1 434 ? -10.101 21.611 26.437 1.00 87.31 434 ALA A C 1
ATOM 3346 O O . ALA A 1 434 ? -9.763 22.666 25.896 1.00 87.31 434 ALA A O 1
ATOM 3347 N N . ASN A 1 435 ? -9.664 20.420 26.027 1.00 90.31 435 ASN A N 1
ATOM 3348 C CA . ASN A 1 435 ? -8.660 20.225 24.987 1.00 90.31 435 ASN A CA 1
ATOM 3349 C C . ASN A 1 435 ? -9.194 20.592 23.595 1.00 90.31 435 ASN A C 1
ATOM 3351 O O . ASN A 1 435 ? -8.540 21.357 22.881 1.00 90.31 435 ASN A O 1
ATOM 3355 N N . ILE A 1 436 ? -10.418 20.175 23.237 1.00 90.69 436 ILE A N 1
ATOM 3356 C CA . ILE A 1 436 ? -11.056 20.633 21.988 1.00 90.69 436 ILE A CA 1
ATOM 3357 C C . ILE A 1 436 ? -11.291 22.152 22.004 1.00 90.69 436 ILE A C 1
ATOM 3359 O O . ILE A 1 436 ? -11.036 22.839 21.014 1.00 90.69 436 ILE A O 1
ATOM 3363 N N . GLY A 1 437 ? -11.691 22.715 23.151 1.00 92.00 437 GLY A N 1
ATOM 3364 C CA . GLY A 1 437 ? -11.855 24.161 23.317 1.00 92.00 437 GLY A CA 1
ATOM 3365 C C . GLY A 1 437 ? -10.544 24.943 23.163 1.00 92.00 437 GLY A C 1
ATOM 3366 O O . GLY A 1 437 ? -10.545 26.055 22.623 1.00 92.00 437 GLY A O 1
ATOM 3367 N N . ALA A 1 438 ? -9.416 24.371 23.595 1.00 94.44 438 ALA A N 1
ATOM 3368 C CA . ALA A 1 438 ? -8.091 24.955 23.415 1.00 94.44 438 ALA A CA 1
ATOM 3369 C C . ALA A 1 438 ? -7.696 25.008 21.931 1.00 94.44 438 ALA A C 1
ATOM 3371 O O . ALA A 1 438 ? -7.260 26.065 21.468 1.00 94.44 438 ALA A O 1
ATOM 3372 N N . ILE A 1 439 ? -7.926 23.922 21.180 1.00 95.50 439 ILE A N 1
ATOM 3373 C CA . ILE A 1 439 ? -7.720 23.877 19.723 1.00 95.50 439 ILE A CA 1
ATOM 3374 C C . ILE A 1 439 ? -8.534 24.979 19.043 1.00 95.50 439 ILE A C 1
ATOM 3376 O O . ILE A 1 439 ? -7.961 25.831 18.361 1.00 95.50 439 ILE A O 1
ATOM 3380 N N . VAL A 1 440 ? -9.849 25.026 19.286 1.00 95.19 440 VAL A N 1
ATOM 3381 C CA . VAL A 1 440 ? -10.733 26.039 18.687 1.00 95.19 440 VAL A CA 1
ATOM 3382 C C . VAL A 1 440 ? -10.256 27.450 19.032 1.00 95.19 440 VAL A C 1
ATOM 3384 O O . VAL A 1 440 ? -10.162 28.298 18.154 1.00 95.19 440 VAL A O 1
ATOM 3387 N N . THR A 1 441 ? -9.860 27.709 20.280 1.00 95.06 441 THR A N 1
ATOM 3388 C CA . THR A 1 441 ? -9.373 29.035 20.698 1.00 95.06 441 THR A CA 1
ATOM 3389 C C . THR A 1 441 ? -8.115 29.465 19.938 1.00 95.06 441 THR A C 1
ATOM 3391 O O . THR A 1 441 ? -8.027 30.613 19.490 1.00 95.06 441 THR A O 1
ATOM 3394 N N . ILE A 1 442 ? -7.143 28.560 19.779 1.00 93.31 442 ILE A N 1
ATOM 3395 C CA . ILE A 1 442 ? -5.908 28.820 19.024 1.00 93.31 442 ILE A CA 1
ATOM 3396 C C . ILE A 1 442 ? -6.250 29.124 17.564 1.00 93.31 442 ILE A C 1
ATOM 3398 O O . ILE A 1 442 ? -5.811 30.138 17.014 1.00 93.31 442 ILE A O 1
ATOM 3402 N N . VAL A 1 443 ? -7.085 28.281 16.957 1.00 92.06 443 VAL A N 1
ATOM 3403 C CA . VAL A 1 443 ? -7.451 28.377 15.545 1.00 92.06 443 VAL A CA 1
ATOM 3404 C C . VAL A 1 443 ? -8.294 29.625 15.269 1.00 92.06 443 VAL A C 1
ATOM 3406 O O . VAL A 1 443 ? -7.976 30.376 14.346 1.00 92.06 443 VAL A O 1
ATOM 3409 N N . SER A 1 444 ? -9.292 29.959 16.092 1.00 90.69 444 SER A N 1
ATOM 3410 C CA . SER A 1 444 ? -10.078 31.195 15.956 1.00 90.69 444 SER A CA 1
ATOM 3411 C C . SER A 1 444 ? -9.204 32.451 16.111 1.00 90.69 444 SER A C 1
ATOM 3413 O O . SER A 1 444 ? -9.452 33.448 15.432 1.00 90.69 444 SER A O 1
ATOM 3415 N N . GLY A 1 445 ? -8.127 32.392 16.906 1.00 88.19 445 GLY A N 1
ATOM 3416 C CA . GLY A 1 445 ? -7.140 33.469 17.057 1.00 88.19 445 GLY A CA 1
ATOM 3417 C C . GLY A 1 445 ? -6.194 33.681 15.863 1.00 88.19 445 GLY A C 1
ATOM 3418 O O . GLY A 1 445 ? -5.589 34.750 15.754 1.00 88.19 445 GLY A O 1
ATOM 3419 N N . ALA A 1 446 ? -6.067 32.711 14.951 1.00 87.56 446 ALA A N 1
ATOM 3420 C CA . ALA A 1 446 ? -5.180 32.805 13.788 1.00 87.56 446 ALA A CA 1
ATOM 3421 C C . ALA A 1 446 ? -5.643 33.890 12.791 1.00 87.56 446 ALA A C 1
ATOM 3423 O O . ALA A 1 446 ? -6.811 33.925 12.395 1.00 87.56 446 ALA A O 1
ATOM 3424 N N . ASN A 1 447 ? -4.745 34.775 12.346 1.00 84.50 447 ASN A N 1
ATOM 3425 C CA . ASN A 1 447 ? -5.095 35.834 11.394 1.00 84.50 447 ASN A CA 1
ATOM 3426 C C . ASN A 1 447 ? -5.089 35.313 9.947 1.00 84.50 447 ASN A C 1
ATOM 3428 O O . ASN A 1 447 ? -4.025 35.199 9.339 1.00 84.50 447 ASN A O 1
ATOM 3432 N N . THR A 1 448 ? -6.272 35.054 9.384 1.00 80.56 448 THR A N 1
ATOM 3433 C CA . THR A 1 448 ? -6.422 34.465 8.042 1.00 80.56 448 THR A CA 1
ATOM 3434 C C . THR A 1 448 ? -5.788 35.295 6.938 1.00 80.56 448 THR A C 1
ATOM 3436 O O . THR A 1 448 ? -5.186 34.732 6.042 1.00 80.56 448 THR A O 1
ATOM 3439 N N . SER A 1 449 ? -5.826 36.628 7.016 1.00 81.38 449 SER A N 1
ATOM 3440 C CA . SER A 1 449 ? -5.253 37.473 5.959 1.00 81.38 449 SER A CA 1
ATOM 3441 C C . SER A 1 449 ? -3.723 37.428 5.887 1.00 81.38 449 SER A C 1
ATOM 3443 O O . SER A 1 449 ? -3.143 38.032 4.991 1.00 81.38 449 SER A O 1
ATOM 3445 N N . ILE A 1 450 ? -3.074 36.843 6.896 1.00 82.50 450 ILE A N 1
ATOM 3446 C CA . ILE A 1 450 ? -1.617 36.689 6.980 1.00 82.50 450 ILE A CA 1
ATOM 3447 C C . ILE A 1 450 ? -1.219 35.223 6.812 1.00 82.50 450 ILE A C 1
ATOM 3449 O O . ILE A 1 450 ? -0.149 34.959 6.289 1.00 82.50 450 ILE A O 1
ATOM 3453 N N . LEU A 1 451 ? -2.047 34.304 7.311 1.00 83.81 451 LEU A N 1
ATOM 3454 C CA . LEU A 1 451 ? -1.711 32.888 7.452 1.00 83.81 451 LEU A CA 1
ATOM 3455 C C . LEU A 1 451 ? -2.366 31.982 6.394 1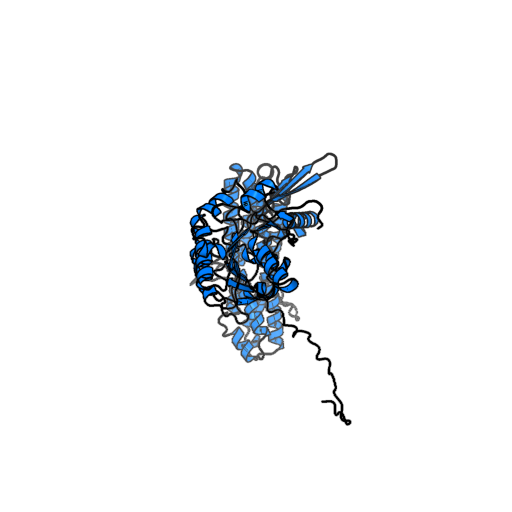.00 83.81 451 LEU A C 1
ATOM 3457 O O . LEU A 1 451 ? -2.298 30.765 6.511 1.00 83.81 451 LEU A O 1
ATOM 3461 N N . ASP A 1 452 ? -3.070 32.574 5.434 1.00 87.06 452 ASP A N 1
ATOM 3462 C CA . ASP A 1 452 ? -3.689 31.888 4.304 1.00 87.06 452 ASP A CA 1
ATOM 3463 C C . ASP A 1 452 ? -3.762 32.878 3.133 1.00 87.06 452 ASP A C 1
ATOM 3465 O O . ASP A 1 452 ? -4.688 33.690 3.033 1.00 87.06 452 ASP A O 1
ATOM 3469 N N . SER A 1 453 ? -2.715 32.904 2.306 1.00 85.81 453 SER A N 1
ATOM 3470 C CA . SER A 1 453 ? -2.612 33.846 1.186 1.00 85.81 453 SER A CA 1
ATOM 3471 C C . SER A 1 453 ? -3.088 33.271 -0.148 1.00 85.81 453 SER A C 1
ATOM 3473 O O . SER A 1 453 ? -3.566 34.022 -1.005 1.00 85.81 453 SER A O 1
ATOM 3475 N N . ASN A 1 454 ? -2.996 31.954 -0.322 1.00 89.94 454 ASN A N 1
ATOM 3476 C CA . ASN A 1 454 ? -3.310 31.259 -1.565 1.00 89.94 454 ASN A CA 1
ATOM 3477 C C . ASN A 1 454 ? -3.806 29.819 -1.356 1.00 89.94 454 ASN A C 1
ATOM 3479 O O . ASN A 1 454 ? -3.800 29.062 -2.324 1.00 89.94 454 ASN A O 1
ATOM 3483 N N . ASN A 1 455 ? -4.241 29.416 -0.158 1.00 91.88 455 ASN A N 1
ATOM 3484 C CA . ASN A 1 455 ? -4.646 28.031 0.068 1.00 91.88 455 ASN A CA 1
ATOM 3485 C C . ASN A 1 455 ? -6.133 27.824 -0.246 1.00 91.88 455 ASN A C 1
ATOM 3487 O O . ASN A 1 455 ? -7.035 28.469 0.300 1.00 91.88 455 ASN A O 1
ATOM 3491 N N . GLY A 1 456 ? -6.403 26.902 -1.167 1.00 92.50 456 GLY A N 1
ATOM 3492 C CA . GLY A 1 456 ? -7.750 26.476 -1.521 1.00 92.50 456 GLY A CA 1
ATOM 3493 C C . GLY A 1 456 ? -8.356 25.557 -0.460 1.00 92.50 456 GLY A C 1
ATOM 3494 O O . GLY A 1 456 ? -7.650 24.947 0.331 1.00 92.50 456 GLY A O 1
ATOM 3495 N N . GLU A 1 457 ? -9.681 25.396 -0.467 1.00 92.56 457 GLU A N 1
ATOM 3496 C CA . GLU A 1 457 ? -10.455 24.663 0.560 1.00 92.56 457 GLU A CA 1
ATOM 3497 C C . GLU A 1 457 ? -9.941 23.253 0.904 1.00 92.56 457 GLU A C 1
ATOM 3499 O O . GLU A 1 457 ? -10.152 22.758 2.013 1.00 92.56 457 GLU A O 1
ATOM 3504 N N . LEU A 1 458 ? -9.276 22.608 -0.057 1.00 93.81 458 LEU A N 1
ATOM 3505 C CA . LEU A 1 458 ? -8.782 21.235 0.064 1.00 93.81 458 LEU A CA 1
ATOM 3506 C C . LEU A 1 458 ? -7.358 21.140 0.634 1.00 93.81 458 LEU A C 1
ATOM 3508 O O . LEU A 1 458 ? -6.881 20.030 0.842 1.00 93.81 458 LEU A O 1
ATOM 3512 N N . ASN A 1 459 ? -6.679 22.266 0.867 1.00 94.00 459 ASN A N 1
ATOM 3513 C CA . ASN A 1 459 ? -5.281 22.277 1.288 1.00 94.00 459 ASN A CA 1
ATOM 3514 C C . ASN A 1 459 ? -5.104 21.599 2.651 1.00 94.00 459 ASN A C 1
ATOM 3516 O O . ASN A 1 459 ? -5.854 21.869 3.590 1.00 94.00 459 ASN A O 1
ATOM 3520 N N . GLY A 1 460 ? -4.118 20.711 2.749 1.00 91.00 460 GLY A N 1
ATOM 3521 C CA . GLY A 1 460 ? -3.795 19.966 3.965 1.00 91.00 460 GLY A CA 1
ATOM 3522 C C . GLY A 1 460 ? -4.800 18.881 4.352 1.00 91.00 460 GLY A C 1
ATOM 3523 O O . GLY A 1 460 ? -4.633 18.239 5.385 1.00 91.00 460 GLY A O 1
ATOM 3524 N N . ARG A 1 461 ? -5.840 18.647 3.544 1.00 92.12 461 ARG A N 1
ATOM 3525 C CA . ARG A 1 461 ? -6.813 17.575 3.787 1.00 92.12 461 ARG A CA 1
ATOM 3526 C C . ARG A 1 461 ? -6.315 16.247 3.226 1.00 92.12 461 ARG A C 1
ATOM 3528 O O . ARG A 1 461 ? -5.576 16.218 2.245 1.00 92.12 461 ARG A O 1
ATOM 3535 N N . ARG A 1 462 ? -6.771 15.144 3.821 1.00 92.44 462 ARG A N 1
ATOM 3536 C CA . ARG A 1 462 ? -6.478 13.774 3.365 1.00 92.44 462 ARG A CA 1
ATOM 3537 C C . ARG A 1 462 ? -7.405 13.366 2.225 1.00 92.44 462 ARG A C 1
ATOM 3539 O O . ARG A 1 462 ? -8.591 13.709 2.270 1.00 92.44 462 ARG A O 1
ATOM 3546 N N . LEU A 1 463 ? -6.911 12.602 1.247 1.00 94.50 463 LEU A N 1
ATOM 3547 C CA . LEU A 1 463 ? -7.684 12.154 0.079 1.00 94.50 463 LEU A CA 1
ATOM 3548 C C . LEU A 1 463 ? -8.975 11.427 0.483 1.00 94.50 463 LEU A C 1
ATOM 3550 O O . LEU A 1 463 ? -10.023 11.667 -0.124 1.00 94.50 463 LEU A O 1
ATOM 3554 N N . SER A 1 464 ? -8.923 10.627 1.551 1.00 92.31 464 SER A N 1
ATOM 3555 C CA . SER A 1 464 ? -10.078 9.915 2.116 1.00 92.31 464 SER A CA 1
ATOM 3556 C C . SER A 1 464 ? -11.251 10.840 2.475 1.00 92.31 464 SER A C 1
ATOM 3558 O O . SER A 1 464 ? -12.416 10.458 2.348 1.00 92.31 464 SER A O 1
ATOM 3560 N N . THR A 1 465 ? -10.968 12.091 2.851 1.00 91.31 465 THR A N 1
ATOM 3561 C CA . THR A 1 465 ? -11.979 13.087 3.248 1.00 91.31 465 THR A CA 1
ATOM 3562 C C . THR A 1 465 ? -12.539 13.893 2.073 1.00 91.31 465 THR A C 1
ATOM 3564 O O . THR A 1 465 ? -13.596 14.507 2.189 1.00 91.31 465 THR A O 1
ATOM 3567 N N . ILE A 1 466 ? -11.875 13.888 0.912 1.00 93.50 466 ILE A N 1
ATOM 3568 C CA . ILE A 1 466 ? -12.236 14.763 -0.217 1.00 93.50 466 ILE A CA 1
ATOM 3569 C C . ILE A 1 466 ? -13.557 14.339 -0.860 1.00 93.50 466 ILE A C 1
ATOM 3571 O O . ILE A 1 466 ? -14.286 15.176 -1.387 1.00 93.50 466 ILE A O 1
ATOM 3575 N N . SER A 1 467 ? -13.898 13.050 -0.802 1.00 93.88 467 SER A N 1
ATOM 3576 C CA . SER A 1 467 ? -15.088 12.496 -1.456 1.00 93.88 467 SER A CA 1
ATOM 3577 C C . SER A 1 467 ? -16.412 13.125 -0.993 1.00 93.88 467 SER A C 1
ATOM 3579 O O . SER A 1 467 ? -17.350 13.185 -1.796 1.00 93.88 467 SER A O 1
ATOM 3581 N N . SER A 1 468 ? -16.480 13.611 0.255 1.00 89.12 468 SER A N 1
ATOM 3582 C CA . SER A 1 468 ? -17.646 14.288 0.842 1.00 89.12 468 SER A CA 1
ATOM 3583 C C . SER A 1 468 ? -17.694 15.791 0.543 1.00 89.12 468 SER A C 1
ATOM 3585 O O . SER A 1 468 ? -18.776 16.375 0.572 1.00 89.12 468 SER A O 1
ATOM 3587 N N . ILE A 1 469 ? -16.548 16.401 0.222 1.00 89.88 469 ILE A N 1
ATOM 3588 C CA . ILE A 1 469 ? -16.406 17.836 -0.064 1.00 89.88 469 ILE A CA 1
ATOM 3589 C C . ILE A 1 469 ? -16.553 18.087 -1.570 1.00 89.88 469 ILE A C 1
ATOM 3591 O O . ILE A 1 469 ? -17.405 18.857 -2.008 1.00 89.88 469 ILE A O 1
ATOM 3595 N N . ASP A 1 470 ? -15.749 17.391 -2.376 1.00 93.31 470 ASP A N 1
ATOM 3596 C CA . ASP A 1 470 ? -15.737 17.490 -3.832 1.00 93.31 470 ASP A CA 1
ATOM 3597 C C . ASP A 1 470 ? -15.509 16.114 -4.472 1.00 93.31 470 ASP A C 1
ATOM 3599 O O . ASP A 1 470 ? -14.394 15.689 -4.798 1.00 93.31 470 ASP A O 1
ATOM 3603 N N . ASN A 1 471 ? -16.622 15.418 -4.702 1.00 95.62 471 ASN A N 1
ATOM 3604 C CA . ASN A 1 471 ? -16.618 14.083 -5.283 1.00 95.62 471 ASN A CA 1
ATOM 3605 C C . ASN A 1 471 ? -16.048 14.041 -6.715 1.00 95.62 471 ASN A C 1
ATOM 3607 O O . ASN A 1 471 ? -15.462 13.036 -7.119 1.00 95.62 471 ASN A O 1
ATOM 3611 N N . ALA A 1 472 ? -16.203 15.113 -7.500 1.00 95.06 472 ALA A N 1
ATOM 3612 C CA . ALA A 1 472 ? -15.690 15.151 -8.869 1.00 95.06 472 ALA A CA 1
ATOM 3613 C C . ALA A 1 472 ? -14.156 15.192 -8.872 1.00 95.06 472 ALA A C 1
ATOM 3615 O O . ALA A 1 472 ? -13.510 14.447 -9.613 1.00 95.06 472 ALA A O 1
ATOM 3616 N N . THR A 1 473 ? -13.584 16.015 -7.997 1.00 95.81 473 THR A N 1
ATOM 3617 C CA . THR A 1 473 ? -12.136 16.135 -7.807 1.00 95.81 473 THR A CA 1
ATOM 3618 C C . THR A 1 473 ? -11.543 14.869 -7.214 1.00 95.81 473 THR A C 1
ATOM 3620 O O . THR A 1 473 ? -10.557 14.373 -7.751 1.00 95.81 473 THR A O 1
ATOM 3623 N N . TYR A 1 474 ? -12.191 14.281 -6.206 1.00 96.88 474 TYR A N 1
ATOM 3624 C CA . TYR A 1 474 ? -11.808 12.982 -5.648 1.00 96.88 474 TYR A CA 1
ATOM 3625 C C . TYR A 1 474 ? -11.666 11.902 -6.735 1.00 96.88 474 TYR A C 1
ATOM 3627 O O . TYR A 1 474 ? -10.611 11.283 -6.869 1.00 96.88 474 TYR A O 1
ATOM 3635 N N . ASN A 1 475 ? -12.691 11.719 -7.577 1.00 96.69 475 ASN A N 1
ATOM 3636 C CA . ASN A 1 475 ? -12.654 10.711 -8.641 1.00 96.69 475 ASN A CA 1
ATOM 3637 C C . ASN A 1 475 ? -11.584 11.007 -9.702 1.00 96.69 475 ASN A C 1
ATOM 3639 O O . ASN A 1 475 ? -10.992 10.079 -10.254 1.00 96.69 475 ASN A O 1
ATOM 3643 N N . LYS A 1 476 ? -11.321 12.288 -9.992 1.00 96.69 476 LYS A N 1
ATOM 3644 C CA . LYS A 1 476 ? -10.251 12.677 -10.916 1.00 96.69 476 LYS A CA 1
ATOM 3645 C C . LYS A 1 476 ? -8.874 12.363 -10.327 1.00 96.69 476 LYS A C 1
ATOM 3647 O O . LYS A 1 476 ? -8.077 11.754 -11.025 1.00 96.69 476 LYS A O 1
ATOM 3652 N N . ILE A 1 477 ? -8.627 12.676 -9.052 1.00 96.94 477 ILE A N 1
ATOM 3653 C CA . ILE A 1 477 ? -7.378 12.316 -8.357 1.00 96.94 477 ILE A CA 1
ATOM 3654 C C . ILE A 1 477 ? -7.158 10.802 -8.403 1.00 96.94 477 ILE A C 1
ATOM 3656 O O . ILE A 1 477 ? -6.094 10.359 -8.815 1.00 96.94 477 ILE A O 1
ATOM 3660 N N . LYS A 1 478 ? -8.183 10.006 -8.077 1.00 96.31 478 LYS A N 1
ATOM 3661 C CA . LYS A 1 478 ? -8.124 8.536 -8.154 1.00 96.31 478 LYS A CA 1
ATOM 3662 C C . LYS A 1 478 ? -7.735 8.045 -9.547 1.00 96.31 478 LYS A C 1
ATOM 3664 O O . LYS A 1 478 ? -6.900 7.161 -9.687 1.00 96.31 478 LYS A O 1
ATOM 3669 N N . SER A 1 479 ? -8.336 8.631 -10.583 1.00 95.38 479 SER A N 1
ATOM 3670 C CA . SER A 1 479 ? -8.023 8.280 -11.968 1.00 95.38 479 SER A CA 1
ATOM 3671 C C . SER A 1 479 ? -6.580 8.614 -12.348 1.00 95.38 479 SER A C 1
ATOM 3673 O O . SER A 1 479 ? -5.994 7.873 -13.128 1.00 95.38 479 SER A O 1
ATOM 3675 N N . GLU A 1 480 ? -6.030 9.721 -11.848 1.00 95.75 480 GLU A N 1
ATOM 3676 C CA . GLU A 1 480 ? -4.642 10.122 -12.108 1.00 95.75 480 GLU A CA 1
ATOM 3677 C C . GLU A 1 480 ? -3.647 9.263 -11.305 1.00 95.75 480 GLU A C 1
ATOM 3679 O O . GLU A 1 480 ? -2.616 8.881 -11.849 1.00 95.75 480 GLU A O 1
ATOM 3684 N N . ILE A 1 481 ? -3.973 8.878 -10.060 1.00 95.25 481 ILE A N 1
ATOM 3685 C CA . ILE A 1 481 ? -3.173 7.917 -9.275 1.00 95.25 481 ILE A CA 1
ATOM 3686 C C . ILE A 1 481 ? -3.102 6.567 -10.001 1.00 95.25 481 ILE A C 1
ATOM 3688 O O . ILE A 1 481 ? -2.011 6.052 -10.223 1.00 95.25 481 ILE A O 1
ATOM 3692 N N . ASN A 1 482 ? -4.239 6.038 -10.464 1.00 93.25 482 ASN A N 1
ATOM 3693 C CA . ASN A 1 482 ? -4.287 4.781 -11.225 1.00 93.25 482 ASN A CA 1
ATOM 3694 C C . ASN A 1 482 ? -3.605 4.880 -12.605 1.00 93.25 482 ASN A C 1
ATOM 3696 O O . ASN A 1 482 ? -3.358 3.873 -13.262 1.00 93.25 482 ASN A O 1
ATOM 3700 N N . ALA A 1 483 ? -3.323 6.093 -13.089 1.00 92.75 483 ALA A N 1
ATOM 3701 C CA . ALA A 1 483 ? -2.584 6.301 -14.330 1.00 92.75 483 ALA A CA 1
ATOM 3702 C C . ALA A 1 483 ? -1.058 6.317 -14.123 1.00 92.75 483 ALA A C 1
ATOM 3704 O O . ALA A 1 483 ? -0.318 6.339 -15.113 1.00 92.75 483 ALA A O 1
ATOM 3705 N N . LEU A 1 484 ? -0.570 6.311 -12.875 1.00 94.12 484 LEU A N 1
ATOM 3706 C CA . LEU A 1 484 ? 0.857 6.262 -12.577 1.00 94.12 484 LEU A CA 1
ATOM 3707 C C . LEU A 1 484 ? 1.438 4.889 -12.958 1.00 94.12 484 LEU A C 1
ATOM 3709 O O . LEU A 1 484 ? 1.025 3.878 -12.398 1.00 94.12 484 LEU A O 1
ATOM 3713 N N . PRO A 1 485 ? 2.430 4.815 -13.865 1.00 93.50 485 PRO A N 1
ATOM 3714 C CA . PRO A 1 485 ? 3.050 3.539 -14.199 1.00 93.50 485 PRO A CA 1
ATOM 3715 C C . PRO A 1 485 ? 3.926 3.011 -13.058 1.00 93.50 485 PRO A C 1
ATOM 3717 O O . PRO A 1 485 ? 4.766 3.746 -12.524 1.00 93.50 485 PRO A O 1
ATOM 3720 N N . ILE A 1 486 ? 3.809 1.711 -12.774 1.00 94.06 486 ILE A N 1
ATOM 3721 C CA . ILE A 1 486 ? 4.768 0.964 -11.950 1.00 94.06 486 ILE A CA 1
ATOM 3722 C C . ILE A 1 486 ? 5.866 0.403 -12.852 1.00 94.06 486 ILE A C 1
ATOM 3724 O O . ILE A 1 486 ? 5.589 -0.338 -13.801 1.00 94.06 486 ILE A O 1
ATOM 3728 N N . THR A 1 487 ? 7.117 0.734 -12.535 1.00 94.25 487 THR A N 1
ATOM 3729 C CA . THR A 1 487 ? 8.301 0.197 -13.212 1.00 94.25 487 THR A CA 1
ATOM 3730 C C . THR A 1 487 ? 8.737 -1.100 -12.542 1.00 94.25 487 THR A C 1
ATOM 3732 O O . THR A 1 487 ? 9.047 -1.090 -11.354 1.00 94.25 487 THR A O 1
ATOM 3735 N N . LEU A 1 488 ? 8.803 -2.195 -13.301 1.00 95.81 488 LEU A N 1
ATOM 3736 C CA . LEU A 1 488 ? 9.210 -3.508 -12.798 1.00 95.81 488 LEU A CA 1
ATOM 3737 C C . LEU A 1 488 ? 10.362 -4.119 -13.607 1.00 95.81 488 LEU A C 1
ATOM 3739 O O . LEU A 1 488 ? 10.418 -3.937 -14.831 1.00 95.81 488 LEU A O 1
ATOM 3743 N N . PRO A 1 489 ? 11.239 -4.908 -12.962 1.00 95.69 489 PRO A N 1
ATOM 3744 C CA . PRO A 1 489 ? 12.199 -5.751 -13.661 1.00 95.69 489 PRO A CA 1
ATOM 3745 C C . PRO A 1 489 ? 11.495 -6.799 -14.545 1.00 95.69 489 PRO A C 1
ATOM 3747 O O . PRO A 1 489 ? 10.397 -7.268 -14.220 1.00 95.69 489 PRO A O 1
ATOM 3750 N N . PRO A 1 490 ? 12.080 -7.178 -15.693 1.00 96.00 490 PRO A N 1
ATOM 3751 C CA . PRO A 1 490 ? 11.412 -8.043 -16.660 1.00 96.00 490 PRO A CA 1
ATOM 3752 C C . PRO A 1 490 ? 11.325 -9.525 -16.263 1.00 96.00 490 PRO A C 1
ATOM 3754 O O . PRO A 1 490 ? 10.535 -10.253 -16.877 1.00 96.00 490 PRO A O 1
ATOM 3757 N N . SER A 1 491 ? 12.109 -10.004 -15.291 1.00 96.31 491 SER A N 1
ATOM 3758 C CA . SER A 1 491 ? 12.229 -11.433 -14.966 1.00 96.31 491 SER A CA 1
ATOM 3759 C C . SER A 1 491 ? 10.890 -12.122 -14.715 1.00 96.31 491 SER A C 1
ATOM 3761 O O . SER A 1 491 ? 10.622 -13.164 -15.317 1.00 96.31 491 SER A O 1
ATOM 3763 N N . SER A 1 492 ? 10.015 -11.526 -13.906 1.00 96.50 492 SER A N 1
ATOM 3764 C CA . SER A 1 492 ? 8.701 -12.086 -13.561 1.00 96.50 492 SER A CA 1
ATOM 3765 C C . SER A 1 492 ? 7.783 -12.215 -14.778 1.00 96.50 492 SER A C 1
ATOM 3767 O O . SER A 1 492 ? 7.140 -13.251 -14.975 1.00 96.50 492 SER A O 1
ATOM 3769 N N . ALA A 1 493 ? 7.776 -11.207 -15.658 1.00 96.25 493 ALA A N 1
ATOM 3770 C CA . ALA A 1 493 ? 7.048 -11.280 -16.922 1.00 96.25 493 ALA A CA 1
ATOM 3771 C C . ALA A 1 493 ? 7.589 -12.426 -17.783 1.00 96.25 493 ALA A C 1
ATOM 3773 O O . ALA A 1 493 ? 6.822 -13.241 -18.301 1.00 96.25 493 ALA A O 1
ATOM 3774 N N . MET A 1 494 ? 8.917 -12.527 -17.894 1.00 96.31 494 MET A N 1
ATOM 3775 C CA . MET A 1 494 ? 9.575 -13.549 -18.700 1.00 96.31 494 MET A CA 1
ATOM 3776 C C . MET A 1 494 ? 9.367 -14.961 -18.153 1.00 96.31 494 MET A C 1
ATOM 3778 O O . MET A 1 494 ? 9.104 -15.858 -18.949 1.00 96.31 494 MET A O 1
ATOM 3782 N N . ALA A 1 495 ? 9.378 -15.171 -16.835 1.00 96.19 495 ALA A N 1
ATOM 3783 C CA . ALA A 1 495 ? 8.996 -16.451 -16.238 1.00 96.19 495 ALA A CA 1
ATOM 3784 C C . ALA A 1 495 ? 7.567 -16.853 -16.627 1.00 96.19 495 ALA A C 1
ATOM 3786 O O . ALA A 1 495 ? 7.327 -18.010 -16.971 1.00 96.19 495 ALA A O 1
ATOM 3787 N N . GLY A 1 496 ? 6.636 -15.893 -16.661 1.00 94.50 496 GLY A N 1
ATOM 3788 C CA . GLY A 1 496 ? 5.264 -16.128 -17.116 1.00 94.50 496 GLY A CA 1
ATOM 3789 C C . GLY A 1 496 ? 5.226 -16.560 -18.581 1.00 94.50 496 GLY A C 1
ATOM 3790 O O . GLY A 1 496 ? 4.572 -17.539 -18.938 1.00 94.50 496 GLY A O 1
ATOM 3791 N N . ILE A 1 497 ? 6.018 -15.901 -19.432 1.00 94.06 497 ILE A N 1
ATOM 3792 C CA . ILE A 1 497 ? 6.180 -16.286 -20.839 1.00 94.06 497 ILE A CA 1
ATOM 3793 C C . ILE A 1 497 ? 6.790 -17.685 -20.982 1.00 94.06 497 ILE A C 1
ATOM 3795 O O . ILE A 1 497 ? 6.338 -18.446 -21.841 1.00 94.06 497 ILE A O 1
ATOM 3799 N N . TYR A 1 498 ? 7.786 -18.039 -20.168 1.00 93.12 498 TYR A N 1
ATOM 3800 C CA . TYR A 1 498 ? 8.409 -19.365 -20.175 1.00 93.12 498 TYR A CA 1
ATOM 3801 C C . TYR A 1 498 ? 7.375 -20.438 -19.826 1.00 93.12 498 TYR A C 1
ATOM 3803 O O . TYR A 1 498 ? 7.196 -21.371 -20.608 1.00 93.12 498 TYR A O 1
ATOM 3811 N N . ALA A 1 499 ? 6.628 -20.254 -18.733 1.00 90.88 499 ALA A N 1
ATOM 3812 C CA . ALA A 1 499 ? 5.550 -21.151 -18.315 1.00 90.88 499 ALA A CA 1
ATOM 3813 C C . ALA A 1 499 ? 4.453 -21.285 -19.388 1.00 90.88 499 ALA A C 1
ATOM 3815 O O . ALA A 1 499 ? 4.029 -22.390 -19.749 1.00 90.88 499 ALA A O 1
ATOM 3816 N N . ARG A 1 500 ? 4.040 -20.163 -19.988 1.00 89.12 500 ARG A N 1
ATOM 3817 C CA . ARG A 1 500 ? 3.045 -20.142 -21.067 1.00 89.12 500 ARG A CA 1
ATOM 3818 C C . ARG A 1 500 ? 3.520 -20.880 -22.315 1.00 89.12 500 ARG A C 1
ATOM 3820 O O . ARG A 1 500 ? 2.744 -21.588 -22.956 1.00 89.12 500 ARG A O 1
ATOM 3827 N N . ILE A 1 501 ? 4.768 -20.687 -22.731 1.00 87.94 501 ILE A N 1
ATOM 3828 C CA . ILE A 1 501 ? 5.308 -21.339 -23.931 1.00 87.94 501 ILE A CA 1
ATOM 3829 C C . ILE A 1 501 ? 5.531 -22.821 -23.684 1.00 87.94 501 ILE A C 1
ATOM 3831 O O . ILE A 1 501 ? 5.211 -23.618 -24.563 1.00 87.94 501 ILE A O 1
ATOM 3835 N N . ASP A 1 502 ? 6.025 -23.189 -22.508 1.00 85.19 502 ASP A N 1
ATOM 3836 C CA . ASP A 1 502 ? 6.209 -24.581 -22.129 1.00 85.19 502 ASP A CA 1
ATOM 3837 C C . ASP A 1 502 ? 4.884 -25.357 -22.208 1.00 85.19 502 ASP A C 1
ATOM 3839 O O . ASP A 1 502 ? 4.762 -26.331 -22.958 1.00 85.19 502 ASP A O 1
ATOM 3843 N N . SER A 1 503 ? 3.840 -24.831 -21.563 1.00 82.06 503 SER A N 1
ATOM 3844 C CA . SER A 1 503 ? 2.505 -25.438 -21.571 1.00 82.06 503 SER A CA 1
ATOM 3845 C C . SER A 1 503 ? 1.844 -25.458 -22.957 1.00 82.06 503 SER A C 1
ATOM 3847 O O . SER A 1 503 ? 1.160 -26.419 -23.298 1.00 82.06 503 SER A O 1
ATOM 3849 N N . THR A 1 504 ? 2.052 -24.449 -23.812 1.00 82.00 504 THR A N 1
ATOM 3850 C CA . THR A 1 504 ? 1.312 -24.342 -25.093 1.00 82.00 504 THR A CA 1
ATOM 3851 C C . THR A 1 504 ? 2.069 -24.818 -26.333 1.00 82.00 504 THR A C 1
ATOM 3853 O O . THR A 1 504 ? 1.451 -25.246 -27.310 1.00 82.00 504 THR A O 1
ATOM 3856 N N . ARG A 1 505 ? 3.400 -24.706 -26.351 1.00 75.56 505 ARG A N 1
ATOM 3857 C CA . ARG A 1 505 ? 4.257 -24.935 -27.533 1.00 75.56 505 ARG A CA 1
ATOM 3858 C C . ARG A 1 505 ? 5.426 -25.888 -27.264 1.00 75.56 505 ARG A C 1
ATOM 3860 O O . ARG A 1 505 ? 6.067 -26.303 -28.236 1.00 75.56 505 ARG A O 1
ATOM 3867 N N . GLY A 1 506 ? 5.661 -26.247 -26.000 1.00 72.44 506 GLY A N 1
ATOM 3868 C CA . GLY A 1 506 ? 6.738 -27.119 -25.539 1.00 72.44 506 GLY A CA 1
ATOM 3869 C C . GLY A 1 506 ? 8.081 -26.402 -25.355 1.00 72.44 506 GLY A C 1
ATOM 3870 O O . GLY A 1 506 ? 8.376 -25.406 -26.019 1.00 72.44 506 GLY A O 1
ATOM 3871 N N . VAL A 1 507 ? 8.928 -26.978 -24.496 1.00 68.69 507 VAL A N 1
ATOM 3872 C CA . VAL A 1 507 ? 10.246 -26.470 -24.048 1.00 68.69 507 VAL A CA 1
ATOM 3873 C C . VAL A 1 507 ? 11.210 -26.073 -25.181 1.00 68.69 507 VAL A C 1
ATOM 3875 O O . VAL A 1 507 ? 12.091 -25.238 -25.004 1.00 68.69 507 VAL A O 1
ATOM 3878 N N . TRP A 1 508 ? 11.077 -26.642 -26.382 1.00 68.12 508 TRP A N 1
ATOM 3879 C CA . TRP A 1 508 ? 12.013 -26.404 -27.495 1.00 68.12 508 TRP A CA 1
ATOM 3880 C C . TRP A 1 508 ? 11.780 -25.088 -28.258 1.00 68.12 508 TRP A C 1
ATOM 3882 O O . TRP A 1 508 ? 12.454 -24.835 -29.264 1.00 68.12 508 TRP A O 1
ATOM 3892 N N . LYS A 1 509 ? 10.799 -24.264 -27.868 1.00 74.25 509 LYS A N 1
ATOM 3893 C CA . LYS A 1 509 ? 10.546 -22.964 -28.503 1.00 74.25 509 LYS A CA 1
ATOM 3894 C C . LYS A 1 509 ? 11.067 -21.821 -27.648 1.00 74.25 509 LYS A C 1
ATOM 3896 O O . LYS A 1 509 ? 10.639 -21.624 -26.523 1.00 74.25 509 LYS A O 1
ATOM 3901 N N . ALA A 1 510 ? 11.950 -21.026 -28.249 1.00 72.69 510 ALA A N 1
ATOM 3902 C CA . ALA A 1 510 ? 12.455 -19.820 -27.620 1.00 72.69 510 ALA A CA 1
ATOM 3903 C C . ALA A 1 510 ? 11.320 -18.802 -27.365 1.00 72.69 510 ALA A C 1
ATOM 3905 O O . ALA A 1 510 ? 10.430 -18.653 -28.215 1.00 72.69 510 ALA A O 1
ATOM 3906 N N . PRO A 1 511 ? 11.388 -18.057 -26.252 1.00 74.44 511 PRO A N 1
ATOM 3907 C CA . PRO A 1 511 ? 10.444 -17.014 -25.856 1.00 74.44 511 PRO A CA 1
ATOM 3908 C C . PRO A 1 511 ? 10.652 -15.715 -26.645 1.00 74.44 511 PRO A C 1
ATOM 3910 O O . PRO A 1 511 ? 10.925 -14.659 -26.088 1.00 74.44 511 PRO A O 1
ATOM 3913 N N . ALA A 1 512 ? 10.550 -15.793 -27.972 1.00 74.25 512 ALA A N 1
ATOM 3914 C CA . ALA A 1 512 ? 10.796 -14.676 -28.879 1.00 74.25 512 ALA A CA 1
ATOM 3915 C C . ALA A 1 512 ? 9.551 -14.321 -29.702 1.00 74.25 512 ALA A C 1
ATOM 3917 O O . ALA A 1 512 ? 8.807 -15.205 -30.131 1.00 74.25 512 ALA A O 1
ATOM 3918 N N . ASN A 1 513 ? 9.383 -13.026 -30.001 1.00 76.75 513 ASN A N 1
ATOM 3919 C CA . ASN A 1 513 ? 8.238 -12.475 -30.743 1.00 76.75 513 ASN A CA 1
ATOM 3920 C C . ASN A 1 513 ? 6.889 -12.757 -30.064 1.00 76.75 513 ASN A C 1
ATOM 3922 O O . ASN A 1 513 ? 5.937 -13.208 -30.703 1.00 76.75 513 ASN A O 1
ATOM 3926 N N . VAL A 1 514 ? 6.835 -12.522 -28.756 1.00 83.44 514 VAL A N 1
ATOM 3927 C CA . VAL A 1 514 ? 5.655 -12.737 -27.923 1.00 83.44 514 VAL A CA 1
ATOM 3928 C C . VAL A 1 514 ? 5.268 -11.411 -27.274 1.00 83.44 514 VAL A C 1
ATOM 3930 O O . VAL A 1 514 ? 6.149 -10.668 -26.851 1.00 83.44 514 VAL A O 1
ATOM 3933 N N . SER A 1 515 ? 3.970 -11.105 -27.231 1.00 85.19 515 SER A N 1
ATOM 3934 C CA . SER A 1 515 ? 3.464 -9.922 -26.536 1.00 85.19 515 SER A CA 1
ATOM 3935 C C . SER A 1 515 ? 3.497 -10.123 -25.021 1.00 85.19 515 SER A C 1
ATOM 3937 O O . SER A 1 515 ? 3.211 -11.221 -24.518 1.00 85.19 515 SER A O 1
ATOM 3939 N N . LEU A 1 516 ? 3.846 -9.044 -24.320 1.00 89.19 516 LEU A N 1
ATOM 3940 C CA . LEU A 1 516 ? 3.752 -8.945 -22.872 1.00 89.19 516 LEU A CA 1
ATOM 3941 C C . LEU A 1 516 ? 2.404 -8.326 -22.505 1.00 89.19 516 LEU A C 1
ATOM 3943 O O . LEU A 1 516 ? 2.003 -7.314 -23.077 1.00 89.19 516 LEU A O 1
ATOM 3947 N N . ASN A 1 517 ? 1.712 -8.947 -21.560 1.00 90.56 517 ASN A N 1
ATOM 3948 C CA . ASN A 1 517 ? 0.489 -8.419 -20.978 1.00 90.56 517 ASN A CA 1
ATOM 3949 C C . ASN A 1 517 ? 0.836 -7.485 -19.816 1.00 90.56 517 ASN A C 1
ATOM 3951 O O . ASN A 1 517 ? 1.834 -7.698 -19.128 1.00 90.56 517 ASN A O 1
ATOM 3955 N N . TYR A 1 518 ? -0.021 -6.485 -19.600 1.00 92.12 518 TYR A N 1
ATOM 3956 C CA . TYR A 1 518 ? 0.090 -5.474 -18.538 1.00 92.12 518 TYR A CA 1
ATOM 3957 C C . TYR A 1 518 ? 1.328 -4.570 -18.635 1.00 92.12 518 TYR A C 1
ATOM 3959 O O . TYR A 1 518 ? 1.658 -3.861 -17.691 1.00 92.12 518 TYR A O 1
ATOM 3967 N N . VAL A 1 519 ? 1.983 -4.546 -19.796 1.00 93.56 519 VAL A N 1
ATOM 3968 C CA . VAL A 1 519 ? 3.141 -3.695 -20.078 1.00 93.56 519 VAL A CA 1
ATOM 3969 C C . VAL A 1 519 ? 2.724 -2.586 -21.037 1.00 93.56 519 VAL A C 1
ATOM 3971 O O . VAL A 1 519 ? 2.201 -2.859 -22.115 1.00 93.56 519 VAL A O 1
ATOM 3974 N N . ILE A 1 520 ? 2.989 -1.339 -20.654 1.00 92.44 520 ILE A N 1
ATOM 3975 C CA . ILE A 1 520 ? 2.800 -0.147 -21.486 1.00 92.44 520 ILE A CA 1
ATOM 3976 C C . ILE A 1 520 ? 3.935 -0.068 -22.510 1.00 92.44 520 ILE A C 1
ATOM 3978 O O . ILE A 1 520 ? 3.696 0.058 -23.713 1.00 92.44 520 ILE A O 1
ATOM 3982 N N . ARG A 1 521 ? 5.184 -0.138 -22.032 1.00 91.94 521 ARG A N 1
ATOM 3983 C CA . ARG A 1 521 ? 6.409 -0.068 -22.844 1.00 91.94 521 ARG A CA 1
ATOM 3984 C C . ARG A 1 521 ? 7.646 -0.484 -22.034 1.00 91.94 521 ARG A C 1
ATOM 3986 O O . ARG A 1 521 ? 7.608 -0.441 -20.806 1.00 91.94 521 ARG A O 1
ATOM 3993 N N . PRO A 1 522 ? 8.757 -0.843 -22.699 1.00 93.06 522 PRO A N 1
ATOM 3994 C CA . PRO A 1 522 ? 10.066 -0.898 -22.053 1.00 93.06 522 PRO A CA 1
ATOM 3995 C C . PRO A 1 522 ? 10.528 0.513 -21.653 1.00 93.06 522 PRO A C 1
ATOM 3997 O O . PRO A 1 522 ? 10.253 1.468 -22.386 1.00 93.06 522 PRO A O 1
ATOM 4000 N N . THR A 1 523 ? 11.249 0.644 -20.538 1.00 92.31 523 THR A N 1
ATOM 4001 C CA . THR A 1 523 ? 11.766 1.937 -20.046 1.00 92.31 523 THR A CA 1
ATOM 4002 C C . THR A 1 523 ? 12.802 2.554 -20.984 1.00 92.31 523 THR A C 1
ATOM 4004 O O . THR A 1 523 ? 12.881 3.774 -21.103 1.00 92.31 523 THR A O 1
ATOM 4007 N N . VAL A 1 524 ? 13.549 1.719 -21.715 1.00 90.69 524 VAL A N 1
ATOM 4008 C CA . VAL A 1 524 ? 14.516 2.151 -22.732 1.00 90.69 524 VAL A CA 1
ATOM 4009 C C . VAL A 1 524 ? 14.125 1.621 -24.107 1.00 90.69 524 VAL A C 1
ATOM 4011 O O . VAL A 1 524 ? 13.814 0.443 -24.296 1.00 90.69 524 VAL A O 1
ATOM 4014 N N . GLN A 1 525 ? 14.142 2.501 -25.108 1.00 87.94 525 GLN A N 1
ATOM 4015 C CA . GLN A 1 525 ? 13.924 2.103 -26.495 1.00 87.94 525 GLN A CA 1
ATOM 4016 C C . GLN A 1 525 ? 15.232 1.607 -27.106 1.00 87.94 525 GLN A C 1
ATOM 4018 O O . GLN A 1 525 ? 16.150 2.388 -27.309 1.00 87.94 525 GLN A O 1
ATOM 4023 N N . ILE A 1 526 ? 15.285 0.319 -27.444 1.00 86.00 526 ILE A N 1
ATOM 4024 C CA . ILE A 1 526 ? 16.473 -0.307 -28.036 1.00 86.00 526 ILE A CA 1
ATOM 4025 C C . ILE A 1 526 ? 16.304 -0.415 -29.559 1.00 86.00 526 ILE A C 1
ATOM 4027 O O . ILE A 1 526 ? 15.365 -1.052 -30.070 1.00 86.00 526 ILE A O 1
ATOM 4031 N N . SER A 1 527 ? 17.231 0.191 -30.296 1.00 84.94 527 SER A N 1
ATOM 4032 C CA . SER A 1 527 ? 17.349 0.112 -31.755 1.00 84.94 527 SER A CA 1
ATOM 4033 C C . SER A 1 527 ? 17.804 -1.276 -32.230 1.00 84.94 527 SER A C 1
ATOM 4035 O O . SER A 1 527 ? 18.030 -2.204 -31.451 1.00 84.94 527 SER A O 1
ATOM 4037 N N . HIS A 1 528 ? 17.867 -1.481 -33.547 1.00 82.44 528 HIS A N 1
ATOM 4038 C CA . HIS A 1 528 ? 18.317 -2.766 -34.084 1.00 82.44 528 HIS A CA 1
ATOM 4039 C C . HIS A 1 528 ? 19.823 -2.968 -33.884 1.00 82.44 528 HIS A C 1
ATOM 4041 O O . HIS A 1 528 ? 20.260 -4.080 -33.591 1.00 82.44 528 HIS A O 1
ATOM 4047 N N . GLU A 1 529 ? 20.582 -1.889 -34.029 1.00 83.06 529 GLU A N 1
ATOM 4048 C CA . GLU A 1 529 ? 22.029 -1.837 -33.893 1.00 83.06 529 GLU A CA 1
ATOM 4049 C C . GLU A 1 529 ? 22.438 -2.115 -32.441 1.00 83.06 529 GLU A C 1
ATOM 4051 O O . GLU A 1 529 ? 23.200 -3.048 -32.201 1.00 83.06 529 GLU A O 1
ATOM 4056 N N . GLU A 1 530 ? 21.831 -1.417 -31.474 1.00 83.62 530 GLU A N 1
ATOM 4057 C CA . GLU A 1 530 ? 22.079 -1.625 -30.035 1.00 83.62 530 GLU A CA 1
ATOM 4058 C C . GLU A 1 530 ? 21.735 -3.054 -29.593 1.00 83.62 530 GLU A C 1
ATOM 4060 O O . GLU A 1 530 ? 22.467 -3.679 -28.828 1.00 83.62 530 GLU A O 1
ATOM 4065 N N . GLN A 1 531 ? 20.651 -3.635 -30.125 1.00 83.25 531 GLN A N 1
ATOM 4066 C CA . GLN A 1 531 ? 20.315 -5.035 -29.858 1.00 83.25 531 GLN A CA 1
ATOM 4067 C C . GLN A 1 531 ? 21.423 -6.002 -30.318 1.00 83.25 531 GLN A C 1
ATOM 4069 O O . GLN A 1 531 ? 21.631 -7.044 -29.687 1.00 83.25 531 GLN A O 1
ATOM 4074 N N . GLY A 1 532 ? 22.099 -5.702 -31.431 1.00 79.44 532 GLY A N 1
ATOM 4075 C CA . GLY A 1 532 ? 23.194 -6.524 -31.947 1.00 79.44 532 GLY A CA 1
ATOM 4076 C C . GLY A 1 532 ? 24.310 -6.693 -30.918 1.00 79.44 532 GLY A C 1
ATOM 4077 O O . GLY A 1 532 ? 24.741 -7.821 -30.660 1.00 79.44 532 GLY A O 1
ATOM 4078 N N . ASP A 1 533 ? 24.682 -5.591 -30.269 1.00 80.88 533 ASP A N 1
ATOM 4079 C CA . ASP A 1 533 ? 25.745 -5.538 -29.262 1.00 80.88 533 ASP A CA 1
ATOM 4080 C C . ASP A 1 533 ? 25.346 -6.197 -27.931 1.00 80.88 533 ASP A C 1
ATOM 4082 O O . ASP A 1 533 ? 26.209 -6.655 -27.175 1.00 80.88 533 ASP A O 1
ATOM 4086 N N . LEU A 1 534 ? 24.044 -6.308 -27.645 1.00 83.94 534 LEU A N 1
ATOM 4087 C CA . LEU A 1 534 ? 23.515 -7.024 -26.478 1.00 83.94 534 LEU A CA 1
ATOM 4088 C C . LEU A 1 534 ? 23.512 -8.548 -26.671 1.00 83.94 534 LEU A C 1
ATOM 4090 O O . LEU A 1 534 ? 23.904 -9.294 -25.769 1.00 83.94 534 LEU A O 1
ATOM 4094 N N . ASN A 1 535 ? 23.105 -9.018 -27.853 1.00 77.75 535 ASN A N 1
ATOM 4095 C CA . ASN A 1 535 ? 22.847 -10.436 -28.111 1.00 77.75 535 ASN A CA 1
ATOM 4096 C C . ASN A 1 535 ? 24.111 -11.287 -28.316 1.00 77.75 535 ASN A C 1
ATOM 4098 O O . ASN A 1 535 ? 24.103 -12.474 -27.981 1.00 77.75 535 ASN A O 1
ATOM 4102 N N . VAL A 1 536 ? 25.184 -10.743 -28.902 1.00 75.69 536 VAL A N 1
ATOM 4103 C CA . VAL A 1 536 ? 26.397 -11.513 -29.237 1.00 75.69 536 VAL A CA 1
ATOM 4104 C C . VAL A 1 536 ? 27.623 -10.847 -28.629 1.00 75.69 536 VAL A C 1
ATOM 4106 O O . VAL A 1 536 ? 28.247 -9.990 -29.244 1.00 75.69 536 VAL A O 1
ATOM 4109 N N . HIS A 1 537 ? 28.002 -11.283 -27.426 1.00 79.31 537 HIS A N 1
ATOM 4110 C CA . HIS A 1 537 ? 29.189 -10.771 -26.744 1.00 79.31 537 HIS A CA 1
ATOM 4111 C C . HIS A 1 537 ? 30.319 -11.811 -26.687 1.00 79.31 537 HIS A C 1
ATOM 4113 O O . HIS A 1 537 ? 30.089 -13.001 -26.464 1.00 79.31 537 HIS A O 1
ATOM 4119 N N . THR A 1 538 ? 31.570 -11.370 -26.848 1.00 77.00 538 THR A N 1
ATOM 4120 C CA . THR A 1 538 ? 32.763 -12.244 -26.908 1.00 77.00 538 THR A CA 1
ATOM 4121 C C . THR A 1 538 ? 33.005 -13.037 -25.620 1.00 77.0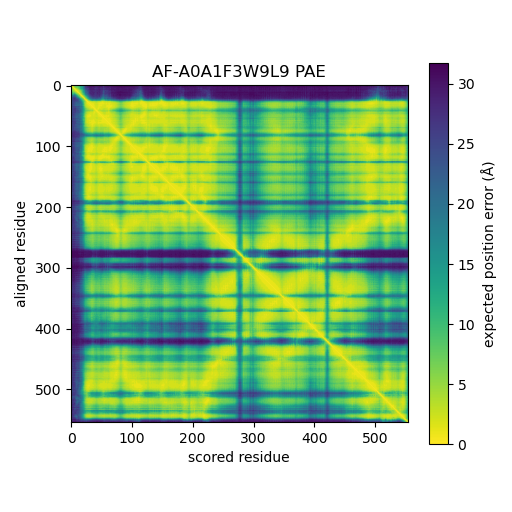0 538 THR A C 1
ATOM 4123 O O . THR A 1 538 ? 33.593 -14.121 -25.653 1.00 77.00 538 THR A O 1
ATOM 4126 N N . THR A 1 539 ? 32.510 -12.532 -24.488 1.00 79.44 539 THR A N 1
ATOM 4127 C CA . THR A 1 539 ? 32.597 -13.190 -23.174 1.00 79.44 539 THR A CA 1
ATOM 4128 C C . THR A 1 539 ? 31.544 -14.286 -22.974 1.00 79.44 539 THR A C 1
ATOM 4130 O O . THR A 1 539 ? 31.682 -15.090 -22.057 1.00 79.44 539 THR A O 1
ATOM 4133 N N . GLY A 1 540 ? 30.514 -14.357 -23.829 1.00 79.06 540 GLY A N 1
ATOM 4134 C CA . GLY A 1 540 ? 29.351 -15.238 -23.659 1.00 79.06 540 GLY A CA 1
ATOM 4135 C C . GLY A 1 540 ? 28.260 -14.685 -22.733 1.00 79.06 540 GLY A C 1
ATOM 4136 O O . GLY A 1 540 ? 27.244 -15.346 -22.549 1.00 79.06 540 GLY A O 1
ATOM 4137 N N . LYS A 1 541 ? 28.446 -13.480 -22.175 1.00 85.88 541 LYS A N 1
ATOM 4138 C CA . LYS A 1 541 ? 27.469 -12.775 -21.328 1.00 85.88 541 LYS A CA 1
ATOM 4139 C C . LYS A 1 541 ? 26.496 -11.966 -22.197 1.00 85.88 541 LYS A C 1
ATOM 4141 O O . LYS A 1 541 ? 26.596 -10.743 -22.297 1.00 85.88 541 LYS A O 1
ATOM 4146 N N . SER A 1 542 ? 25.633 -12.683 -22.913 1.00 89.06 542 SER A N 1
ATOM 4147 C CA . SER A 1 542 ? 24.597 -12.099 -23.771 1.00 89.06 542 SER A CA 1
ATOM 4148 C C . SER A 1 542 ? 23.390 -11.634 -22.955 1.00 89.06 542 SER A C 1
ATOM 4150 O O . SER A 1 542 ? 23.018 -12.280 -21.977 1.00 89.06 542 SER A O 1
ATOM 4152 N N . ILE A 1 543 ? 22.759 -10.544 -23.390 1.00 91.06 543 ILE A N 1
ATOM 4153 C CA . ILE A 1 543 ? 21.575 -9.954 -22.752 1.00 91.06 543 ILE A CA 1
ATOM 4154 C C . ILE A 1 543 ? 20.433 -9.936 -23.768 1.00 91.06 543 ILE A C 1
ATOM 4156 O O . ILE A 1 543 ? 20.607 -9.496 -24.904 1.00 91.06 543 ILE A O 1
ATOM 4160 N N . ASN A 1 544 ? 19.261 -10.423 -23.365 1.00 91.75 544 ASN A N 1
ATOM 4161 C CA . ASN A 1 544 ? 18.075 -10.462 -24.209 1.00 91.75 544 ASN A CA 1
ATOM 4162 C C . ASN A 1 544 ? 17.349 -9.113 -24.156 1.00 91.75 544 ASN A C 1
ATOM 4164 O O . ASN A 1 544 ?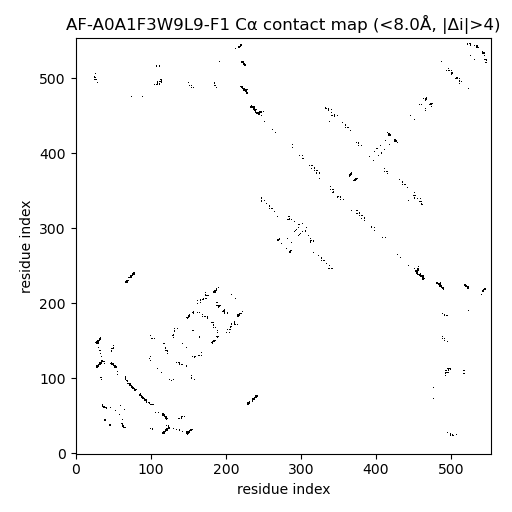 16.801 -8.733 -23.122 1.00 91.75 544 ASN A O 1
ATOM 4168 N N . ALA A 1 545 ? 17.312 -8.415 -25.291 1.00 90.69 545 ALA A N 1
ATOM 4169 C CA . ALA A 1 545 ? 16.635 -7.128 -25.413 1.00 90.69 545 ALA A CA 1
ATOM 4170 C C . ALA A 1 545 ? 15.110 -7.279 -25.578 1.00 90.69 545 ALA A C 1
ATOM 4172 O O . ALA A 1 545 ? 14.643 -7.900 -26.542 1.00 90.69 545 ALA A O 1
ATOM 4173 N N . ILE A 1 546 ? 14.337 -6.639 -24.701 1.00 90.56 546 ILE A N 1
ATOM 4174 C CA . ILE A 1 546 ? 12.890 -6.443 -24.833 1.00 90.56 546 ILE A CA 1
ATOM 4175 C C . ILE A 1 546 ? 12.653 -5.130 -25.582 1.00 90.56 546 ILE A C 1
ATOM 4177 O O . ILE A 1 546 ? 13.194 -4.086 -25.232 1.00 90.56 546 ILE A O 1
ATOM 4181 N N . ARG A 1 547 ? 11.865 -5.184 -26.661 1.00 88.31 547 ARG A N 1
ATOM 4182 C CA . ARG A 1 547 ? 11.712 -4.070 -27.607 1.00 88.31 547 ARG A CA 1
ATOM 4183 C C . ARG A 1 547 ? 10.247 -3.795 -27.906 1.00 88.31 547 ARG A C 1
ATOM 4185 O O . ARG A 1 547 ? 9.474 -4.724 -28.135 1.00 88.31 547 ARG A O 1
ATOM 4192 N N . ALA A 1 548 ? 9.899 -2.515 -27.992 1.00 82.00 548 ALA A N 1
ATOM 4193 C CA . ALA A 1 548 ? 8.629 -2.084 -28.555 1.00 82.00 548 ALA A CA 1
ATOM 4194 C C . ALA A 1 548 ? 8.691 -2.138 -30.091 1.00 82.00 548 ALA A C 1
ATOM 4196 O O . ALA A 1 548 ? 9.632 -1.635 -30.706 1.00 82.00 548 ALA A O 1
ATOM 4197 N N . PHE A 1 549 ? 7.675 -2.727 -30.721 1.00 72.56 549 PHE A N 1
ATOM 4198 C CA . PHE A 1 549 ? 7.523 -2.736 -32.176 1.00 72.56 549 PHE A CA 1
ATOM 4199 C C . PHE A 1 549 ? 6.233 -2.012 -32.551 1.00 72.56 549 PHE A C 1
ATOM 4201 O O . PHE A 1 549 ? 5.134 -2.517 -32.326 1.00 72.56 549 PHE A O 1
ATOM 4208 N N . THR A 1 550 ? 6.349 -0.834 -33.160 1.00 63.09 550 THR A N 1
ATOM 4209 C CA . THR A 1 550 ? 5.188 -0.108 -33.683 1.00 63.09 550 THR A CA 1
ATOM 4210 C C . THR A 1 550 ? 4.562 -0.879 -34.855 1.00 63.09 550 THR A C 1
ATOM 4212 O O . THR A 1 550 ? 5.253 -1.359 -35.752 1.00 63.09 550 THR A O 1
ATOM 4215 N N . GLY A 1 551 ? 3.233 -1.040 -34.849 1.00 54.38 551 GLY A N 1
ATOM 4216 C CA . GLY A 1 551 ? 2.483 -1.644 -35.962 1.00 54.38 551 GLY A CA 1
ATOM 4217 C C . GLY A 1 551 ? 2.354 -3.174 -35.961 1.00 54.38 551 GLY A C 1
ATOM 4218 O O . GLY A 1 551 ? 1.821 -3.726 -36.923 1.00 54.38 551 GLY A O 1
ATOM 4219 N N . LYS A 1 552 ? 2.780 -3.870 -34.897 1.00 53.53 552 LYS A N 1
ATOM 4220 C CA . LYS A 1 552 ? 2.518 -5.308 -34.692 1.00 53.53 552 LYS A CA 1
ATOM 4221 C C . LYS A 1 552 ? 1.485 -5.588 -33.585 1.00 53.53 552 LYS A C 1
ATOM 4223 O O . LYS A 1 552 ? 1.675 -6.532 -32.840 1.00 53.53 552 LYS A O 1
ATOM 4228 N N . GLY A 1 553 ? 0.398 -4.809 -33.547 1.00 40.00 553 GLY A N 1
ATOM 4229 C CA . GLY A 1 553 ? -0.845 -5.090 -32.801 1.00 40.00 553 GLY A CA 1
ATOM 4230 C C . GLY A 1 553 ? -0.749 -5.074 -31.268 1.00 40.00 553 GLY A C 1
ATOM 4231 O O . GLY A 1 553 ? 0.106 -5.739 -30.696 1.00 40.00 553 GLY A O 1
ATOM 4232 N N . ASN A 1 554 ? -1.663 -4.335 -30.632 1.00 34.75 554 ASN A N 1
ATOM 4233 C CA . ASN A 1 554 ? -2.026 -4.537 -29.225 1.00 34.75 554 ASN A CA 1
ATOM 4234 C C . ASN A 1 554 ? -2.805 -5.843 -29.060 1.00 34.75 554 ASN A C 1
ATOM 4236 O O . ASN A 1 554 ? -3.596 -6.156 -29.986 1.00 34.75 554 ASN A O 1
#

pLDDT: mean 84.12, std 15.75, range [30.95, 98.75]

Sequence (554 aa):
MANYKTPGVYVEEITKFPPSVAQVETAIPAFIGYTEKAEKLNGDTLAMIPKRITSILEYETYFGTAANEDTITVEIDDLLTDNGTERSIRVNQPSAKQPFLMYYSMQLYFANGGGPCYIISVGGYDGGTILFGDLVDGLAAVRKEDEPTLLLFPDATNLGNTDDFYGLYNLALTQCNELQDRFTIIDTEHYDEETGTPIEDLRDKISNEKDYIKYGAAYYPFLETILDYAYDEGDIIIQHTATNPIALKTAKENLEALSLEMNSTISGMRNTANIIASTPTYGTIADALEFIVAPSNFGGSYSPTNTTTFLALLDDAIESLSELSTQKSNTLNEVEAVLASINDEGPVAAATVAALEAARDTFLENFDGTTYRIDEILENLETLRTKLKNDSNATLRQETVTSDPLNIQDELLDIITYTLGVGVSVDATTDLLANIGAIVTIVSGANTSILDSNNGELNGRRLSTISSIDNATYNKIKSEINALPITLPPSSAMAGIYARIDSTRGVWKAPANVSLNYVIRPTVQISHEEQGDLNVHTTGKSINAIRAFTGKGN

Secondary structure (DSSP, 8-state):
-----S----------PPP---------EEEEE--S--B-TTS-B-TT--EEE-SHHHHHHHH--PPPBS--EEEEEEEEETTEEEEEEEEEPPSS--S--HHHHHHHHHHTT--SEEEEE---GGG-S--HHHHHHHHHHHTT-SS--EEE-TTGGGSS-HHHHHHHHHHHHHHHHHHSS-EEEEE-S-SSTTT--HHHHHHHH----HHHHTTEEEEES-EEE-PPPPB-TTT-BEEEEESS--HHHHHHHHHHHHHHHHHHHHHHHH-----SSSS-----HHHHHHHHHSTTTTSS---HHHHHHHHHHHHHHHHHHHHHHHHHHHHHHHHHHHHHHHHTTGGGTHHHHHHHHHHHHHHHTTTSSSS--HHHHHHHHHHHHHHHHH--SHHHHHHHHHTSSS-HHHHHHHTT-EE-STT-EE-HHHHHHHHHHHHHHHHHHS-HHHH-SSB-TTTT-BHHHHHHH-HHHHHHHHHHHTTSPEEE-SHHHHHHHHHHHHHHH-TTS-S-S-PPSSEEEESS---HHHHHHHH--TTS--EEE----TTS--